Protein AF-A0A8J4SGN7-F1 (afdb_monomer_lite)

pLDDT: mean 81.21, std 16.97, range [27.3, 98.25]

Organism: NCBI:txid1284355

Sequence (542 aa):
MSDPLYQYFFGNGSNGGTDSYQGQNQQQQQSSNQLVPLGIGSGFIFDKEGYILTNQHVVQGADVIQVTLENNSKPYEAKLLGSSFDLDLAVLKIEKNSGDDAFPVAPLGDSNSTQVGEWLVAIGNPEGFEHTVTAGVLSAKERTISIPDEETGKTREYSHLLQTDASINPGNSGGPLLNLNGEVIGMNVAVSADAQGIGFAIPSSVISDAVKYLKENKEVPKEPVPFIGASLMALTPEVAKQMGTDITEGSVVASTIYQSPAYQADLRAYDIITGANGTAYSTSQDLIDFIKKQEIGSEVTLNVVRDGKKMDTMRSTILIVDDDEKIVSMLRRGLAFEGYDVQTASNGAEGLSKLIDKEPDIVVLDVMMPQIDGFEVCRRLREAGSKVPVLMLTAKDEVQSRVIGLDTGADDYLVKPFALEELLARVRALLRRKADMVDTPDNRLMYEDIILDNDSREVLRDGQRLELTAKEFELLNLFMQNPKRVLSRDLIMDKIWGYDYSGESNVLEVYIAMLRQKTEEYGGKRLIQTIRGAGYILRGDS

Structure (mmCIF, N/CA/C/O backbone):
data_AF-A0A8J4SGN7-F1
#
_entry.id   AF-A0A8J4SGN7-F1
#
loop_
_atom_site.group_PDB
_atom_site.id
_atom_site.type_symbol
_atom_site.label_atom_id
_atom_site.label_alt_id
_atom_site.label_comp_id
_atom_site.label_asym_id
_atom_site.label_entity_id
_atom_site.label_seq_id
_atom_site.pdbx_PDB_ins_code
_atom_site.Cartn_x
_atom_site.Cartn_y
_atom_site.Cartn_z
_atom_site.occupancy
_atom_site.B_iso_or_equiv
_atom_site.auth_seq_id
_atom_site.auth_comp_id
_atom_site.auth_asym_id
_atom_site.auth_atom_id
_atom_site.pdbx_PDB_model_num
ATOM 1 N N . MET A 1 1 ? 24.611 31.175 -47.519 1.00 35.50 1 MET A N 1
ATOM 2 C CA . MET A 1 1 ? 24.936 29.742 -47.381 1.00 35.50 1 MET A CA 1
ATOM 3 C C . MET A 1 1 ? 24.573 29.368 -45.959 1.00 35.50 1 MET A C 1
ATOM 5 O O . MET A 1 1 ? 25.330 29.670 -45.052 1.00 35.50 1 MET A O 1
ATOM 9 N N . SER A 1 2 ? 23.350 28.891 -45.765 1.00 41.44 2 SER A N 1
ATOM 10 C CA . SER A 1 2 ? 22.789 28.490 -44.474 1.00 41.44 2 SER A CA 1
ATOM 11 C C . SER A 1 2 ? 22.677 26.974 -44.508 1.00 41.44 2 SER A C 1
ATOM 13 O O . SER A 1 2 ? 21.833 26.451 -45.233 1.00 41.44 2 SER A O 1
ATOM 15 N N . ASP A 1 3 ? 23.599 26.299 -43.829 1.00 43.72 3 ASP A N 1
ATOM 16 C CA . ASP A 1 3 ? 23.632 24.844 -43.737 1.00 43.72 3 ASP A CA 1
ATOM 17 C C . ASP A 1 3 ? 22.543 24.373 -42.751 1.00 43.72 3 ASP A C 1
ATOM 19 O O . ASP A 1 3 ? 22.619 24.725 -41.568 1.00 43.72 3 ASP A O 1
ATOM 23 N N . PRO A 1 4 ? 21.525 23.620 -43.209 1.00 38.81 4 PRO A N 1
ATOM 24 C CA . PRO A 1 4 ? 20.463 23.104 -42.350 1.00 38.81 4 PRO A CA 1
ATOM 25 C C . PRO A 1 4 ? 20.982 22.182 -41.239 1.00 38.81 4 PRO A C 1
ATOM 27 O O . PRO A 1 4 ? 20.372 22.137 -40.173 1.00 38.81 4 PRO A O 1
ATOM 30 N N . LEU A 1 5 ? 22.123 21.502 -41.443 1.00 36.88 5 LEU A N 1
ATOM 31 C CA . LEU A 1 5 ? 22.745 20.669 -40.409 1.00 36.88 5 LEU A CA 1
ATOM 32 C C . LEU A 1 5 ? 23.231 21.524 -39.232 1.00 36.88 5 LEU A C 1
ATOM 34 O O . LEU A 1 5 ? 23.055 21.155 -38.078 1.00 36.88 5 LEU A O 1
ATOM 38 N N . TYR A 1 6 ? 23.795 22.703 -39.496 1.00 39.31 6 TYR A N 1
ATOM 39 C CA . TYR A 1 6 ? 24.350 23.551 -38.437 1.00 39.31 6 TYR A CA 1
ATOM 40 C C . TYR A 1 6 ? 23.261 24.116 -37.509 1.00 39.31 6 TYR A C 1
ATOM 42 O O . TYR A 1 6 ? 23.459 24.211 -36.299 1.00 39.31 6 TYR A O 1
ATOM 50 N N . GLN A 1 7 ? 22.090 24.455 -38.062 1.00 40.81 7 GLN A N 1
ATOM 51 C CA . GLN A 1 7 ? 20.937 24.913 -37.272 1.00 40.81 7 GLN A CA 1
ATOM 52 C C . GLN A 1 7 ? 20.280 23.790 -36.466 1.00 40.81 7 GLN A C 1
ATOM 54 O O . GLN A 1 7 ? 19.735 24.063 -35.400 1.00 40.81 7 GLN A O 1
ATOM 59 N N . TYR A 1 8 ? 20.359 22.554 -36.959 1.00 42.34 8 TYR A N 1
ATOM 60 C CA . TYR A 1 8 ? 19.843 21.369 -36.282 1.00 42.34 8 TYR A CA 1
ATOM 61 C C . TYR A 1 8 ? 20.680 20.989 -35.046 1.00 42.34 8 TYR A C 1
ATOM 63 O O . TYR A 1 8 ? 20.112 20.579 -34.042 1.00 42.34 8 TYR A O 1
ATOM 71 N N . PHE A 1 9 ? 22.005 21.191 -35.086 1.00 32.16 9 PHE A N 1
ATOM 72 C CA . PHE A 1 9 ? 22.913 20.748 -34.017 1.00 32.16 9 PHE A CA 1
ATOM 73 C C . PHE A 1 9 ? 23.268 21.803 -32.953 1.00 32.16 9 PHE A C 1
ATOM 75 O O . PHE A 1 9 ? 23.582 21.428 -31.829 1.00 32.16 9 PHE A O 1
ATOM 82 N N . PHE A 1 10 ? 23.228 23.110 -33.251 1.00 46.44 10 PHE A N 1
ATOM 83 C CA . PHE A 1 10 ? 23.765 24.125 -32.318 1.00 46.44 10 PHE A CA 1
ATOM 84 C C . PHE A 1 10 ? 22.765 25.165 -31.803 1.00 46.44 10 PHE A C 1
ATOM 86 O O . PHE A 1 10 ? 23.102 25.909 -30.883 1.00 46.44 10 PHE A O 1
ATOM 93 N N . GLY A 1 11 ? 21.548 25.229 -32.356 1.00 35.22 11 GLY A N 1
ATOM 94 C CA . GLY A 1 11 ? 20.584 26.285 -32.035 1.00 35.22 11 GLY A CA 1
ATOM 95 C C . GLY A 1 11 ? 21.101 27.695 -32.380 1.00 35.22 11 GLY A C 1
ATOM 96 O O . GLY A 1 11 ? 22.296 27.952 -32.518 1.00 35.22 11 GLY A O 1
ATOM 97 N N . ASN A 1 12 ? 20.204 28.665 -32.562 1.00 37.44 12 ASN A N 1
ATOM 98 C CA . ASN A 1 12 ? 20.647 30.052 -32.726 1.00 37.44 12 ASN A CA 1
ATOM 99 C C . ASN A 1 12 ? 21.232 30.545 -31.395 1.00 37.44 12 ASN A C 1
ATOM 101 O O . ASN A 1 12 ? 20.486 30.827 -30.460 1.00 37.44 12 ASN A O 1
ATOM 105 N N . GLY A 1 13 ? 22.557 30.676 -31.316 1.00 33.62 13 GLY A N 1
ATOM 106 C CA . GLY A 1 13 ? 23.228 31.299 -30.180 1.00 33.62 13 GLY A CA 1
ATOM 107 C C . GLY A 1 13 ? 22.737 32.734 -29.979 1.00 33.62 13 GLY A C 1
ATOM 108 O O . GLY A 1 13 ? 23.112 33.639 -30.725 1.00 33.62 13 GLY A O 1
ATOM 109 N N . SER A 1 14 ? 21.895 32.959 -28.971 1.00 33.59 14 SER A N 1
ATOM 110 C CA . SER A 1 14 ? 21.480 34.297 -28.562 1.00 33.59 14 SER A CA 1
ATOM 111 C C . SER A 1 14 ? 22.511 34.874 -27.595 1.00 33.59 14 SER A C 1
ATOM 113 O O . SER A 1 14 ? 22.462 34.624 -26.391 1.00 33.59 14 SER A O 1
ATOM 115 N N . ASN A 1 15 ? 23.433 35.677 -28.126 1.00 32.97 15 ASN A N 1
ATOM 116 C CA . ASN A 1 15 ? 24.075 36.722 -27.339 1.00 32.97 15 ASN A CA 1
ATOM 117 C C . ASN A 1 15 ? 23.128 37.935 -27.314 1.00 32.97 15 ASN A C 1
ATOM 119 O O . ASN A 1 15 ? 22.505 38.254 -28.326 1.00 32.97 15 ASN A O 1
ATOM 123 N N . GLY A 1 16 ? 22.972 38.550 -26.142 1.00 33.59 16 GLY A N 1
ATOM 124 C CA . GLY A 1 16 ? 21.903 39.499 -25.833 1.00 33.59 16 GLY A CA 1
ATOM 125 C C . GLY A 1 16 ? 21.783 40.705 -26.772 1.00 33.59 16 GLY A C 1
ATOM 126 O O . GLY A 1 16 ? 22.770 41.277 -27.226 1.00 33.59 16 GLY A O 1
ATOM 127 N N . GLY A 1 17 ? 20.537 41.124 -26.992 1.00 27.30 17 GLY A N 1
ATOM 128 C CA . GLY A 1 17 ? 20.201 42.356 -27.693 1.00 27.30 17 GLY A CA 1
ATOM 129 C C . GLY A 1 17 ? 18.702 42.456 -27.940 1.00 27.30 17 GLY A C 1
ATOM 130 O O . GLY A 1 17 ? 18.164 41.793 -28.818 1.00 27.30 17 GLY A O 1
ATOM 131 N N . THR A 1 18 ? 18.030 43.275 -27.137 1.00 36.69 18 THR A N 1
ATOM 132 C CA . THR A 1 18 ? 16.702 43.826 -27.418 1.00 36.69 18 THR A CA 1
ATOM 133 C C . THR A 1 18 ? 16.662 44.434 -28.816 1.00 36.69 18 THR A C 1
ATOM 135 O O . THR A 1 18 ? 17.422 45.364 -29.060 1.00 36.69 18 THR A O 1
ATOM 138 N N . ASP A 1 19 ? 15.763 43.966 -29.684 1.00 30.14 19 ASP A N 1
ATOM 139 C CA . ASP A 1 19 ? 14.988 44.862 -30.543 1.00 30.14 19 ASP A CA 1
ATOM 140 C C . ASP A 1 19 ? 13.792 44.170 -31.209 1.00 30.14 19 ASP A C 1
ATOM 142 O O . ASP A 1 19 ? 13.834 43.050 -31.713 1.00 30.14 19 ASP A O 1
ATOM 146 N N . SER A 1 20 ? 12.691 44.904 -31.164 1.00 34.88 20 SER A N 1
ATOM 147 C CA . SER A 1 20 ? 11.369 44.632 -31.699 1.00 34.88 20 SER A CA 1
ATOM 148 C C . SER A 1 20 ? 11.325 44.681 -33.226 1.00 34.88 20 SER A C 1
ATOM 150 O O . SER A 1 20 ? 11.605 45.735 -33.787 1.00 34.88 20 SER A O 1
ATOM 152 N N . TYR A 1 21 ? 10.822 43.631 -33.885 1.00 28.77 21 TYR A N 1
ATOM 153 C CA . TYR A 1 21 ? 10.217 43.749 -35.219 1.00 28.77 21 TYR A CA 1
ATOM 154 C C . TYR A 1 21 ? 9.002 42.820 -35.361 1.00 28.77 21 TYR A C 1
ATOM 156 O O . TYR A 1 21 ? 9.115 41.607 -35.515 1.00 28.77 21 TYR A O 1
ATOM 164 N N . GLN A 1 22 ? 7.816 43.430 -35.311 1.00 31.52 22 GLN A N 1
ATOM 165 C CA . GLN A 1 22 ? 6.583 42.892 -35.880 1.00 31.52 22 GLN A CA 1
ATOM 166 C C . GLN A 1 22 ? 6.677 42.914 -37.411 1.00 31.52 22 GLN A C 1
ATOM 168 O O . GLN A 1 22 ? 7.039 43.941 -37.982 1.00 31.52 22 GLN A O 1
ATOM 173 N N . GLY A 1 23 ? 6.223 41.843 -38.068 1.00 29.70 23 GLY A N 1
ATOM 174 C CA . GLY A 1 23 ? 5.728 41.930 -39.442 1.00 29.70 23 GLY A CA 1
ATOM 175 C C . GLY A 1 23 ? 6.065 40.750 -40.350 1.00 29.70 23 GLY A C 1
ATOM 176 O O . GLY A 1 23 ? 7.200 40.595 -40.770 1.00 29.70 23 GLY A O 1
ATOM 177 N N . GLN A 1 24 ? 5.006 40.035 -40.743 1.00 31.42 24 GLN A N 1
ATOM 178 C CA . GLN A 1 24 ? 4.860 39.273 -41.991 1.00 31.42 24 GLN A CA 1
ATOM 179 C C . GLN A 1 24 ? 5.669 37.976 -42.154 1.00 31.42 24 GLN A C 1
ATOM 181 O O . GLN A 1 24 ? 6.800 37.978 -42.614 1.00 31.42 24 GLN A O 1
ATOM 186 N N . ASN A 1 25 ? 4.987 36.847 -41.924 1.00 30.94 25 ASN A N 1
ATOM 187 C CA . ASN A 1 25 ? 4.885 35.763 -42.912 1.00 30.94 25 ASN A CA 1
ATOM 188 C C . ASN A 1 25 ? 3.737 34.807 -42.537 1.00 30.94 25 ASN A C 1
ATOM 190 O O . ASN A 1 25 ? 3.934 33.702 -42.044 1.00 30.94 25 ASN A O 1
ATOM 194 N N . GLN A 1 26 ? 2.500 35.248 -42.785 1.00 37.34 26 GLN A N 1
ATOM 195 C CA . GLN A 1 26 ? 1.391 34.334 -43.058 1.00 37.34 26 GLN A CA 1
ATOM 196 C C . GLN A 1 26 ? 1.369 34.097 -44.568 1.00 37.34 26 GLN A C 1
ATOM 198 O O . GLN A 1 26 ? 0.788 34.905 -45.284 1.00 37.34 26 GLN A O 1
ATOM 203 N N . GLN A 1 27 ? 2.035 33.039 -45.039 1.00 35.12 27 GLN A N 1
ATOM 204 C CA . GLN A 1 27 ? 1.702 32.280 -46.257 1.00 35.12 27 GLN A CA 1
ATOM 205 C C . GLN A 1 27 ? 2.820 31.280 -46.570 1.00 35.12 27 GLN A C 1
ATOM 207 O O . GLN A 1 27 ? 3.812 31.639 -47.191 1.00 35.12 27 GLN A O 1
ATOM 212 N N . GLN A 1 28 ? 2.631 30.030 -46.137 1.00 32.44 28 GLN A N 1
ATOM 213 C CA . GLN A 1 28 ? 2.872 28.785 -46.892 1.00 32.44 28 GLN A CA 1
ATOM 214 C C . GLN A 1 28 ? 2.808 27.597 -45.920 1.00 32.44 28 GLN A C 1
ATOM 216 O O . GLN A 1 28 ? 3.806 26.979 -45.580 1.00 32.44 28 GLN A O 1
ATOM 221 N N . GLN A 1 29 ? 1.595 27.252 -45.480 1.00 34.59 29 GLN A N 1
ATOM 222 C CA . GLN A 1 29 ? 1.296 25.864 -45.125 1.00 34.59 29 GLN A CA 1
ATOM 223 C C . GLN A 1 29 ? 1.005 25.133 -46.438 1.00 34.59 29 GLN A C 1
ATOM 225 O O . GLN A 1 29 ? -0.141 25.004 -46.861 1.00 34.59 29 GLN A O 1
ATOM 230 N N . GLN A 1 30 ? 2.067 24.731 -47.134 1.00 37.06 30 GLN A N 1
ATOM 231 C CA . GLN A 1 30 ? 1.977 23.603 -48.049 1.00 37.06 30 GLN A CA 1
ATOM 232 C C . GLN A 1 30 ? 2.209 22.348 -47.218 1.00 37.06 30 GLN A C 1
ATOM 234 O O . GLN A 1 30 ? 3.260 22.179 -46.610 1.00 37.06 30 GLN A O 1
ATOM 239 N N . SER A 1 31 ? 1.191 21.495 -47.172 1.00 45.69 31 SER A N 1
ATOM 240 C CA . SER A 1 31 ? 1.246 20.158 -46.601 1.00 45.69 31 SER A CA 1
ATOM 241 C C . SER A 1 31 ? 2.236 19.314 -47.405 1.00 45.69 31 SER A C 1
ATOM 243 O O . SER A 1 31 ? 1.870 18.681 -48.394 1.00 45.69 31 SER A O 1
ATOM 245 N N . SER A 1 32 ? 3.508 19.318 -47.019 1.00 41.81 32 SER A N 1
ATOM 246 C CA . SER A 1 32 ? 4.411 18.241 -47.394 1.00 41.81 32 SER A CA 1
ATOM 247 C C . SER A 1 32 ? 4.087 17.052 -46.491 1.00 41.81 32 SER A C 1
ATOM 249 O O . SER A 1 32 ? 4.353 17.100 -45.295 1.00 41.81 32 SER A O 1
ATOM 251 N N . ASN A 1 33 ? 3.544 15.970 -47.062 1.00 51.50 33 ASN A N 1
ATOM 252 C CA . ASN A 1 33 ? 3.482 14.624 -46.455 1.00 51.50 33 ASN A CA 1
ATOM 253 C C . ASN A 1 33 ? 4.897 14.025 -46.264 1.00 51.50 33 ASN A C 1
ATOM 255 O O . ASN A 1 33 ? 5.136 12.840 -46.485 1.00 51.50 33 ASN A O 1
ATOM 259 N N . GLN A 1 34 ? 5.876 14.866 -45.954 1.00 59.22 34 GLN A N 1
ATOM 260 C CA . GLN A 1 34 ? 7.271 14.506 -45.855 1.00 59.22 34 GLN A CA 1
ATOM 261 C C . GLN A 1 34 ? 7.555 14.258 -44.381 1.00 59.22 34 GLN A C 1
ATOM 263 O O . GLN A 1 34 ? 7.440 15.172 -43.568 1.00 59.22 34 GLN A O 1
ATOM 268 N N . LEU A 1 35 ? 7.859 13.002 -44.054 1.00 68.75 35 LEU A N 1
ATOM 269 C CA . LEU A 1 35 ? 8.272 12.607 -42.713 1.00 68.75 35 LEU A CA 1
ATOM 270 C C . LEU A 1 35 ? 9.481 13.453 -42.299 1.00 68.75 35 LEU A C 1
ATOM 272 O O . LEU A 1 35 ? 10.437 13.591 -43.068 1.00 68.75 35 LEU A O 1
ATOM 276 N N . VAL A 1 36 ? 9.419 14.022 -41.099 1.00 70.19 36 VAL A N 1
ATOM 277 C CA . VAL A 1 36 ? 10.510 14.795 -40.502 1.00 70.19 36 VAL A CA 1
ATOM 278 C C . VAL A 1 36 ? 11.143 13.933 -39.409 1.00 70.19 36 VAL A C 1
ATOM 280 O O . VAL A 1 36 ? 10.401 13.362 -38.609 1.00 70.19 36 VAL A O 1
ATOM 283 N N . PRO A 1 37 ? 12.480 13.805 -39.353 1.00 69.38 37 PRO A N 1
ATOM 284 C CA . PRO A 1 37 ? 13.144 13.144 -38.233 1.00 69.38 37 PRO A CA 1
ATOM 285 C C . PRO A 1 37 ? 12.816 13.863 -36.915 1.00 69.38 37 PRO A C 1
ATOM 287 O O . PRO A 1 37 ? 13.129 15.043 -36.772 1.00 69.38 37 PRO A O 1
ATOM 290 N N . LEU A 1 38 ? 12.165 13.160 -35.983 1.00 68.75 38 LEU A N 1
ATOM 291 C CA . LEU A 1 38 ? 11.774 13.690 -34.666 1.00 68.75 38 LEU A CA 1
ATOM 292 C C . LEU A 1 38 ? 12.735 13.277 -33.540 1.00 68.75 38 LEU A C 1
ATOM 294 O O . LEU A 1 38 ? 12.843 13.989 -32.551 1.00 68.75 38 LEU A O 1
ATOM 298 N N . GLY A 1 39 ? 13.461 12.166 -33.697 1.00 72.25 39 GLY A N 1
ATOM 299 C CA . GLY A 1 39 ? 14.397 11.661 -32.693 1.00 72.25 39 GLY A CA 1
ATOM 300 C C . GLY A 1 39 ? 15.489 10.787 -33.306 1.00 72.25 39 GLY A C 1
ATOM 301 O O . GLY A 1 39 ? 15.272 10.122 -34.321 1.00 72.25 39 GLY A O 1
ATOM 302 N N . ILE A 1 40 ? 16.678 10.809 -32.697 1.00 81.06 40 ILE A N 1
ATOM 303 C CA . ILE A 1 40 ? 17.822 9.951 -33.034 1.00 81.06 40 ILE A CA 1
ATOM 304 C C . ILE A 1 40 ? 18.334 9.335 -31.733 1.00 81.06 40 ILE A C 1
ATOM 306 O O . ILE A 1 40 ? 18.523 10.029 -30.736 1.00 81.06 40 ILE A O 1
ATOM 310 N N . GLY A 1 41 ? 18.578 8.030 -31.752 1.00 87.62 41 GLY A N 1
ATOM 311 C CA . GLY A 1 41 ? 19.130 7.300 -30.622 1.00 87.62 41 GLY A CA 1
ATOM 312 C C . GLY A 1 41 ? 19.776 5.999 -31.066 1.00 87.62 41 GLY A C 1
ATOM 313 O O . GLY A 1 41 ? 19.990 5.761 -32.257 1.00 87.62 41 GLY A O 1
ATOM 314 N N . SER A 1 42 ? 20.082 5.159 -30.090 1.00 92.06 42 SER A N 1
ATOM 315 C CA . SER A 1 42 ? 20.696 3.853 -30.283 1.00 92.06 42 SER A CA 1
ATOM 316 C C . SER A 1 42 ? 19.772 2.744 -29.799 1.00 92.06 42 SER A C 1
ATOM 318 O O . SER A 1 42 ? 18.845 2.967 -29.033 1.00 92.06 42 SER A O 1
ATOM 320 N N . GLY A 1 43 ? 20.045 1.525 -30.245 1.00 94.56 43 GLY A N 1
ATOM 321 C CA . GLY A 1 43 ? 19.371 0.321 -29.785 1.00 94.56 43 GLY A CA 1
ATOM 322 C C . GLY A 1 43 ? 20.257 -0.889 -30.025 1.00 94.56 43 GLY A C 1
ATOM 323 O O . GLY A 1 43 ? 21.261 -0.803 -30.736 1.00 94.56 43 GLY A O 1
ATOM 324 N N . PHE A 1 44 ? 19.891 -2.030 -29.457 1.00 95.81 44 PHE A N 1
ATOM 325 C CA . PHE A 1 44 ? 20.602 -3.283 -29.702 1.00 95.81 44 PHE A CA 1
ATOM 326 C C . PHE A 1 44 ? 19.636 -4.442 -29.917 1.00 95.81 44 PHE A C 1
ATOM 328 O O . PHE A 1 44 ? 18.574 -4.530 -29.299 1.00 95.81 44 PHE A O 1
ATOM 335 N N . ILE A 1 45 ? 20.020 -5.343 -30.821 1.00 96.19 45 ILE A N 1
ATOM 336 C CA . ILE A 1 45 ? 19.274 -6.566 -31.101 1.00 96.19 45 ILE A CA 1
ATOM 337 C C . ILE A 1 45 ? 19.593 -7.568 -29.991 1.00 96.19 45 ILE A C 1
ATOM 339 O O . ILE A 1 45 ? 20.749 -7.952 -29.825 1.00 96.19 45 ILE A O 1
ATOM 343 N N . PHE A 1 46 ? 18.581 -8.006 -29.246 1.00 95.44 46 PHE A N 1
ATOM 344 C CA . PHE A 1 46 ? 18.743 -8.969 -28.146 1.00 95.44 46 PHE A CA 1
ATOM 345 C C . PHE A 1 46 ? 18.196 -10.366 -28.490 1.00 95.44 46 PHE A C 1
ATOM 347 O O . PHE A 1 46 ? 18.314 -11.301 -27.701 1.00 95.44 46 PHE A O 1
ATOM 354 N N . ASP A 1 47 ? 17.617 -10.525 -29.684 1.00 94.56 47 ASP A N 1
ATOM 355 C CA . ASP A 1 47 ? 17.031 -11.777 -30.160 1.00 94.56 47 ASP A CA 1
ATOM 356 C C . ASP A 1 47 ? 17.241 -11.940 -31.677 1.00 94.56 47 ASP A C 1
ATOM 358 O O . ASP A 1 47 ? 17.078 -10.996 -32.455 1.00 94.56 47 ASP A O 1
ATOM 362 N N . LYS A 1 48 ? 17.572 -13.163 -32.113 1.00 93.00 48 LYS A N 1
ATOM 363 C CA . LYS A 1 48 ? 17.901 -13.511 -33.511 1.00 93.00 48 LYS A CA 1
ATOM 364 C C . LYS A 1 48 ? 16.738 -13.311 -34.487 1.00 93.00 48 LYS A C 1
ATOM 366 O O . LYS A 1 48 ? 16.952 -13.321 -35.708 1.00 93.00 48 LYS A O 1
ATOM 371 N N . GLU A 1 49 ? 15.519 -13.175 -33.976 1.00 92.31 49 GLU A N 1
ATOM 372 C CA . GLU A 1 49 ? 14.311 -12.871 -34.741 1.00 92.31 49 GLU A CA 1
ATOM 373 C C . GLU A 1 49 ? 14.162 -11.373 -35.053 1.00 92.31 49 GLU A C 1
ATOM 375 O O . GLU A 1 49 ? 13.278 -11.009 -35.825 1.00 92.31 49 GLU A O 1
ATOM 380 N N . GLY A 1 50 ? 15.042 -10.509 -34.530 1.00 93.88 50 GLY A N 1
ATOM 381 C CA . GLY A 1 50 ? 15.055 -9.072 -34.825 1.00 93.88 50 GLY A CA 1
ATOM 382 C C . GLY A 1 50 ? 14.326 -8.222 -33.789 1.00 93.88 50 GLY A C 1
ATOM 383 O O . GLY A 1 50 ? 13.797 -7.164 -34.131 1.00 93.88 50 GLY A O 1
ATOM 384 N N . TYR A 1 51 ? 14.259 -8.686 -32.537 1.00 96.50 51 TYR A N 1
ATOM 385 C CA . TYR A 1 51 ? 13.776 -7.854 -31.437 1.00 96.50 51 TYR A CA 1
ATOM 386 C C . TYR A 1 51 ? 14.883 -6.913 -30.967 1.00 96.50 51 TYR A C 1
ATOM 388 O O . TYR A 1 51 ? 16.016 -7.341 -30.731 1.00 96.50 51 TYR A O 1
ATOM 396 N N . ILE A 1 52 ? 14.533 -5.638 -30.826 1.00 97.69 52 ILE A N 1
ATOM 397 C CA . ILE A 1 52 ? 15.452 -4.558 -30.472 1.00 97.69 52 ILE A CA 1
ATOM 398 C C . ILE A 1 52 ? 14.977 -3.893 -29.188 1.00 97.69 52 ILE A C 1
ATOM 400 O O . ILE A 1 52 ? 13.781 -3.647 -29.021 1.00 97.69 52 ILE A O 1
ATOM 404 N N . LEU A 1 53 ? 15.925 -3.588 -28.308 1.00 97.94 53 LEU A N 1
ATOM 405 C CA . LEU A 1 53 ? 15.729 -2.728 -27.147 1.00 97.94 53 LEU A CA 1
ATOM 406 C C . LEU A 1 53 ? 16.240 -1.320 -27.442 1.00 97.94 53 LEU A C 1
ATOM 408 O O . LEU A 1 53 ? 17.272 -1.158 -28.091 1.00 97.94 53 LEU A O 1
ATOM 412 N N . THR A 1 54 ? 15.494 -0.328 -26.969 1.00 96.50 54 THR A N 1
ATOM 413 C CA . THR A 1 54 ? 15.844 1.097 -26.989 1.00 96.50 54 THR A CA 1
ATOM 414 C C . THR A 1 54 ? 15.107 1.806 -25.851 1.00 96.50 54 THR A C 1
ATOM 416 O O . THR A 1 54 ? 14.217 1.225 -25.219 1.00 96.50 54 THR A O 1
ATOM 419 N N . ASN A 1 55 ? 15.430 3.072 -25.596 1.00 93.62 55 ASN A N 1
ATOM 420 C CA . ASN A 1 55 ? 14.634 3.889 -24.690 1.00 93.62 55 ASN A CA 1
ATOM 421 C C . ASN A 1 55 ? 13.277 4.273 -25.282 1.00 93.62 55 ASN A C 1
ATOM 423 O O . ASN A 1 55 ? 13.127 4.433 -26.496 1.00 93.62 55 ASN A O 1
ATOM 427 N N . GLN A 1 56 ? 12.293 4.471 -24.406 1.00 93.31 56 GLN A N 1
ATOM 428 C CA . GLN A 1 56 ? 10.955 4.902 -24.799 1.00 93.31 56 GL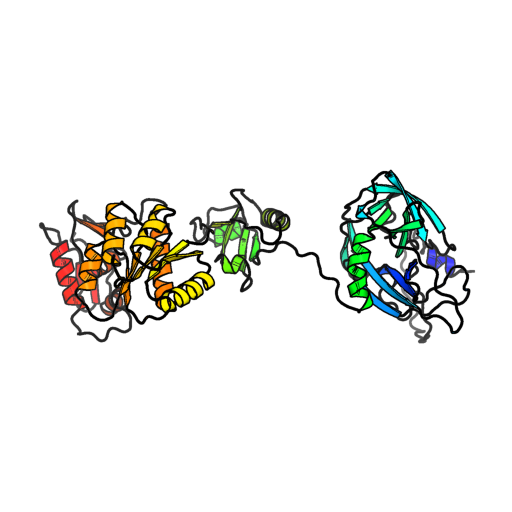N A CA 1
ATOM 429 C C . GLN A 1 56 ? 10.958 6.339 -25.327 1.00 93.31 56 GLN A C 1
ATOM 431 O O . GLN A 1 56 ? 10.288 6.592 -26.329 1.00 93.31 56 GLN A O 1
ATOM 436 N N . HIS A 1 57 ? 11.720 7.252 -24.717 1.00 88.69 57 HIS A N 1
ATOM 437 C CA . HIS A 1 57 ? 11.797 8.642 -25.183 1.00 88.69 57 HIS A CA 1
ATOM 438 C C . HIS A 1 57 ? 12.387 8.775 -26.599 1.00 88.69 57 HIS A C 1
ATOM 440 O O . HIS A 1 57 ? 12.022 9.689 -27.325 1.00 88.69 57 HIS A O 1
ATOM 446 N N . VAL A 1 58 ? 13.240 7.837 -27.037 1.00 89.44 58 VAL A N 1
ATOM 447 C CA . VAL A 1 58 ? 13.832 7.842 -28.393 1.00 89.44 58 VAL A CA 1
ATOM 448 C C . VAL A 1 58 ? 12.778 7.611 -29.481 1.00 89.44 58 VAL A C 1
ATOM 450 O O . VAL A 1 58 ? 12.915 8.108 -30.595 1.00 89.44 58 VAL A O 1
ATOM 453 N N . VAL A 1 59 ? 11.732 6.843 -29.171 1.00 91.44 59 VAL A N 1
ATOM 454 C CA . VAL A 1 59 ? 10.691 6.435 -30.133 1.00 91.44 59 VAL A CA 1
ATOM 455 C C . VAL A 1 59 ? 9.332 7.078 -29.850 1.00 91.44 59 VAL A C 1
ATOM 457 O O . VAL A 1 59 ? 8.333 6.739 -30.486 1.00 91.44 59 VAL A O 1
ATOM 460 N N . GLN A 1 60 ? 9.272 7.985 -28.876 1.00 88.56 60 GLN A N 1
ATOM 461 C CA . GLN A 1 60 ? 8.046 8.656 -28.468 1.00 88.56 60 GLN A CA 1
ATOM 462 C C . GLN A 1 60 ? 7.469 9.483 -29.619 1.00 88.56 60 GLN A C 1
ATOM 464 O O . GLN A 1 60 ? 8.174 10.248 -30.264 1.00 88.56 60 GLN A O 1
ATOM 469 N N . GLY A 1 61 ? 6.169 9.322 -29.884 1.00 85.00 61 GLY A N 1
ATOM 470 C CA . GLY A 1 61 ? 5.466 10.108 -30.903 1.00 85.00 61 GLY A CA 1
ATOM 471 C C . GLY A 1 61 ? 5.889 9.830 -32.351 1.00 85.00 61 GLY A C 1
ATOM 472 O O . GLY A 1 61 ? 5.436 10.537 -33.245 1.00 85.00 61 GLY A O 1
ATOM 473 N N . ALA A 1 62 ? 6.728 8.820 -32.603 1.00 89.00 62 ALA A N 1
ATOM 474 C CA . ALA A 1 62 ? 7.179 8.490 -33.947 1.00 89.00 62 ALA A CA 1
ATOM 475 C C . ALA A 1 62 ? 6.066 7.817 -34.769 1.00 89.00 62 ALA A C 1
ATOM 477 O O . ALA A 1 62 ? 5.560 6.758 -34.396 1.00 89.00 62 ALA A O 1
ATOM 478 N N . ASP A 1 63 ? 5.739 8.392 -35.931 1.00 89.62 63 ASP A N 1
ATOM 479 C CA . ASP A 1 63 ? 4.848 7.760 -36.915 1.00 89.62 63 ASP A CA 1
ATOM 480 C C . ASP A 1 63 ? 5.514 6.557 -37.602 1.00 89.62 63 ASP A C 1
ATOM 482 O O . ASP A 1 63 ? 4.861 5.566 -37.929 1.00 89.62 63 ASP A O 1
ATOM 486 N N . VAL A 1 64 ? 6.828 6.651 -37.835 1.00 92.12 64 VAL A N 1
ATOM 487 C CA . VAL A 1 64 ? 7.654 5.628 -38.486 1.00 92.12 64 VAL A CA 1
ATOM 488 C C . VAL A 1 64 ? 8.977 5.520 -37.741 1.00 92.12 64 VAL A C 1
ATOM 490 O O . VAL A 1 64 ? 9.632 6.530 -37.487 1.00 92.12 64 VAL A O 1
ATOM 493 N N . ILE A 1 65 ? 9.397 4.292 -37.435 1.00 94.06 65 ILE A N 1
ATOM 494 C CA . ILE A 1 65 ? 10.679 4.012 -36.785 1.00 94.06 65 ILE A CA 1
ATOM 495 C C . ILE A 1 65 ? 11.588 3.317 -37.795 1.00 94.06 65 ILE A C 1
ATOM 497 O O . ILE A 1 65 ? 11.225 2.287 -38.362 1.00 94.06 65 ILE A O 1
ATOM 501 N N . GLN A 1 66 ? 12.773 3.879 -38.022 1.00 92.06 66 GLN A N 1
ATOM 502 C CA . GLN A 1 66 ? 13.773 3.327 -38.933 1.00 92.06 66 GLN A CA 1
ATOM 503 C C . GLN A 1 66 ? 15.010 2.875 -38.163 1.00 92.06 66 GLN A C 1
ATOM 505 O O . GLN A 1 66 ? 15.540 3.614 -37.339 1.00 92.06 66 GLN A O 1
ATOM 510 N N . VAL A 1 67 ? 15.475 1.660 -38.448 1.00 91.56 67 VAL A N 1
ATOM 511 C CA . VAL A 1 67 ? 16.656 1.056 -37.825 1.00 91.56 67 VAL A CA 1
ATOM 512 C C . VAL A 1 67 ? 17.711 0.795 -38.889 1.00 91.56 67 VAL A C 1
ATOM 514 O O . VAL A 1 67 ? 17.486 0.023 -39.821 1.00 91.56 67 VAL A O 1
ATOM 517 N N . THR A 1 68 ? 18.887 1.384 -38.712 1.00 88.31 68 THR A N 1
ATOM 518 C CA . THR A 1 68 ? 20.060 1.153 -39.564 1.00 88.31 68 THR A CA 1
ATOM 519 C C . THR A 1 68 ? 21.055 0.266 -38.819 1.00 88.31 68 THR A C 1
ATOM 521 O O . THR A 1 68 ? 21.339 0.506 -37.648 1.00 88.31 68 THR A O 1
ATOM 524 N N . LEU A 1 69 ? 21.572 -0.771 -39.483 1.00 86.81 69 LEU A N 1
ATOM 525 C CA . LEU A 1 69 ? 22.602 -1.663 -38.932 1.00 86.81 69 LEU A CA 1
ATOM 526 C C . LEU A 1 69 ? 23.969 -1.315 -39.541 1.00 86.81 69 LEU A C 1
ATOM 528 O O . LEU A 1 69 ? 24.016 -0.907 -40.697 1.00 86.81 69 LEU A O 1
ATOM 532 N N . GLU A 1 70 ? 25.063 -1.555 -38.808 1.00 74.56 70 GLU A N 1
ATOM 533 C CA . GLU A 1 70 ? 26.454 -1.159 -39.143 1.00 74.56 70 GLU A CA 1
ATOM 534 C C . GLU A 1 70 ? 26.912 -1.524 -40.569 1.00 74.56 70 GLU A C 1
ATOM 536 O O . GLU A 1 70 ? 27.714 -0.822 -41.170 1.00 74.56 70 GLU A O 1
ATOM 541 N N . ASN A 1 71 ? 26.360 -2.588 -41.157 1.00 70.62 71 ASN A N 1
ATOM 542 C CA . ASN A 1 71 ? 26.722 -3.051 -42.501 1.00 70.62 71 ASN A CA 1
ATOM 543 C C . ASN A 1 71 ? 25.558 -3.005 -43.504 1.00 70.62 71 ASN A C 1
ATOM 545 O O . ASN A 1 71 ? 25.604 -3.671 -44.539 1.00 70.62 71 ASN A O 1
ATOM 549 N N . ASN A 1 72 ? 24.495 -2.252 -43.208 1.00 70.62 72 ASN A N 1
ATOM 550 C CA . ASN A 1 72 ? 23.347 -2.109 -44.096 1.00 70.62 72 ASN A CA 1
ATOM 551 C C . ASN A 1 72 ? 23.053 -0.634 -44.379 1.00 70.62 72 ASN A C 1
ATOM 553 O O . ASN A 1 72 ? 22.598 0.102 -43.510 1.00 70.62 72 ASN A O 1
ATOM 557 N N . SER A 1 73 ? 23.251 -0.223 -45.631 1.00 68.38 73 SER A N 1
ATOM 558 C CA . SER A 1 73 ? 22.952 1.137 -46.088 1.00 68.38 73 SER A CA 1
ATOM 559 C C . SER A 1 73 ? 21.454 1.427 -46.198 1.00 68.38 73 SER A C 1
ATOM 561 O O . SER A 1 73 ? 21.064 2.589 -46.314 1.00 68.38 73 SER A O 1
ATOM 563 N N . LYS A 1 74 ? 20.602 0.393 -46.176 1.00 82.00 74 LYS A N 1
ATOM 564 C CA . LYS A 1 74 ? 19.150 0.540 -46.220 1.00 82.00 74 LYS A CA 1
ATOM 565 C C . LYS A 1 74 ? 18.549 0.308 -44.827 1.00 82.00 74 LYS A C 1
ATOM 567 O O . LYS A 1 74 ? 18.718 -0.783 -44.280 1.00 82.00 74 LYS A O 1
ATOM 572 N N . PRO A 1 75 ? 17.797 1.277 -44.277 1.00 86.31 75 PRO A N 1
ATOM 573 C CA . PRO A 1 75 ? 17.140 1.098 -42.993 1.00 86.31 75 PRO A CA 1
ATOM 574 C C . PRO A 1 75 ? 16.026 0.050 -43.079 1.00 86.31 75 PRO A C 1
ATOM 576 O O . PRO A 1 75 ? 15.320 -0.064 -44.087 1.00 86.31 75 PRO A O 1
ATOM 579 N N . TYR A 1 76 ? 15.850 -0.683 -41.987 1.00 91.12 76 TYR A N 1
ATOM 580 C CA . TYR A 1 76 ? 14.666 -1.485 -41.718 1.00 91.12 76 TYR A CA 1
ATOM 581 C C . TYR A 1 76 ? 13.578 -0.587 -41.140 1.00 91.12 76 TYR A C 1
ATOM 583 O O . TYR A 1 76 ? 13.848 0.233 -40.265 1.00 91.12 76 TYR A O 1
ATOM 591 N N . GLU A 1 77 ? 12.341 -0.770 -41.583 1.00 92.94 77 GLU A N 1
ATOM 592 C CA . GLU A 1 77 ? 11.196 -0.225 -40.861 1.00 92.94 77 GLU A CA 1
ATOM 593 C C . GLU A 1 77 ? 10.912 -1.124 -39.656 1.00 92.94 77 GLU A C 1
ATOM 595 O O . GLU A 1 77 ? 10.772 -2.343 -39.795 1.00 92.94 77 GLU A O 1
ATOM 600 N N . ALA A 1 78 ? 10.883 -0.531 -38.468 1.00 95.81 78 ALA A N 1
ATOM 601 C CA . ALA A 1 78 ? 10.666 -1.236 -37.220 1.00 95.81 78 ALA A CA 1
ATOM 602 C C . ALA A 1 78 ? 9.251 -0.989 -36.700 1.00 95.81 78 ALA A C 1
ATOM 604 O O . ALA A 1 78 ? 8.755 0.136 -36.676 1.00 95.81 78 ALA A O 1
ATOM 605 N N . LYS A 1 79 ? 8.618 -2.051 -36.209 1.00 96.75 79 LYS A N 1
ATOM 606 C CA . LYS A 1 79 ? 7.350 -1.972 -35.494 1.00 96.75 79 LYS A CA 1
ATOM 607 C C . LYS A 1 79 ? 7.611 -1.803 -34.001 1.00 96.75 79 LYS A C 1
ATOM 609 O O . LYS A 1 79 ? 8.286 -2.641 -33.406 1.00 96.75 79 LYS A O 1
ATOM 614 N N . LEU A 1 80 ? 7.013 -0.790 -33.381 1.00 97.00 80 LEU A N 1
ATOM 615 C CA . LEU A 1 80 ? 6.914 -0.714 -31.923 1.00 97.00 80 LEU A CA 1
ATOM 616 C C . LEU A 1 80 ? 5.966 -1.813 -31.423 1.00 97.00 80 LEU A C 1
ATOM 618 O O . LEU A 1 80 ? 4.795 -1.846 -31.806 1.00 97.00 80 LEU A O 1
ATOM 622 N N . LEU A 1 81 ? 6.473 -2.736 -30.604 1.00 97.12 81 LEU A N 1
ATOM 623 C CA . LEU A 1 81 ? 5.653 -3.785 -29.993 1.00 97.12 81 LEU A CA 1
ATOM 624 C C . LEU A 1 81 ? 5.013 -3.309 -28.696 1.00 97.12 81 LEU A C 1
ATOM 626 O O . LEU A 1 81 ? 3.834 -3.557 -28.481 1.00 97.12 81 LEU A O 1
ATOM 630 N N . GLY A 1 82 ? 5.783 -2.613 -27.867 1.00 96.75 82 GLY A N 1
ATOM 631 C CA . GLY A 1 82 ? 5.328 -2.061 -26.603 1.00 96.75 82 GLY A CA 1
ATOM 632 C C . GLY A 1 82 ? 6.389 -1.156 -25.993 1.00 96.75 82 GLY A C 1
ATOM 633 O O . GLY A 1 82 ? 7.579 -1.270 -26.300 1.00 96.75 82 GLY A O 1
ATOM 634 N N . SER A 1 83 ? 5.954 -0.256 -25.120 1.00 95.81 83 SER A N 1
ATOM 635 C CA . SER A 1 83 ? 6.833 0.666 -24.406 1.00 95.81 83 SER A CA 1
ATOM 636 C C . SER A 1 83 ? 6.318 0.961 -23.005 1.00 95.81 83 SER A C 1
ATOM 638 O O . SER A 1 83 ? 5.116 0.910 -22.756 1.00 95.81 83 SER A O 1
ATOM 640 N N . SER A 1 84 ? 7.225 1.339 -22.115 1.00 93.12 84 SER A N 1
ATOM 641 C CA . SER A 1 84 ? 6.939 1.783 -20.759 1.00 93.12 84 SER A CA 1
ATOM 642 C C . SER A 1 84 ? 7.536 3.168 -20.543 1.00 93.12 84 SER A C 1
ATOM 644 O O . SER A 1 84 ? 8.752 3.326 -20.623 1.00 93.12 84 SER A O 1
ATOM 646 N N . PHE A 1 85 ? 6.692 4.144 -20.200 1.00 89.81 85 PHE A N 1
ATOM 647 C CA . PHE A 1 85 ? 7.144 5.470 -19.773 1.00 89.81 85 PHE A CA 1
ATOM 648 C C . PHE A 1 85 ? 7.902 5.377 -18.440 1.00 89.81 85 PHE A C 1
ATOM 650 O O . PHE A 1 85 ? 9.040 5.809 -18.344 1.00 89.81 85 PHE A O 1
ATOM 657 N N . ASP A 1 86 ? 7.344 4.717 -17.427 1.00 86.88 86 ASP A N 1
ATOM 658 C CA . ASP A 1 86 ? 7.946 4.720 -16.083 1.00 86.88 86 ASP A CA 1
ATOM 659 C C . ASP A 1 86 ? 9.380 4.142 -16.078 1.00 86.88 86 ASP A C 1
ATOM 661 O O . ASP A 1 86 ? 10.291 4.731 -15.511 1.00 86.88 86 ASP A O 1
ATOM 665 N N . LEU A 1 87 ? 9.599 3.040 -16.802 1.00 90.44 87 LEU A N 1
ATOM 666 C CA . LEU A 1 87 ? 10.918 2.411 -16.985 1.00 90.44 87 LEU A CA 1
ATOM 667 C C . LEU A 1 87 ? 11.783 2.992 -18.120 1.00 90.44 87 LEU A C 1
ATOM 669 O O . LEU A 1 87 ? 12.912 2.549 -18.294 1.00 90.44 87 LEU A O 1
ATOM 673 N N . ASP A 1 88 ? 11.244 3.902 -18.933 1.00 92.12 88 ASP A N 1
ATOM 674 C CA . ASP A 1 88 ? 11.860 4.403 -20.171 1.00 92.12 88 ASP A CA 1
ATOM 675 C C . ASP A 1 88 ? 12.377 3.301 -21.124 1.00 92.12 88 ASP A C 1
ATOM 677 O O . ASP A 1 88 ? 13.455 3.399 -21.708 1.00 92.12 88 ASP A O 1
ATOM 681 N N . LEU A 1 89 ? 11.594 2.234 -21.302 1.00 95.06 89 LEU A N 1
ATOM 682 C CA . LEU A 1 89 ? 11.935 1.077 -22.141 1.00 95.06 89 LEU A CA 1
ATOM 683 C C . LEU A 1 89 ? 10.984 0.946 -23.328 1.00 95.06 89 LEU A C 1
ATOM 685 O O . LEU A 1 89 ? 9.771 1.064 -23.166 1.00 95.06 89 LEU A O 1
ATOM 689 N N . ALA A 1 90 ? 11.506 0.605 -24.502 1.00 96.88 90 ALA A N 1
ATOM 690 C CA . ALA A 1 90 ? 10.713 0.216 -25.662 1.00 96.88 90 ALA A CA 1
ATOM 691 C C . ALA A 1 90 ? 11.289 -1.029 -26.343 1.00 96.88 90 ALA A C 1
ATOM 693 O O . ALA A 1 90 ? 12.504 -1.199 -26.458 1.00 96.88 90 ALA A O 1
ATOM 694 N N . VAL A 1 91 ? 10.389 -1.895 -26.813 1.00 98.25 91 VAL A N 1
ATOM 695 C CA . VAL A 1 91 ? 10.732 -3.076 -27.606 1.00 98.25 91 VAL A CA 1
ATOM 696 C C . VAL A 1 91 ? 10.230 -2.881 -29.026 1.00 98.25 91 VAL A C 1
ATOM 698 O O . VAL A 1 91 ? 9.032 -2.707 -29.264 1.00 98.25 91 VAL A O 1
ATOM 701 N N . LEU A 1 92 ? 11.156 -2.951 -29.976 1.00 97.88 92 LEU A N 1
ATOM 702 C CA . LEU A 1 92 ? 10.877 -2.875 -31.403 1.00 97.88 92 LEU A CA 1
ATOM 703 C C . LEU A 1 92 ? 11.056 -4.244 -32.064 1.00 97.88 92 LEU A C 1
ATOM 705 O O . LEU A 1 92 ? 11.738 -5.127 -31.539 1.00 97.88 92 LEU A O 1
ATOM 709 N N . LYS A 1 93 ? 10.476 -4.400 -33.253 1.00 97.12 93 LYS A N 1
ATOM 710 C CA . LYS A 1 93 ? 10.650 -5.568 -34.117 1.00 97.12 93 LYS A CA 1
ATOM 711 C C . LYS A 1 93 ? 10.969 -5.135 -35.538 1.00 97.12 93 LYS A C 1
ATOM 713 O O . LYS A 1 93 ? 10.195 -4.393 -36.136 1.00 97.12 93 LYS A O 1
ATOM 718 N N . ILE A 1 94 ? 12.067 -5.649 -36.079 1.00 94.75 94 ILE A N 1
ATOM 719 C CA . ILE A 1 94 ? 12.370 -5.593 -37.512 1.00 94.75 94 ILE A CA 1
ATOM 720 C C . ILE A 1 94 ? 12.174 -6.970 -38.141 1.00 94.75 94 ILE A C 1
ATOM 722 O O . ILE A 1 94 ? 12.366 -8.002 -37.491 1.00 94.75 94 ILE A O 1
ATOM 726 N N . GLU A 1 95 ? 11.778 -6.990 -39.409 1.00 90.25 95 GLU A N 1
ATOM 727 C CA . GLU A 1 95 ? 11.671 -8.217 -40.193 1.00 90.25 95 GLU A CA 1
ATOM 728 C C . GLU A 1 95 ? 12.901 -8.400 -41.078 1.00 90.25 95 GLU A C 1
ATOM 730 O O . GLU A 1 95 ? 13.445 -7.441 -41.626 1.00 90.25 95 GLU A O 1
ATOM 735 N N . LYS A 1 96 ? 13.339 -9.652 -41.219 1.00 82.12 96 LYS A N 1
ATOM 736 C CA . LYS A 1 96 ? 14.410 -10.005 -42.157 1.00 82.12 96 LYS A CA 1
ATOM 737 C C . LYS A 1 96 ? 13.922 -9.838 -43.586 1.00 82.12 96 LYS A C 1
ATOM 739 O O . LYS A 1 96 ? 12.767 -10.154 -43.886 1.00 82.12 96 LYS A O 1
ATOM 744 N N . ASN A 1 97 ? 14.817 -9.449 -44.489 1.00 76.25 97 ASN A N 1
ATOM 745 C CA . ASN A 1 97 ? 14.534 -9.636 -45.902 1.00 76.25 97 ASN A CA 1
ATOM 746 C C . ASN A 1 97 ? 14.703 -11.122 -46.246 1.00 76.25 97 ASN A C 1
ATOM 748 O O . ASN A 1 97 ? 15.407 -11.881 -45.577 1.00 76.25 97 ASN A O 1
ATOM 752 N N . SER A 1 98 ? 14.004 -11.570 -47.287 1.00 66.44 98 SER A N 1
ATOM 753 C CA . SER A 1 98 ? 14.077 -12.968 -47.715 1.00 66.44 98 SER A CA 1
ATOM 754 C C . SER A 1 98 ? 15.507 -13.334 -48.128 1.00 66.44 98 SER A C 1
ATOM 756 O O . SER A 1 98 ? 16.015 -12.789 -49.103 1.00 66.44 98 SER A O 1
ATOM 758 N N . GLY A 1 99 ? 16.119 -14.285 -47.414 1.00 66.31 99 GLY A N 1
ATOM 759 C CA . GLY A 1 99 ? 17.480 -14.768 -47.678 1.00 66.31 99 GLY A CA 1
ATOM 760 C C . GLY A 1 99 ? 18.567 -14.203 -46.758 1.00 66.31 99 GLY A C 1
ATOM 761 O O . GLY A 1 99 ? 19.707 -14.642 -46.881 1.00 66.31 99 GLY A O 1
ATOM 762 N N . ASP A 1 100 ? 18.229 -13.292 -45.839 1.00 71.12 100 ASP A N 1
ATOM 763 C CA . ASP A 1 100 ? 19.178 -12.768 -44.850 1.00 71.12 100 ASP A CA 1
ATOM 764 C C . ASP A 1 100 ? 19.524 -13.823 -43.781 1.00 71.12 100 ASP A C 1
ATOM 766 O O . ASP A 1 100 ? 18.671 -14.612 -43.351 1.00 71.12 100 ASP A O 1
ATOM 770 N N . ASP A 1 101 ? 20.775 -13.801 -43.311 1.00 76.50 101 ASP A N 1
ATOM 771 C CA . ASP A 1 101 ? 21.222 -14.572 -42.150 1.00 76.50 101 ASP A CA 1
ATOM 772 C C . ASP A 1 101 ? 20.468 -14.162 -40.866 1.00 76.50 101 ASP A C 1
ATOM 774 O O . ASP A 1 101 ? 19.714 -13.185 -40.803 1.00 76.50 101 ASP A O 1
ATOM 778 N N . ALA A 1 102 ? 20.652 -14.931 -39.788 1.00 83.44 102 ALA A N 1
ATOM 779 C CA . ALA A 1 102 ? 20.155 -14.509 -38.483 1.00 83.44 102 ALA A CA 1
ATOM 780 C C . ALA A 1 102 ? 20.772 -13.169 -38.058 1.00 83.44 102 ALA A C 1
ATOM 782 O O . ALA A 1 102 ? 21.965 -12.952 -38.255 1.00 83.44 102 ALA A O 1
ATOM 783 N N . PHE A 1 103 ? 19.969 -12.291 -37.444 1.00 89.94 103 PHE A N 1
ATOM 784 C CA . PHE A 1 103 ? 20.492 -11.023 -36.949 1.00 89.94 103 PHE A CA 1
ATOM 785 C C . PHE A 1 103 ? 21.561 -11.273 -35.869 1.00 89.94 103 PHE A C 1
ATOM 787 O O . PHE A 1 103 ? 21.385 -12.189 -35.053 1.00 89.94 103 PHE A O 1
ATOM 794 N N . PRO A 1 104 ? 22.650 -10.480 -35.842 1.00 90.12 104 PRO A N 1
ATOM 795 C CA . PRO A 1 104 ? 23.606 -10.517 -34.744 1.00 90.12 104 PRO A CA 1
ATOM 796 C C . PRO A 1 104 ? 22.909 -10.081 -33.453 1.00 90.12 104 PRO A C 1
ATOM 798 O O . PRO A 1 104 ? 22.069 -9.185 -33.471 1.00 90.12 104 PRO A O 1
ATOM 801 N N . VAL A 1 105 ? 23.246 -10.732 -32.342 1.00 93.81 105 VAL A N 1
ATOM 802 C CA . VAL A 1 105 ? 22.605 -10.508 -31.042 1.00 93.81 105 VAL A CA 1
ATOM 803 C C . VAL A 1 105 ? 23.645 -10.060 -30.031 1.00 93.81 105 VAL A C 1
ATOM 805 O O . VAL A 1 105 ? 24.682 -10.707 -29.898 1.00 93.81 105 VAL A O 1
ATOM 808 N N . ALA A 1 106 ? 23.332 -8.999 -29.292 1.00 95.50 106 ALA A N 1
ATOM 809 C CA . ALA A 1 106 ? 24.025 -8.634 -28.069 1.00 95.50 106 ALA A CA 1
ATOM 810 C C . ALA A 1 106 ? 23.430 -9.460 -26.909 1.00 95.50 106 ALA A C 1
ATOM 812 O O . ALA A 1 106 ? 22.256 -9.268 -26.571 1.00 95.50 106 ALA A O 1
ATOM 813 N N . PRO A 1 107 ? 24.171 -10.428 -26.336 1.00 96.25 107 PRO A N 1
ATOM 814 C CA . PRO A 1 107 ? 23.646 -11.271 -25.267 1.00 96.25 107 PRO A CA 1
ATOM 815 C C . PRO A 1 107 ? 23.408 -10.442 -24.001 1.00 96.25 107 PRO A C 1
ATOM 817 O O . PRO A 1 107 ? 24.257 -9.643 -23.615 1.00 96.25 107 PRO A O 1
ATOM 820 N N . LEU A 1 108 ? 22.266 -10.640 -23.338 1.00 96.75 108 LEU A N 1
ATOM 821 C CA . LEU A 1 108 ? 22.000 -10.033 -22.032 1.00 96.75 108 LEU A CA 1
ATOM 822 C C . LEU A 1 108 ? 22.805 -10.765 -20.947 1.00 96.75 108 LEU A C 1
ATOM 824 O O . LEU A 1 108 ? 22.719 -11.988 -20.838 1.00 96.75 108 LEU A O 1
ATOM 828 N N . GLY A 1 109 ? 23.564 -10.011 -20.155 1.00 96.38 109 GLY A N 1
ATOM 829 C CA . GLY A 1 109 ? 24.240 -10.488 -18.948 1.00 96.38 109 GLY A CA 1
ATOM 830 C C . GLY A 1 109 ? 23.403 -10.244 -17.689 1.00 96.38 109 GLY A C 1
ATOM 831 O O . GLY A 1 109 ? 22.298 -9.705 -17.759 1.00 96.38 109 GLY A O 1
ATOM 832 N N . ASP A 1 110 ? 23.939 -10.600 -16.520 1.00 96.50 110 ASP A N 1
ATOM 833 C CA . ASP A 1 110 ? 23.284 -10.372 -15.224 1.00 96.50 110 ASP A CA 1
ATOM 834 C C . ASP A 1 110 ? 23.866 -9.153 -14.495 1.00 96.50 110 ASP A C 1
ATOM 836 O O . ASP A 1 110 ? 24.946 -9.212 -13.899 1.00 96.50 110 ASP A O 1
ATOM 840 N N . SER A 1 111 ? 23.117 -8.051 -14.486 1.00 96.38 111 SER A N 1
ATOM 841 C CA . SER A 1 111 ? 23.480 -6.824 -13.779 1.00 96.38 111 SER A CA 1
ATOM 842 C C . SER A 1 111 ? 23.500 -6.965 -12.255 1.00 96.38 111 SER A C 1
ATOM 844 O O . SER A 1 111 ? 24.121 -6.144 -11.578 1.00 96.38 111 SER A O 1
ATOM 846 N N . ASN A 1 112 ? 22.860 -7.981 -11.671 1.00 94.31 112 ASN A N 1
ATOM 847 C CA . ASN A 1 112 ? 22.925 -8.204 -10.225 1.00 94.31 112 ASN A CA 1
ATOM 848 C C . ASN A 1 112 ? 24.318 -8.688 -9.802 1.00 94.31 112 ASN A C 1
ATOM 850 O O . ASN A 1 112 ? 24.785 -8.328 -8.721 1.00 94.31 112 ASN A O 1
ATOM 854 N N . SER A 1 113 ? 25.008 -9.416 -10.685 1.00 94.19 113 SER A N 1
ATOM 855 C CA . SER A 1 113 ? 26.349 -9.961 -10.451 1.00 94.19 113 SER A CA 1
ATOM 856 C C . SER A 1 113 ? 27.489 -8.936 -10.558 1.00 94.19 113 SER A C 1
ATOM 858 O O . SER A 1 113 ? 28.593 -9.218 -10.095 1.00 94.19 113 SER A O 1
ATOM 860 N N . THR A 1 114 ? 27.228 -7.746 -11.115 1.00 94.00 114 THR A N 1
ATOM 861 C CA . THR A 1 114 ? 28.258 -6.718 -11.343 1.00 94.00 114 THR A CA 1
ATOM 862 C C . THR A 1 114 ? 28.706 -6.037 -10.055 1.00 94.00 114 THR A C 1
ATOM 864 O O . THR A 1 114 ? 27.905 -5.796 -9.139 1.00 94.00 114 THR A O 1
ATOM 867 N N . GLN A 1 115 ? 29.980 -5.660 -10.008 1.00 95.75 115 GLN A N 1
ATOM 868 C CA . GLN A 1 115 ? 30.610 -4.977 -8.881 1.00 95.75 115 GLN A CA 1
ATOM 869 C C . GLN A 1 115 ? 31.052 -3.560 -9.246 1.00 95.75 115 GLN A C 1
ATOM 871 O O . GLN A 1 115 ? 31.528 -3.284 -10.346 1.00 95.75 115 GLN A O 1
ATOM 876 N N . VAL A 1 116 ? 30.912 -2.637 -8.293 1.00 96.19 116 VAL A N 1
ATOM 877 C CA . VAL A 1 116 ? 31.443 -1.275 -8.438 1.00 96.19 116 VAL A CA 1
ATOM 878 C C . VAL A 1 116 ? 32.956 -1.349 -8.668 1.00 96.19 116 VAL A C 1
ATOM 880 O O . VAL A 1 116 ? 33.665 -2.043 -7.942 1.00 96.19 116 VAL A O 1
ATOM 883 N N . GLY A 1 117 ? 33.439 -0.627 -9.679 1.00 95.69 117 GLY A N 1
ATOM 884 C CA . GLY A 1 117 ? 34.823 -0.657 -10.154 1.00 95.69 117 GLY A CA 1
ATOM 885 C C . GLY A 1 117 ? 35.072 -1.592 -11.341 1.00 95.69 117 GLY A C 1
ATOM 886 O O . GLY A 1 117 ? 36.163 -1.552 -11.908 1.00 95.69 117 GLY A O 1
ATOM 887 N N . GLU A 1 118 ? 34.095 -2.407 -11.751 1.00 96.25 118 GLU A N 1
ATOM 888 C CA . GLU A 1 118 ? 34.198 -3.195 -12.983 1.00 96.25 118 GLU A CA 1
ATOM 889 C C . GLU A 1 118 ? 34.238 -2.304 -14.221 1.00 96.25 118 GLU A C 1
ATOM 891 O O . GLU A 1 118 ? 33.542 -1.295 -14.289 1.00 96.25 118 GLU A O 1
ATOM 896 N N . TRP A 1 119 ? 35.028 -2.707 -15.216 1.00 97.50 119 TRP A N 1
ATOM 897 C CA . TRP A 1 119 ? 35.102 -2.026 -16.503 1.00 97.50 119 TRP A CA 1
ATOM 898 C C . TRP A 1 119 ? 33.856 -2.275 -17.341 1.00 97.50 119 TRP A C 1
ATOM 900 O O . TRP A 1 119 ? 33.427 -3.418 -17.513 1.00 97.50 119 TRP A O 1
ATOM 910 N N . LEU A 1 120 ? 33.349 -1.195 -17.919 1.00 96.56 120 LEU A N 1
ATOM 911 C CA . LEU A 1 120 ? 32.177 -1.166 -18.772 1.00 96.56 120 LEU A CA 1
ATOM 912 C C . LEU A 1 120 ? 32.496 -0.490 -20.103 1.00 96.56 120 LEU A C 1
ATOM 914 O O . LEU A 1 120 ? 33.363 0.384 -20.192 1.00 96.56 120 LEU A O 1
ATOM 918 N N . VAL A 1 121 ? 31.752 -0.880 -21.133 1.00 96.12 121 VAL A N 1
ATOM 919 C CA . VAL A 1 121 ? 31.829 -0.304 -22.475 1.00 96.12 121 VAL A CA 1
ATOM 920 C C . VAL A 1 121 ? 30.437 0.149 -22.895 1.00 96.12 121 VAL A C 1
ATOM 922 O O . VAL A 1 121 ? 29.524 -0.665 -22.977 1.00 96.12 121 VAL A O 1
ATOM 925 N N . ALA A 1 122 ? 30.264 1.436 -23.168 1.00 93.69 122 ALA A N 1
ATOM 926 C CA . ALA A 1 122 ? 29.036 1.979 -23.729 1.00 93.69 122 ALA A CA 1
ATOM 927 C C . ALA A 1 122 ? 29.179 2.122 -25.246 1.00 93.69 122 ALA A C 1
ATOM 929 O O . ALA A 1 122 ? 30.198 2.603 -25.745 1.00 93.69 122 ALA A O 1
ATOM 930 N N . ILE A 1 123 ? 28.151 1.701 -25.979 1.00 91.94 123 ILE A N 1
ATOM 931 C CA . ILE A 1 123 ? 28.095 1.822 -27.437 1.00 91.94 123 ILE A CA 1
ATOM 932 C C . ILE A 1 123 ? 26.865 2.636 -27.818 1.00 91.94 123 ILE A C 1
ATOM 934 O O . ILE A 1 123 ? 25.776 2.417 -27.284 1.00 91.94 123 ILE A O 1
ATOM 938 N N . GLY A 1 124 ? 27.028 3.541 -28.778 1.00 88.19 124 GLY A N 1
ATOM 939 C CA . GLY A 1 124 ? 25.908 4.244 -29.380 1.00 88.19 124 GLY A CA 1
ATOM 940 C C . GLY A 1 124 ? 26.293 5.088 -30.588 1.00 88.19 124 GLY A C 1
ATOM 941 O O . GLY A 1 124 ? 27.333 4.873 -31.210 1.00 88.19 124 GLY A O 1
ATOM 942 N N . ASN A 1 125 ? 25.427 6.031 -30.938 1.00 82.25 125 ASN A N 1
ATOM 943 C CA . ASN A 1 125 ? 25.564 6.906 -32.098 1.00 82.25 125 ASN A CA 1
ATOM 944 C C . ASN A 1 125 ? 25.406 8.378 -31.671 1.00 82.25 125 ASN A C 1
ATOM 946 O O . ASN A 1 125 ? 24.381 9.003 -31.962 1.00 82.25 125 ASN A O 1
ATOM 950 N N . PRO A 1 126 ? 26.367 8.928 -30.909 1.00 66.06 126 PRO A N 1
ATOM 951 C CA . PRO A 1 126 ? 26.301 10.298 -30.447 1.00 66.06 126 PRO A CA 1
ATOM 952 C C . PRO A 1 126 ? 26.476 11.258 -31.623 1.00 66.06 126 PRO A C 1
ATOM 954 O O . PRO A 1 126 ? 27.387 11.092 -32.432 1.00 66.06 126 PRO A O 1
ATOM 957 N N . GLU A 1 127 ? 25.599 12.261 -31.721 1.00 60.78 127 GLU A N 1
ATOM 958 C CA . GLU A 1 127 ? 25.664 13.327 -32.741 1.00 60.78 127 GLU A CA 1
ATOM 959 C C . GLU A 1 127 ? 25.692 12.833 -34.210 1.00 60.78 127 GLU A C 1
ATOM 961 O O . GLU A 1 127 ? 26.113 13.556 -35.112 1.00 60.78 127 GLU A O 1
ATOM 966 N N . GLY A 1 128 ? 25.250 11.596 -34.481 1.00 58.38 128 GLY A N 1
ATOM 967 C CA . GLY A 1 128 ? 25.262 11.007 -35.826 1.00 58.38 128 GLY A CA 1
ATOM 968 C C . GLY A 1 128 ? 26.629 10.492 -36.302 1.00 58.38 128 GLY A C 1
ATOM 969 O O . GLY A 1 128 ? 26.770 10.177 -37.486 1.00 58.38 128 GLY A O 1
ATOM 970 N N . PHE A 1 129 ? 27.631 10.400 -35.418 1.00 59.34 129 PHE A N 1
ATOM 971 C CA . PHE A 1 129 ? 28.888 9.706 -35.706 1.00 59.34 129 PHE A CA 1
ATOM 972 C C . PHE A 1 129 ? 28.702 8.187 -35.603 1.00 59.34 129 PHE A C 1
ATOM 974 O O . PHE A 1 129 ? 28.364 7.670 -34.537 1.00 59.34 129 PHE A O 1
ATOM 981 N N . GLU A 1 130 ? 28.978 7.466 -36.695 1.00 60.44 130 GLU A N 1
ATOM 982 C CA . GLU A 1 130 ? 28.860 6.003 -36.754 1.00 60.44 130 GLU A CA 1
ATOM 983 C C . GLU A 1 130 ? 29.549 5.318 -35.555 1.00 60.44 130 GLU A C 1
ATOM 985 O O . GLU A 1 130 ? 30.753 5.463 -35.346 1.00 60.44 130 GLU A O 1
ATOM 990 N N . HIS A 1 131 ? 28.761 4.563 -34.779 1.00 67.31 131 HIS A N 1
ATOM 991 C CA . HIS A 1 131 ? 29.194 3.555 -33.800 1.00 67.31 131 HIS A CA 1
ATOM 992 C C . HIS A 1 131 ? 30.317 4.000 -32.845 1.00 67.31 131 HIS A C 1
ATOM 994 O O . HIS A 1 131 ? 31.402 3.417 -32.799 1.00 67.31 131 HIS A O 1
ATOM 1000 N N . THR A 1 132 ? 30.042 5.017 -32.027 1.00 84.25 132 THR A N 1
ATOM 1001 C CA . THR A 1 132 ? 30.983 5.470 -30.998 1.00 84.25 132 THR A CA 1
ATOM 1002 C C . THR A 1 132 ? 31.007 4.508 -29.817 1.00 84.25 132 THR A C 1
ATOM 1004 O O . THR A 1 132 ? 29.973 4.157 -29.245 1.00 84.25 132 THR A O 1
ATOM 1007 N N . VAL A 1 133 ? 32.222 4.134 -29.423 1.00 90.69 133 VAL A N 1
ATOM 1008 C CA . VAL A 1 133 ? 32.498 3.292 -28.261 1.00 90.69 133 VAL A CA 1
ATOM 1009 C C . VAL A 1 133 ? 33.193 4.133 -27.199 1.00 90.69 133 VAL A C 1
ATOM 1011 O O . VAL A 1 133 ? 34.231 4.743 -27.461 1.00 90.69 133 VAL A O 1
ATOM 1014 N N . THR A 1 134 ? 32.640 4.149 -25.991 1.00 90.88 134 THR A N 1
ATOM 1015 C CA . T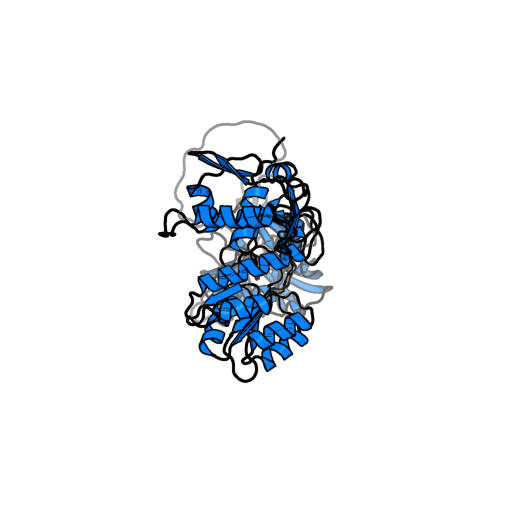HR A 1 134 ? 33.250 4.777 -24.815 1.00 90.88 134 THR A CA 1
ATOM 1016 C C . THR A 1 134 ? 33.434 3.724 -23.730 1.00 90.88 134 THR A C 1
ATOM 1018 O O . THR A 1 134 ? 32.699 2.743 -23.661 1.00 90.88 134 THR A O 1
ATOM 1021 N N . ALA A 1 135 ? 34.458 3.884 -22.899 1.00 94.00 135 ALA A N 1
ATOM 1022 C CA . ALA A 1 135 ? 34.745 2.958 -21.813 1.00 94.00 135 ALA A CA 1
ATOM 1023 C C . ALA A 1 135 ? 34.876 3.723 -20.501 1.00 94.00 135 ALA A C 1
ATOM 1025 O O . ALA A 1 135 ? 35.310 4.875 -20.485 1.00 94.00 135 ALA A O 1
ATOM 1026 N N . GLY A 1 136 ? 34.507 3.056 -19.418 1.00 94.94 136 GLY A N 1
ATOM 1027 C CA . GLY A 1 136 ? 34.574 3.568 -18.059 1.00 94.94 136 GLY A CA 1
ATOM 1028 C C . GLY A 1 136 ? 34.428 2.422 -17.071 1.00 94.94 136 GLY A C 1
ATOM 1029 O O . GLY A 1 136 ? 34.623 1.258 -17.420 1.00 94.94 136 GLY A O 1
ATOM 1030 N N . VAL A 1 137 ? 34.068 2.739 -15.841 1.00 96.88 137 VAL A N 1
ATOM 1031 C CA . VAL A 1 137 ? 33.796 1.780 -14.779 1.00 96.88 137 VAL A CA 1
ATOM 1032 C C . VAL A 1 137 ? 32.371 1.920 -14.261 1.00 96.88 137 VAL A C 1
ATOM 1034 O O . VAL A 1 137 ? 31.733 2.967 -14.395 1.00 96.88 137 VAL A O 1
ATOM 1037 N N . LEU A 1 138 ? 31.861 0.866 -13.630 1.00 96.81 138 LEU A N 1
ATOM 1038 C CA . LEU A 1 138 ? 30.659 0.948 -12.811 1.00 96.81 138 LEU A CA 1
ATOM 1039 C C . LEU A 1 138 ? 30.977 1.783 -11.565 1.00 96.81 138 LEU A C 1
ATOM 1041 O O . LEU A 1 138 ? 31.682 1.325 -10.671 1.00 96.81 138 LEU A O 1
ATOM 1045 N N . SER A 1 139 ? 30.472 3.009 -11.495 1.00 95.56 139 SER A N 1
ATOM 1046 C CA . SER A 1 139 ? 30.744 3.941 -10.397 1.00 95.56 139 SER A CA 1
ATOM 1047 C C . SER A 1 139 ? 29.834 3.713 -9.189 1.00 95.56 139 SER A C 1
ATOM 1049 O O . SER A 1 139 ? 30.259 3.922 -8.054 1.00 95.56 139 SER A O 1
ATOM 1051 N N . ALA A 1 140 ? 28.581 3.306 -9.413 1.00 93.75 140 ALA A N 1
ATOM 1052 C CA . ALA A 1 140 ? 27.615 2.983 -8.361 1.00 93.75 140 ALA A CA 1
ATOM 1053 C C . ALA A 1 140 ? 26.458 2.126 -8.904 1.00 93.75 140 ALA A C 1
ATOM 1055 O O . ALA A 1 140 ? 26.234 2.056 -10.112 1.00 93.75 140 ALA A O 1
ATOM 1056 N N . LYS A 1 141 ? 25.699 1.512 -7.995 1.00 92.88 141 LYS A N 1
ATOM 1057 C CA . LYS A 1 141 ? 24.436 0.805 -8.265 1.00 92.88 141 LYS A CA 1
ATOM 1058 C C . LYS A 1 141 ? 23.315 1.464 -7.457 1.00 92.88 141 LYS A C 1
ATOM 1060 O O . LYS A 1 141 ? 23.609 2.257 -6.561 1.00 92.88 141 LYS A O 1
ATOM 1065 N N . GLU A 1 142 ? 22.064 1.111 -7.744 1.00 89.94 142 GLU A N 1
ATOM 1066 C CA . GLU A 1 142 ? 20.888 1.552 -6.977 1.00 89.94 142 GLU A CA 1
ATOM 1067 C C . GLU A 1 142 ? 20.708 3.078 -6.935 1.00 89.94 142 GLU A C 1
ATOM 1069 O O . GLU A 1 142 ? 20.385 3.663 -5.899 1.00 89.94 142 GLU A O 1
ATOM 1074 N N . ARG A 1 143 ? 20.951 3.760 -8.062 1.00 88.00 143 ARG A N 1
ATOM 1075 C CA . ARG A 1 143 ? 20.707 5.201 -8.157 1.00 88.00 143 ARG A CA 1
ATOM 1076 C C . ARG A 1 143 ? 19.258 5.495 -8.516 1.00 88.00 143 ARG A C 1
ATOM 1078 O O . ARG A 1 143 ? 18.696 4.891 -9.425 1.00 88.00 143 ARG A O 1
ATOM 1085 N N . THR A 1 144 ? 18.712 6.498 -7.841 1.00 86.62 144 THR A N 1
ATOM 1086 C CA . THR A 1 144 ? 17.424 7.102 -8.173 1.00 86.62 144 THR A CA 1
ATOM 1087 C C . THR A 1 144 ? 17.659 8.528 -8.640 1.00 86.62 144 THR A C 1
ATOM 1089 O O . THR A 1 144 ? 18.387 9.273 -7.978 1.00 86.62 144 THR A O 1
ATOM 1092 N N . ILE A 1 145 ? 17.064 8.898 -9.771 1.00 84.69 145 ILE A N 1
ATOM 1093 C CA . ILE A 1 145 ? 17.117 10.257 -10.318 1.00 84.69 145 ILE A CA 1
ATOM 1094 C C . ILE A 1 145 ? 15.739 10.667 -10.833 1.00 84.69 145 ILE A C 1
ATOM 1096 O O . ILE A 1 145 ? 14.985 9.845 -11.352 1.00 84.69 145 ILE A O 1
ATOM 1100 N N . SER A 1 146 ? 15.451 11.958 -10.735 1.00 83.00 146 SER A N 1
ATOM 1101 C CA . SER A 1 146 ? 14.203 12.561 -11.196 1.00 83.00 146 SER A CA 1
ATOM 1102 C C . SER A 1 146 ? 14.517 13.493 -12.358 1.00 83.00 146 SER A C 1
ATOM 1104 O O . SER A 1 146 ? 15.334 14.405 -12.214 1.00 83.00 146 SER A O 1
ATOM 1106 N N . ILE A 1 147 ? 13.887 13.272 -13.509 1.00 78.56 147 ILE A N 1
ATOM 1107 C CA . ILE A 1 147 ? 14.120 14.067 -14.718 1.00 78.56 147 ILE A CA 1
ATOM 1108 C C . ILE A 1 147 ? 12.805 14.705 -15.154 1.00 78.56 147 ILE A C 1
ATOM 1110 O O . ILE A 1 147 ? 11.861 13.981 -15.476 1.00 78.56 147 ILE A O 1
ATOM 1114 N N . PRO A 1 148 ? 12.716 16.043 -15.179 1.00 75.25 148 PRO A N 1
ATOM 1115 C CA . PRO A 1 148 ? 11.599 16.731 -15.808 1.00 75.25 148 PRO A CA 1
ATOM 1116 C C . PRO A 1 148 ? 11.557 16.403 -17.305 1.00 75.25 148 PRO A C 1
ATOM 1118 O O . PRO A 1 148 ? 12.530 16.612 -18.022 1.00 75.25 148 PRO A O 1
ATOM 1121 N N . ASP A 1 149 ? 10.431 15.882 -17.771 1.00 70.94 149 ASP A N 1
ATOM 1122 C CA . ASP A 1 149 ? 10.149 15.626 -19.177 1.00 70.94 149 ASP A CA 1
ATOM 1123 C C . ASP A 1 149 ? 9.449 16.873 -19.743 1.00 70.94 149 ASP A C 1
ATOM 1125 O O . ASP A 1 149 ? 8.285 17.153 -19.436 1.00 70.94 149 ASP A O 1
ATOM 1129 N N . GLU A 1 150 ? 10.193 17.675 -20.509 1.00 67.81 150 GLU A N 1
ATOM 1130 C CA . GLU A 1 150 ? 9.717 18.959 -21.042 1.00 67.81 150 GLU A CA 1
ATOM 1131 C C . GLU A 1 150 ? 8.582 18.796 -22.065 1.00 67.81 150 GLU A C 1
ATOM 1133 O O . GLU A 1 150 ? 7.741 19.687 -22.190 1.00 67.81 150 GLU A O 1
ATOM 1138 N N . GLU A 1 151 ? 8.509 17.655 -22.758 1.00 64.25 151 GLU A N 1
ATOM 1139 C CA . GLU A 1 151 ? 7.462 17.385 -23.749 1.00 64.25 151 GLU A CA 1
ATOM 1140 C C . GLU A 1 151 ? 6.116 17.069 -23.096 1.00 64.25 151 GLU A C 1
ATOM 1142 O O . GLU A 1 151 ? 5.065 17.524 -23.551 1.00 64.25 151 GLU A O 1
ATOM 1147 N N . THR A 1 152 ? 6.130 16.275 -22.025 1.00 67.88 152 THR A N 1
ATOM 1148 C CA . THR A 1 152 ? 4.907 15.839 -21.337 1.00 67.88 152 THR A CA 1
ATOM 1149 C C . THR A 1 152 ? 4.539 16.717 -20.142 1.00 67.88 152 THR A C 1
ATOM 1151 O O . THR A 1 152 ? 3.418 16.622 -19.634 1.00 67.88 152 THR A O 1
ATOM 1154 N N . GLY A 1 153 ? 5.470 17.551 -19.668 1.00 72.06 153 GLY A N 1
ATOM 1155 C CA . GLY A 1 153 ? 5.337 18.343 -18.445 1.00 72.06 153 GLY A CA 1
ATOM 1156 C C . GLY A 1 153 ? 5.319 17.503 -17.161 1.00 72.06 153 GLY A C 1
ATOM 1157 O O . GLY A 1 153 ? 4.935 18.011 -16.106 1.00 72.06 153 GLY A O 1
ATOM 1158 N N . LYS A 1 154 ? 5.679 16.215 -17.236 1.00 74.38 154 LYS A N 1
ATOM 1159 C CA . LYS A 1 154 ? 5.740 15.292 -16.094 1.00 74.38 154 LYS A CA 1
ATOM 1160 C C . LYS A 1 154 ? 7.181 15.106 -15.639 1.00 74.38 154 LYS A C 1
ATOM 1162 O O . LYS A 1 154 ? 8.097 15.181 -16.440 1.00 74.38 154 LYS A O 1
ATOM 1167 N N . THR A 1 155 ? 7.395 14.788 -14.369 1.00 78.12 155 THR A N 1
ATOM 1168 C CA . THR A 1 155 ? 8.703 14.296 -13.915 1.00 78.12 155 THR A CA 1
ATOM 1169 C C . THR A 1 155 ? 8.742 12.784 -14.071 1.00 78.12 155 THR A C 1
ATOM 1171 O O . THR A 1 155 ? 7.840 12.090 -13.598 1.00 78.12 155 THR A O 1
ATOM 1174 N N . ARG A 1 156 ? 9.773 12.276 -14.744 1.00 81.00 156 ARG A N 1
ATOM 1175 C CA . ARG A 1 156 ? 10.068 10.851 -14.820 1.00 81.00 156 ARG A CA 1
ATOM 1176 C C . ARG A 1 156 ? 11.023 10.474 -13.697 1.00 81.00 156 ARG A C 1
ATOM 1178 O O . ARG A 1 156 ? 12.102 11.049 -13.571 1.00 81.00 156 ARG A O 1
ATOM 1185 N N . GLU A 1 157 ? 10.606 9.506 -12.894 1.00 84.00 157 GLU A N 1
ATOM 1186 C CA . GLU A 1 157 ? 11.384 8.970 -11.781 1.00 84.00 157 GLU A CA 1
ATOM 1187 C C . GLU A 1 157 ? 12.052 7.674 -12.225 1.00 84.00 157 GLU A C 1
ATOM 1189 O O . GLU A 1 157 ? 11.376 6.679 -12.476 1.00 84.00 157 GLU A O 1
ATOM 1194 N N . TYR A 1 158 ? 13.376 7.681 -12.316 1.00 83.75 158 TYR A N 1
ATOM 1195 C CA . TYR A 1 158 ? 14.147 6.475 -12.571 1.00 83.75 158 TYR A CA 1
ATOM 1196 C C . TYR A 1 158 ? 14.638 5.907 -11.247 1.00 83.75 158 TYR A C 1
ATOM 1198 O O . TYR A 1 158 ? 15.238 6.632 -10.453 1.00 83.75 158 TYR A O 1
ATOM 1206 N N . SER A 1 159 ? 14.446 4.609 -11.037 1.00 84.38 159 SER A N 1
ATOM 1207 C CA . SER A 1 159 ? 14.968 3.868 -9.890 1.00 84.38 159 SER A CA 1
ATOM 1208 C C . SER A 1 159 ? 15.928 2.765 -10.336 1.00 84.38 159 SER A C 1
ATOM 1210 O O . SER A 1 159 ? 15.943 2.354 -11.497 1.00 84.38 159 SER A O 1
ATOM 1212 N N . HIS A 1 160 ? 16.752 2.294 -9.397 1.00 88.62 160 HIS A N 1
ATOM 1213 C CA . HIS A 1 160 ? 17.671 1.164 -9.580 1.00 88.62 160 HIS A CA 1
ATOM 1214 C C . HIS A 1 160 ? 18.719 1.347 -10.689 1.00 88.62 160 HIS A C 1
ATOM 1216 O O . HIS A 1 160 ? 19.268 0.369 -11.186 1.00 88.62 160 HIS A O 1
ATOM 1222 N N . LEU A 1 161 ? 19.044 2.581 -11.086 1.00 92.88 161 LEU A N 1
ATOM 1223 C CA . LEU A 1 161 ? 19.995 2.822 -12.169 1.00 92.88 161 LEU A CA 1
ATOM 1224 C C . LEU A 1 161 ? 21.417 2.393 -11.793 1.00 92.88 161 LEU A C 1
ATOM 1226 O O . LEU A 1 161 ? 21.881 2.576 -10.660 1.00 92.88 161 LEU A O 1
ATOM 1230 N N . LEU A 1 162 ? 22.137 1.897 -12.796 1.00 95.44 162 LEU A N 1
ATOM 1231 C CA . LEU A 1 162 ? 23.590 1.795 -12.771 1.00 95.44 162 LEU A CA 1
ATOM 1232 C C . LEU A 1 162 ? 24.183 3.170 -13.074 1.00 95.44 162 LEU A C 1
ATOM 1234 O O . LEU A 1 162 ? 23.723 3.844 -13.992 1.00 95.44 162 LEU A O 1
ATOM 1238 N N . GLN A 1 163 ? 25.214 3.570 -12.334 1.00 94.62 163 GLN A N 1
ATOM 1239 C CA . GLN A 1 163 ? 25.989 4.780 -12.606 1.00 94.62 163 GLN A CA 1
ATOM 1240 C C . GLN A 1 163 ? 27.354 4.393 -13.169 1.00 94.62 163 GLN A C 1
ATOM 1242 O O . GLN A 1 163 ? 28.016 3.516 -12.617 1.00 94.62 163 GLN A O 1
ATOM 1247 N N . THR A 1 164 ? 27.810 5.083 -14.207 1.00 94.56 164 THR A N 1
ATOM 1248 C CA . THR A 1 164 ? 29.127 4.887 -14.823 1.00 94.56 164 THR A CA 1
ATOM 1249 C C . THR A 1 164 ? 29.794 6.223 -15.133 1.00 94.56 164 THR A C 1
ATOM 1251 O O . THR A 1 164 ? 29.113 7.233 -15.275 1.00 94.56 164 THR A O 1
ATOM 1254 N N . ASP A 1 165 ? 31.119 6.240 -15.244 1.00 93.31 165 ASP A N 1
ATOM 1255 C CA . ASP A 1 165 ? 31.886 7.374 -15.771 1.00 93.31 165 ASP A CA 1
ATOM 1256 C C . ASP A 1 165 ? 32.208 7.228 -17.270 1.00 93.31 165 ASP A C 1
ATOM 1258 O O . ASP A 1 165 ? 32.804 8.131 -17.866 1.00 93.31 165 ASP A O 1
ATOM 1262 N N . ALA A 1 166 ? 31.769 6.131 -17.906 1.00 91.62 166 ALA A N 1
ATOM 1263 C CA . ALA A 1 166 ? 31.764 6.018 -19.357 1.00 91.62 166 ALA A CA 1
ATOM 1264 C C . ALA A 1 166 ? 30.952 7.181 -19.941 1.00 91.62 166 ALA A C 1
ATOM 1266 O O . ALA A 1 166 ? 29.876 7.520 -19.448 1.00 91.62 166 ALA A O 1
ATOM 1267 N N . SER A 1 167 ? 31.468 7.820 -20.990 1.00 88.31 167 SER A N 1
ATOM 1268 C CA . SER A 1 167 ? 30.805 8.994 -21.557 1.00 88.31 167 SER A CA 1
ATOM 1269 C C . SER A 1 167 ? 29.477 8.603 -22.213 1.00 88.31 167 SER A C 1
ATOM 1271 O O . SER A 1 167 ? 29.463 7.945 -23.259 1.00 88.31 167 SER A O 1
ATOM 1273 N N . ILE A 1 168 ? 28.373 9.034 -21.598 1.00 85.06 168 ILE A N 1
ATOM 1274 C CA . ILE A 1 168 ? 27.006 8.896 -22.105 1.00 85.06 168 ILE A CA 1
ATOM 1275 C C . ILE A 1 168 ? 26.519 10.278 -22.541 1.00 85.06 168 ILE A C 1
ATOM 1277 O O . ILE A 1 168 ? 26.287 11.149 -21.712 1.00 85.06 168 ILE A O 1
ATOM 1281 N N . ASN A 1 169 ? 26.378 10.465 -23.851 1.00 78.69 169 ASN A N 1
ATOM 1282 C CA . ASN A 1 169 ? 25.939 11.712 -24.475 1.00 78.69 169 ASN A CA 1
ATOM 1283 C C . ASN A 1 169 ? 24.627 11.483 -25.249 1.00 78.69 169 ASN A C 1
ATOM 1285 O O . ASN A 1 169 ? 24.271 10.321 -25.503 1.00 78.69 169 ASN A O 1
ATOM 1289 N N . PRO A 1 170 ? 23.921 12.552 -25.670 1.00 78.50 170 PRO A N 1
ATOM 1290 C CA . PRO A 1 170 ? 22.826 12.440 -26.631 1.00 78.50 170 PRO A CA 1
ATOM 1291 C C . PRO A 1 170 ? 23.220 11.561 -27.826 1.00 78.50 170 PRO A C 1
ATOM 1293 O O . PRO A 1 170 ? 24.317 11.693 -28.359 1.00 78.50 170 PRO A O 1
ATOM 1296 N N . GLY A 1 171 ? 22.355 10.612 -28.193 1.00 78.50 171 GLY A N 1
ATOM 1297 C CA . GLY A 1 171 ? 22.604 9.603 -29.232 1.00 78.50 171 GLY A CA 1
ATOM 1298 C C . GLY A 1 171 ? 23.143 8.252 -28.732 1.00 78.50 171 GLY A C 1
ATOM 1299 O O . GLY A 1 171 ? 22.906 7.238 -29.388 1.00 78.50 171 GLY A O 1
ATOM 1300 N N . ASN A 1 172 ? 23.750 8.177 -27.536 1.00 85.94 172 ASN A N 1
ATOM 1301 C CA . ASN A 1 172 ? 24.027 6.889 -26.869 1.00 85.94 172 ASN A CA 1
ATOM 1302 C C . ASN A 1 172 ? 22.800 6.309 -26.155 1.00 85.94 172 ASN A C 1
ATOM 1304 O O . ASN A 1 172 ? 22.788 5.118 -25.847 1.00 85.94 172 ASN A O 1
ATOM 1308 N N . SER A 1 173 ? 21.783 7.140 -25.907 1.00 89.31 173 SER A N 1
ATOM 1309 C CA . SER A 1 173 ? 20.507 6.738 -25.308 1.00 89.31 173 SER A CA 1
ATOM 1310 C C . SER A 1 173 ? 19.903 5.554 -26.066 1.00 89.31 173 SER A C 1
ATOM 1312 O O . SER A 1 173 ? 19.801 5.592 -27.293 1.00 89.31 173 SER A O 1
ATOM 1314 N N . GLY A 1 174 ? 19.556 4.495 -25.343 1.00 93.38 174 GLY A N 1
ATOM 1315 C CA . GLY A 1 174 ? 19.010 3.238 -25.856 1.00 93.38 174 GLY A CA 1
ATOM 1316 C C . GLY A 1 174 ? 20.074 2.225 -26.291 1.00 93.38 174 GLY A C 1
ATOM 1317 O O . GLY A 1 174 ? 19.771 1.050 -26.488 1.00 93.38 174 GLY A O 1
ATOM 1318 N N . GLY A 1 175 ? 21.337 2.645 -26.393 1.00 94.69 175 GLY A N 1
ATOM 1319 C CA . GLY A 1 175 ? 22.466 1.775 -26.704 1.00 94.69 175 GLY A CA 1
ATOM 1320 C C . GLY A 1 175 ? 22.869 0.871 -25.531 1.00 94.69 175 GLY A C 1
ATOM 1321 O O . GLY A 1 175 ? 22.512 1.140 -24.379 1.00 94.69 175 GLY A O 1
ATOM 1322 N N . PRO A 1 176 ? 23.620 -0.212 -25.793 1.00 96.75 176 PRO A N 1
ATOM 1323 C CA . PRO A 1 176 ? 24.023 -1.145 -24.752 1.00 96.75 176 PRO A CA 1
ATOM 1324 C C . PRO A 1 176 ? 25.171 -0.595 -23.891 1.00 96.75 176 PRO A C 1
ATOM 1326 O O . PRO A 1 176 ? 26.096 0.060 -24.383 1.00 96.75 176 PRO A O 1
ATOM 1329 N N . LEU A 1 177 ? 25.127 -0.936 -22.604 1.00 97.38 177 LEU A N 1
ATOM 1330 C CA . LEU A 1 177 ? 26.245 -0.891 -21.668 1.00 97.38 177 LEU A CA 1
ATOM 1331 C C . LEU A 1 177 ? 26.714 -2.330 -21.439 1.00 97.38 177 LEU A C 1
ATOM 1333 O O . LEU A 1 177 ? 25.948 -3.171 -20.964 1.00 97.38 177 LEU A O 1
ATOM 1337 N N . LEU A 1 178 ? 27.952 -2.623 -21.815 1.00 97.94 178 LEU A N 1
ATOM 1338 C CA . LEU A 1 178 ? 28.517 -3.966 -21.872 1.00 97.94 178 LEU A CA 1
ATOM 1339 C C . LEU A 1 178 ? 29.544 -4.185 -20.763 1.00 97.94 178 LEU A C 1
ATOM 1341 O O . LEU A 1 178 ? 30.304 -3.274 -20.431 1.00 97.94 178 LEU A O 1
ATOM 1345 N N . ASN A 1 179 ? 29.627 -5.411 -20.253 1.00 96.81 179 ASN A N 1
ATOM 1346 C CA . ASN A 1 179 ? 30.805 -5.873 -19.521 1.00 96.81 179 ASN A CA 1
ATOM 1347 C C . ASN A 1 179 ? 31.941 -6.264 -20.495 1.00 96.81 179 ASN A C 1
ATOM 1349 O O . ASN A 1 179 ? 31.765 -6.296 -21.715 1.00 96.81 179 ASN A O 1
ATOM 1353 N N . LEU A 1 180 ? 33.117 -6.616 -19.964 1.00 95.44 180 LEU A N 1
ATOM 1354 C CA . LEU A 1 180 ? 34.271 -7.014 -20.786 1.00 95.44 180 LEU A CA 1
ATOM 1355 C C . LEU A 1 180 ? 34.096 -8.343 -21.549 1.00 95.44 180 LEU A C 1
ATOM 1357 O O . LEU A 1 180 ? 34.891 -8.626 -22.443 1.00 95.44 180 LEU A O 1
ATOM 1361 N N . ASN A 1 181 ? 33.068 -9.139 -21.237 1.00 95.88 181 ASN A N 1
ATOM 1362 C CA . ASN A 1 181 ? 32.711 -10.336 -22.006 1.00 95.88 181 ASN A CA 1
ATOM 1363 C C . ASN A 1 181 ? 31.815 -10.009 -23.216 1.00 95.88 181 ASN A C 1
ATOM 1365 O O . ASN A 1 181 ? 31.487 -10.908 -23.990 1.00 95.88 181 ASN A O 1
ATOM 1369 N N . GLY A 1 182 ? 31.417 -8.743 -23.391 1.00 95.75 182 GLY A N 1
ATOM 1370 C CA . GLY A 1 182 ? 30.490 -8.315 -24.439 1.00 95.75 182 GLY A CA 1
ATOM 1371 C C . GLY A 1 182 ? 29.022 -8.603 -24.116 1.00 95.75 182 GLY A C 1
ATOM 1372 O O . GLY A 1 182 ? 28.189 -8.601 -25.020 1.00 95.75 182 GLY A O 1
ATOM 1373 N N . GLU A 1 183 ? 28.694 -8.859 -22.849 1.00 97.94 183 GLU A N 1
ATOM 1374 C CA . GLU A 1 183 ? 27.319 -9.062 -22.393 1.00 97.94 183 GLU A CA 1
ATOM 1375 C C . GLU A 1 183 ? 26.717 -7.731 -21.937 1.00 97.94 183 GLU A C 1
ATOM 1377 O O . GLU A 1 183 ? 27.361 -6.949 -21.234 1.00 97.94 183 GLU A O 1
ATOM 1382 N N . VAL A 1 184 ? 25.465 -7.480 -22.311 1.00 98.25 184 VAL A N 1
ATOM 1383 C CA . VAL A 1 184 ? 24.723 -6.275 -21.936 1.00 98.25 184 VAL A CA 1
ATOM 1384 C C . VAL A 1 184 ? 24.328 -6.357 -20.466 1.00 98.25 184 VAL A C 1
ATOM 1386 O O . VAL A 1 184 ? 23.477 -7.163 -20.090 1.00 98.25 184 VAL A O 1
ATOM 1389 N N . ILE A 1 185 ? 24.922 -5.498 -19.642 1.00 97.94 185 ILE A N 1
ATOM 1390 C CA . ILE A 1 185 ? 24.601 -5.345 -18.214 1.00 97.94 185 ILE A CA 1
ATOM 1391 C C . ILE A 1 185 ? 23.692 -4.138 -17.950 1.00 97.94 185 ILE A C 1
ATOM 1393 O O . ILE A 1 185 ? 23.141 -4.005 -16.859 1.00 97.94 185 ILE A O 1
ATOM 1397 N N . GLY A 1 186 ? 23.474 -3.281 -18.948 1.00 97.25 186 GLY A N 1
ATOM 1398 C CA . GLY A 1 186 ? 22.459 -2.237 -18.893 1.00 97.25 186 GLY A CA 1
ATOM 1399 C C . GLY A 1 186 ? 22.210 -1.561 -20.238 1.00 97.25 186 GLY A C 1
ATOM 1400 O O . GLY A 1 186 ? 22.863 -1.870 -21.230 1.00 97.25 186 GLY A O 1
ATOM 1401 N N . MET A 1 187 ? 21.261 -0.632 -20.268 1.00 97.06 187 MET A N 1
ATOM 1402 C CA . MET A 1 187 ? 20.948 0.197 -21.430 1.00 97.06 187 MET A CA 1
ATOM 1403 C C . MET A 1 187 ? 21.113 1.668 -21.070 1.00 97.06 187 MET A C 1
ATOM 1405 O O . MET A 1 187 ? 20.526 2.135 -20.095 1.00 97.06 187 MET A O 1
ATOM 1409 N N . ASN A 1 188 ? 21.935 2.375 -21.838 1.00 94.56 188 ASN A N 1
ATOM 1410 C CA . ASN A 1 188 ? 22.343 3.746 -21.550 1.00 94.56 188 ASN A CA 1
ATOM 1411 C C . ASN A 1 188 ? 21.141 4.690 -21.560 1.00 94.56 188 ASN A C 1
ATOM 1413 O O . ASN A 1 188 ? 20.340 4.649 -22.489 1.00 94.56 188 ASN A O 1
ATOM 1417 N N . VAL A 1 189 ? 21.073 5.574 -20.567 1.00 89.19 189 VAL A N 1
ATOM 1418 C CA . VAL A 1 189 ? 20.101 6.665 -20.490 1.00 89.19 189 VAL A CA 1
ATOM 1419 C C . VAL A 1 189 ? 20.882 7.969 -20.475 1.00 89.19 189 VAL A C 1
ATOM 1421 O O . VAL A 1 189 ? 21.674 8.220 -19.564 1.00 89.19 189 VAL A O 1
ATOM 1424 N N . ALA A 1 190 ? 20.684 8.800 -21.495 1.00 72.69 190 ALA A N 1
ATOM 1425 C CA . ALA A 1 190 ? 21.259 10.137 -21.500 1.00 72.69 190 ALA A CA 1
ATOM 1426 C C . ALA A 1 190 ? 20.465 11.032 -20.539 1.00 72.69 190 ALA A C 1
ATOM 1428 O O . ALA A 1 190 ? 19.264 11.229 -20.712 1.00 72.69 190 ALA A O 1
ATOM 1429 N N . VAL A 1 191 ? 21.133 11.571 -19.521 1.00 66.31 191 VAL A N 1
ATOM 1430 C CA . VAL A 1 191 ? 20.525 12.464 -18.526 1.00 66.31 191 VAL A CA 1
ATOM 1431 C C . VAL A 1 191 ? 21.412 13.699 -18.373 1.00 66.31 191 VAL A C 1
ATOM 1433 O O . VAL A 1 191 ? 22.627 13.557 -18.382 1.00 66.31 191 VAL A O 1
ATOM 1436 N N . SER A 1 192 ? 20.785 14.881 -18.321 1.00 58.38 192 SER A N 1
ATOM 1437 C CA . SER A 1 192 ? 21.329 16.259 -18.296 1.00 58.38 192 SER A CA 1
ATOM 1438 C C . SER A 1 192 ? 22.846 16.488 -18.496 1.00 58.38 192 SER A C 1
ATOM 1440 O O . SER A 1 192 ? 23.688 16.002 -17.744 1.00 58.38 192 SER A O 1
ATOM 1442 N N . ALA A 1 193 ? 23.180 17.389 -19.428 1.00 52.28 193 ALA A N 1
ATOM 1443 C CA . ALA A 1 193 ? 24.535 17.763 -19.858 1.00 52.28 193 ALA A CA 1
ATOM 1444 C C . ALA A 1 193 ? 25.447 18.399 -18.780 1.00 52.28 193 ALA A C 1
ATOM 1446 O O . ALA A 1 193 ? 26.636 18.610 -19.031 1.00 52.28 193 ALA A O 1
ATOM 1447 N N . ASP A 1 194 ? 24.924 18.707 -17.591 1.00 57.12 194 ASP A N 1
ATOM 1448 C CA . ASP A 1 194 ? 25.651 19.453 -16.555 1.00 57.12 194 ASP A CA 1
ATOM 1449 C C . ASP A 1 194 ? 26.650 18.596 -15.754 1.00 57.12 194 ASP A C 1
ATOM 1451 O O . ASP A 1 194 ? 27.537 19.133 -15.085 1.00 57.12 194 ASP A O 1
ATOM 1455 N N . ALA A 1 195 ? 26.539 17.264 -15.813 1.00 61.09 195 ALA A N 1
ATOM 1456 C CA . ALA A 1 195 ? 27.348 16.345 -15.014 1.00 61.09 195 ALA A CA 1
ATOM 1457 C C . ALA A 1 195 ? 28.396 15.600 -15.862 1.00 61.09 195 ALA A C 1
ATOM 1459 O O . ALA A 1 195 ? 28.186 14.477 -16.320 1.00 61.09 195 ALA A O 1
ATOM 1460 N N . GLN A 1 196 ? 29.570 16.212 -16.051 1.00 69.06 196 GLN A N 1
ATOM 1461 C CA . GLN A 1 196 ? 30.691 15.546 -16.724 1.00 69.06 196 GLN A CA 1
ATOM 1462 C C . GLN A 1 196 ? 31.132 14.289 -15.956 1.00 69.06 196 GLN A C 1
ATOM 1464 O O . GLN A 1 196 ? 31.430 14.354 -14.764 1.00 69.06 196 GLN A O 1
ATOM 1469 N N . GLY A 1 197 ? 31.210 13.152 -16.654 1.00 76.88 197 GLY A N 1
ATOM 1470 C CA . GLY A 1 197 ? 31.651 11.878 -16.073 1.00 76.88 197 GLY A CA 1
ATOM 1471 C C . GLY A 1 197 ? 30.603 11.178 -15.201 1.00 76.88 197 GLY A C 1
ATOM 1472 O O . GLY A 1 197 ? 30.967 10.326 -14.395 1.00 76.88 197 GLY A O 1
ATOM 1473 N N . ILE A 1 198 ? 29.320 11.532 -15.331 1.00 86.50 198 ILE A N 1
ATOM 1474 C CA . ILE A 1 198 ? 28.214 10.826 -14.675 1.00 86.50 198 ILE A CA 1
ATOM 1475 C C . ILE A 1 198 ? 27.208 10.387 -15.741 1.00 86.50 198 ILE A C 1
ATOM 1477 O O . ILE A 1 198 ? 26.360 11.158 -16.173 1.00 86.50 198 ILE A O 1
ATOM 1481 N N . GLY A 1 199 ? 27.311 9.130 -16.158 1.00 90.19 199 GLY A N 1
ATOM 1482 C CA . GLY A 1 199 ? 26.351 8.443 -17.011 1.00 90.19 199 GLY A CA 1
ATOM 1483 C C . GLY A 1 199 ? 25.478 7.482 -16.210 1.00 90.19 199 GLY A C 1
ATOM 1484 O O . GLY A 1 199 ? 25.881 6.985 -15.154 1.00 90.19 199 GLY A O 1
ATOM 1485 N N . PHE A 1 200 ? 24.289 7.191 -16.733 1.00 93.50 200 PHE A N 1
ATOM 1486 C CA . PHE A 1 200 ? 23.379 6.225 -16.133 1.00 93.50 200 PHE A CA 1
ATOM 1487 C C . PHE A 1 200 ? 22.906 5.185 -17.143 1.00 93.50 200 PHE A C 1
ATOM 1489 O O . PHE A 1 200 ? 22.863 5.437 -18.347 1.00 93.50 200 PHE A O 1
ATOM 1496 N N . ALA A 1 201 ? 22.533 4.011 -16.640 1.00 95.50 201 ALA A N 1
ATOM 1497 C CA . ALA A 1 201 ? 21.940 2.953 -17.440 1.00 95.50 201 ALA A CA 1
ATOM 1498 C C . ALA A 1 201 ? 20.883 2.165 -16.662 1.00 95.50 201 ALA A C 1
ATOM 1500 O O . ALA A 1 201 ? 21.033 1.907 -15.465 1.00 95.50 201 ALA A O 1
ATOM 1501 N N . ILE A 1 202 ? 19.835 1.744 -17.369 1.00 96.19 202 ILE A N 1
ATOM 1502 C CA . ILE A 1 202 ? 18.816 0.823 -16.856 1.00 96.19 202 ILE A CA 1
ATOM 1503 C C . ILE A 1 202 ? 19.450 -0.576 -16.777 1.00 96.19 202 ILE A C 1
ATOM 1505 O O . ILE A 1 202 ? 19.939 -1.051 -17.803 1.00 96.19 202 ILE A O 1
ATOM 1509 N N . PRO A 1 203 ? 19.472 -1.250 -15.613 1.00 97.00 203 PRO A N 1
ATOM 1510 C CA . PRO A 1 203 ? 20.111 -2.560 -15.469 1.00 97.00 203 PRO A CA 1
ATOM 1511 C C . PRO A 1 203 ? 19.460 -3.655 -16.325 1.00 97.00 203 PRO A C 1
ATOM 1513 O O . PRO A 1 203 ? 18.244 -3.659 -16.536 1.00 97.00 203 PRO A O 1
ATOM 1516 N N . SER A 1 204 ? 20.245 -4.650 -16.748 1.00 97.00 204 SER A N 1
ATOM 1517 C CA . SER A 1 204 ? 19.727 -5.802 -17.501 1.00 97.00 204 SER A CA 1
ATOM 1518 C C . SER A 1 204 ? 18.701 -6.640 -16.726 1.00 97.00 204 SER A C 1
ATOM 1520 O O . SER A 1 204 ? 17.838 -7.255 -17.355 1.00 97.00 204 SER A O 1
ATOM 1522 N N . SER A 1 205 ? 18.728 -6.632 -15.389 1.00 94.31 205 SER A N 1
ATOM 1523 C CA . SER A 1 205 ? 17.700 -7.257 -14.546 1.00 94.31 205 SER A CA 1
ATOM 1524 C C . SER A 1 205 ? 16.324 -6.609 -14.747 1.00 94.31 205 SER A C 1
ATOM 1526 O O . SER A 1 205 ? 15.363 -7.308 -15.065 1.00 94.31 205 SER A O 1
ATOM 1528 N N . VAL A 1 206 ? 16.250 -5.273 -14.689 1.00 93.25 206 VAL A N 1
ATOM 1529 C CA . VAL A 1 206 ? 15.024 -4.494 -14.953 1.00 93.25 206 VAL A CA 1
ATOM 1530 C C . VAL A 1 206 ? 14.524 -4.734 -16.380 1.00 93.25 206 VAL A C 1
ATOM 1532 O O . VAL A 1 206 ? 13.338 -4.980 -16.606 1.00 93.25 206 VAL A O 1
ATOM 1535 N N . ILE A 1 207 ? 15.440 -4.719 -17.354 1.00 95.50 207 ILE A N 1
ATOM 1536 C CA . ILE A 1 207 ? 15.128 -4.987 -18.764 1.00 95.50 207 ILE A CA 1
ATOM 1537 C C . ILE A 1 207 ? 14.513 -6.382 -18.925 1.00 95.50 207 ILE A C 1
ATOM 1539 O O . ILE A 1 207 ? 13.457 -6.527 -19.543 1.00 95.50 207 ILE A O 1
ATOM 1543 N N . SER A 1 208 ? 15.151 -7.406 -18.357 1.00 94.19 208 SER A N 1
ATOM 1544 C CA . SER A 1 208 ? 14.721 -8.803 -18.487 1.00 94.19 208 SER A CA 1
ATOM 1545 C C . SER A 1 208 ? 13.313 -9.021 -17.930 1.00 94.19 208 SER A C 1
ATOM 1547 O O . SER A 1 208 ? 12.520 -9.760 -18.522 1.00 94.19 208 SER A O 1
ATOM 1549 N N . ASP A 1 209 ? 12.966 -8.332 -16.842 1.00 91.19 209 ASP A N 1
ATOM 1550 C CA . ASP A 1 209 ? 11.628 -8.397 -16.263 1.00 91.19 209 ASP A CA 1
ATOM 1551 C C . ASP A 1 209 ? 10.565 -7.654 -17.071 1.00 91.19 209 ASP A C 1
ATOM 1553 O O . ASP A 1 209 ? 9.432 -8.134 -17.167 1.00 91.19 209 ASP A O 1
ATOM 1557 N N . ALA A 1 210 ? 10.910 -6.531 -17.696 1.00 94.00 210 ALA A N 1
ATOM 1558 C CA . ALA A 1 210 ? 9.972 -5.743 -18.489 1.00 94.00 210 ALA A CA 1
ATOM 1559 C C . ALA A 1 210 ? 9.693 -6.355 -19.875 1.00 94.00 210 ALA A C 1
ATOM 1561 O O . ALA A 1 210 ? 8.550 -6.357 -20.341 1.00 94.00 210 ALA A O 1
ATOM 1562 N N . VAL A 1 211 ? 10.716 -6.909 -20.539 1.00 94.38 211 VAL A N 1
ATOM 1563 C CA . VAL A 1 211 ? 10.648 -7.352 -21.947 1.00 94.38 211 VAL A CA 1
ATOM 1564 C C . VAL A 1 211 ? 9.537 -8.371 -22.202 1.00 94.38 211 VAL A C 1
ATOM 1566 O O . VAL A 1 211 ? 8.878 -8.300 -23.241 1.00 94.38 211 VAL A O 1
ATOM 1569 N N . LYS A 1 212 ? 9.276 -9.289 -21.261 1.00 92.88 212 LYS A N 1
ATOM 1570 C CA . LYS A 1 212 ? 8.209 -10.301 -21.393 1.00 92.88 212 LYS A CA 1
ATOM 1571 C C . LYS A 1 212 ? 6.816 -9.684 -21.564 1.00 92.88 212 LYS A C 1
ATOM 1573 O O . LYS A 1 212 ? 5.997 -10.232 -22.293 1.00 92.88 212 LYS A O 1
ATOM 1578 N N . TYR A 1 213 ? 6.567 -8.528 -20.950 1.00 95.94 213 TYR A N 1
ATOM 1579 C CA . TYR A 1 213 ? 5.311 -7.792 -21.092 1.00 95.94 213 TYR A CA 1
ATOM 1580 C C . TYR A 1 213 ? 5.318 -6.919 -22.348 1.00 95.94 213 TYR A C 1
ATOM 1582 O O . TYR A 1 213 ? 4.371 -6.954 -23.134 1.00 95.94 213 TYR A O 1
ATOM 1590 N N . LEU A 1 214 ? 6.417 -6.196 -22.587 1.00 96.50 214 LEU A N 1
ATOM 1591 C CA . LEU A 1 214 ? 6.528 -5.262 -23.710 1.00 96.50 214 LEU A CA 1
ATOM 1592 C C . LEU A 1 214 ? 6.473 -5.959 -25.079 1.00 96.50 214 LEU A C 1
ATOM 1594 O O . LEU A 1 214 ? 5.870 -5.420 -26.005 1.00 96.50 214 LEU A O 1
ATOM 1598 N N . LYS A 1 215 ? 7.014 -7.181 -25.214 1.00 95.31 215 LYS A N 1
ATOM 1599 C CA . LYS A 1 215 ? 6.888 -7.989 -26.447 1.00 95.31 215 LYS A CA 1
ATOM 1600 C C . LYS A 1 215 ? 5.431 -8.288 -26.818 1.00 95.31 215 LYS A C 1
ATOM 1602 O O . LYS A 1 215 ? 5.130 -8.449 -27.998 1.00 95.31 215 LYS A O 1
ATOM 1607 N N . GLU A 1 216 ? 4.544 -8.364 -25.829 1.00 94.88 216 GLU A N 1
ATOM 1608 C CA . GLU A 1 216 ? 3.117 -8.660 -25.999 1.00 94.88 216 GLU A CA 1
ATOM 1609 C C . GLU A 1 216 ? 2.231 -7.406 -25.916 1.00 94.88 216 GLU A C 1
ATOM 1611 O O . GLU A 1 216 ? 1.008 -7.527 -25.856 1.00 94.88 216 GLU A O 1
ATOM 1616 N N . ASN A 1 217 ? 2.833 -6.210 -25.906 1.00 94.00 217 ASN A N 1
ATOM 1617 C CA . ASN A 1 217 ? 2.146 -4.936 -25.680 1.00 94.00 217 ASN A CA 1
ATOM 1618 C C . ASN A 1 217 ? 1.317 -4.908 -24.379 1.00 94.00 217 ASN A C 1
ATOM 1620 O O . ASN A 1 217 ? 0.209 -4.370 -24.337 1.00 94.00 217 ASN A O 1
ATOM 1624 N N . LYS A 1 218 ? 1.825 -5.548 -23.322 1.00 92.94 218 LYS A N 1
ATOM 1625 C CA . LYS A 1 218 ? 1.211 -5.546 -21.991 1.00 92.94 218 LYS A CA 1
ATOM 1626 C C . LYS A 1 218 ? 1.868 -4.493 -21.112 1.00 92.94 218 LYS A C 1
ATOM 1628 O O . LYS A 1 218 ? 3.067 -4.242 -21.218 1.00 92.94 218 LYS A O 1
ATOM 1633 N N . GLU A 1 219 ? 1.074 -3.916 -20.216 1.00 89.81 219 GLU A N 1
ATOM 1634 C CA . GLU A 1 219 ? 1.582 -3.026 -19.176 1.00 89.81 219 GLU A CA 1
ATOM 1635 C C . GLU A 1 219 ? 2.556 -3.794 -18.273 1.00 89.81 219 GLU A C 1
ATOM 1637 O O . GLU A 1 219 ? 2.271 -4.918 -17.849 1.00 89.81 219 GLU A O 1
ATOM 1642 N N . VAL A 1 220 ? 3.722 -3.200 -18.013 1.00 89.69 220 VAL A N 1
ATOM 1643 C CA . VAL A 1 220 ? 4.694 -3.773 -17.081 1.00 89.69 220 VAL A CA 1
ATOM 1644 C C . VAL A 1 220 ? 4.139 -3.585 -15.667 1.00 89.69 220 VAL A C 1
ATOM 1646 O O . VAL A 1 220 ? 3.822 -2.451 -15.302 1.00 89.69 220 VAL A O 1
ATOM 1649 N N . PRO A 1 221 ? 3.997 -4.654 -14.863 1.00 84.25 221 PRO A N 1
ATOM 1650 C CA . PRO A 1 221 ? 3.530 -4.524 -13.493 1.00 84.25 221 PRO A CA 1
ATOM 1651 C C . PRO A 1 221 ? 4.428 -3.569 -12.712 1.00 84.25 221 PRO A C 1
ATOM 1653 O O . PRO A 1 221 ? 5.648 -3.727 -12.698 1.00 84.25 221 PRO A O 1
ATOM 1656 N N . LYS A 1 222 ? 3.813 -2.585 -12.059 1.00 77.25 222 LYS A N 1
ATOM 1657 C CA . LYS A 1 222 ? 4.522 -1.690 -11.144 1.00 77.25 222 LYS A CA 1
ATOM 1658 C C . LYS A 1 222 ? 4.972 -2.469 -9.918 1.00 77.25 222 LYS A C 1
ATOM 1660 O O . LYS A 1 222 ? 4.290 -3.410 -9.501 1.00 77.25 222 LYS A O 1
ATOM 1665 N N . GLU A 1 223 ? 6.085 -2.051 -9.326 1.00 70.44 223 GLU A N 1
ATOM 1666 C CA . GLU A 1 223 ? 6.491 -2.605 -8.042 1.00 70.44 223 GLU A CA 1
ATOM 1667 C C . GLU A 1 223 ? 5.368 -2.400 -7.019 1.00 70.44 223 GLU A C 1
ATOM 1669 O O . GLU A 1 223 ? 4.811 -1.299 -6.915 1.00 70.44 223 GLU A O 1
ATOM 1674 N N . PRO A 1 224 ? 4.978 -3.457 -6.293 1.00 68.50 224 PRO A N 1
ATOM 1675 C CA . PRO A 1 224 ? 3.961 -3.325 -5.273 1.00 68.50 224 PRO A CA 1
ATOM 1676 C C . PRO A 1 224 ? 4.483 -2.401 -4.167 1.00 68.50 224 PRO A C 1
ATOM 1678 O O . PRO A 1 224 ? 5.495 -2.673 -3.530 1.00 68.50 224 PRO A O 1
ATOM 1681 N N . VAL A 1 225 ? 3.787 -1.286 -3.949 1.00 78.25 225 VAL A N 1
ATOM 1682 C CA . VAL A 1 225 ? 4.135 -0.323 -2.901 1.00 78.25 225 VAL A CA 1
ATOM 1683 C C . VAL A 1 225 ? 3.316 -0.650 -1.653 1.00 78.25 225 VAL A C 1
ATOM 1685 O O . VAL A 1 225 ? 2.091 -0.786 -1.764 1.00 78.25 225 VAL A O 1
ATOM 1688 N N . PRO A 1 226 ? 3.942 -0.757 -0.467 1.00 87.81 226 PRO A N 1
ATOM 1689 C CA . PRO A 1 226 ? 3.223 -0.902 0.791 1.00 87.81 226 PRO A CA 1
ATOM 1690 C C . PRO A 1 226 ? 2.142 0.168 0.939 1.00 87.81 226 PRO A C 1
ATOM 1692 O O . PRO A 1 226 ? 2.376 1.364 0.743 1.00 87.81 226 PRO A O 1
ATOM 1695 N N . PHE A 1 227 ? 0.931 -0.274 1.261 1.00 89.06 227 PHE A N 1
ATOM 1696 C CA . PHE A 1 227 ? -0.259 0.555 1.168 1.00 89.06 227 PHE A CA 1
ATOM 1697 C C . PHE A 1 227 ? -1.292 0.141 2.210 1.00 89.06 227 PHE A C 1
ATOM 1699 O O . PHE A 1 227 ? -1.725 -1.008 2.241 1.00 89.06 227 PHE A O 1
ATOM 1706 N N . ILE A 1 228 ? -1.738 1.101 3.024 1.00 92.62 228 ILE A N 1
ATOM 1707 C CA . ILE A 1 228 ? -2.812 0.870 4.002 1.00 92.62 228 ILE A CA 1
ATOM 1708 C C . ILE A 1 228 ? -4.192 1.287 3.478 1.00 92.62 228 ILE A C 1
ATOM 1710 O O . ILE A 1 228 ? -5.205 0.847 4.003 1.00 92.62 228 ILE A O 1
ATOM 1714 N N . GLY A 1 229 ? -4.269 2.129 2.444 1.00 91.69 229 GLY A N 1
ATOM 1715 C CA . GLY A 1 229 ? -5.537 2.625 1.899 1.00 91.69 229 GLY A CA 1
ATOM 1716 C C . GLY A 1 229 ? -6.314 3.576 2.790 1.00 91.69 229 GLY A C 1
ATOM 1717 O O . GLY A 1 229 ? -7.539 3.471 2.879 1.00 91.69 229 GLY A O 1
ATOM 1718 N N . ALA A 1 230 ? -5.591 4.531 3.375 1.00 93.06 230 ALA A N 1
ATOM 1719 C CA . ALA A 1 230 ? -6.127 5.730 4.001 1.00 93.06 230 ALA A CA 1
ATOM 1720 C C . ALA A 1 230 ? -5.618 6.978 3.262 1.00 93.06 230 ALA A C 1
ATOM 1722 O O . ALA A 1 230 ? -4.438 7.071 2.925 1.00 93.06 230 ALA A O 1
ATOM 1723 N N . SER A 1 231 ? -6.509 7.936 3.018 1.00 89.81 231 SER A N 1
ATOM 1724 C CA . SER A 1 231 ? -6.150 9.285 2.586 1.00 89.81 231 SER A CA 1
ATOM 1725 C C . SER A 1 231 ? -5.884 10.133 3.824 1.00 89.81 231 SER A C 1
ATOM 1727 O O . SER A 1 231 ? -6.715 10.166 4.734 1.00 89.81 231 SER A O 1
ATOM 1729 N N . LEU A 1 232 ? -4.726 10.791 3.866 1.00 93.69 232 LEU A N 1
ATOM 1730 C CA . LEU A 1 232 ? -4.278 11.579 5.010 1.00 93.69 232 LEU A CA 1
ATOM 1731 C C . LEU A 1 232 ? -4.288 13.072 4.682 1.00 93.69 232 LEU A C 1
ATOM 1733 O O . LEU A 1 232 ? -3.917 13.485 3.584 1.00 93.69 232 LEU A O 1
ATOM 1737 N N . MET A 1 233 ? -4.673 13.872 5.665 1.00 91.19 233 MET A N 1
ATOM 1738 C CA . MET A 1 233 ? -4.534 15.321 5.683 1.00 91.19 233 MET A CA 1
ATOM 1739 C C . MET A 1 233 ? -3.589 15.721 6.812 1.00 91.19 233 MET A C 1
ATOM 1741 O O . MET A 1 233 ? -3.572 15.100 7.876 1.00 91.19 233 MET A O 1
ATOM 1745 N N . ALA A 1 234 ? -2.830 16.792 6.595 1.00 91.25 234 ALA A N 1
ATOM 1746 C CA . ALA A 1 234 ? -1.986 17.358 7.636 1.00 91.25 234 ALA A CA 1
ATOM 1747 C C . ALA A 1 234 ? -2.844 17.889 8.796 1.00 91.25 234 ALA A C 1
ATOM 1749 O O . ALA A 1 234 ? -3.823 18.608 8.574 1.00 91.25 234 ALA A O 1
ATOM 1750 N N . LEU A 1 235 ? -2.453 17.572 10.032 1.00 91.88 235 LEU A N 1
ATOM 1751 C CA . LEU A 1 235 ? -3.050 18.159 11.228 1.00 91.88 235 LEU A CA 1
ATOM 1752 C C . LEU A 1 235 ? -2.445 19.548 11.472 1.00 91.88 235 LEU A C 1
ATOM 1754 O O . LEU A 1 235 ? -1.448 19.691 12.172 1.00 91.88 235 LEU A O 1
ATOM 1758 N N . THR A 1 236 ? -3.019 20.582 10.855 1.00 89.81 236 THR A N 1
ATOM 1759 C CA . THR A 1 236 ? -2.611 21.971 11.124 1.00 89.81 236 THR A CA 1
ATOM 1760 C C . THR A 1 236 ? -3.268 22.493 12.409 1.00 89.81 236 THR A C 1
ATOM 1762 O O . THR A 1 236 ? -4.302 21.959 12.822 1.00 89.81 236 THR A O 1
ATOM 1765 N N . PRO A 1 237 ? -2.746 23.566 13.035 1.00 89.81 237 PRO A N 1
ATOM 1766 C CA . PRO A 1 237 ? -3.379 24.180 14.206 1.00 89.81 237 PRO A CA 1
ATOM 1767 C C . PRO A 1 237 ? -4.845 24.585 13.977 1.00 89.81 237 PRO A C 1
ATOM 1769 O O . PRO A 1 237 ? -5.678 24.484 14.878 1.00 89.81 237 PRO A O 1
ATOM 1772 N N . GLU A 1 238 ? -5.189 25.022 12.765 1.00 87.44 238 GLU A N 1
ATOM 1773 C CA . GLU A 1 238 ? -6.558 25.373 12.385 1.00 87.44 238 GLU A CA 1
ATOM 1774 C C . GLU A 1 238 ? -7.460 24.138 12.328 1.00 87.44 238 GLU A C 1
ATOM 1776 O O . GLU A 1 238 ? -8.586 24.187 12.827 1.00 87.44 238 GLU A O 1
ATOM 1781 N N . VAL A 1 239 ? -6.960 23.034 11.761 1.00 88.06 239 VAL A N 1
ATOM 1782 C CA . VAL A 1 239 ? -7.672 21.749 11.702 1.00 88.06 239 VAL A CA 1
ATOM 1783 C C . VAL A 1 239 ? -7.863 21.186 13.110 1.00 88.06 239 VAL A C 1
ATOM 1785 O O . VAL A 1 239 ? -8.985 20.834 13.467 1.00 88.06 239 VAL A O 1
ATOM 1788 N N . ALA A 1 240 ? -6.820 21.192 13.945 1.00 89.12 240 ALA A N 1
ATOM 1789 C CA . ALA A 1 240 ? -6.891 20.757 15.341 1.00 89.12 240 ALA A CA 1
ATOM 1790 C C . ALA A 1 240 ? -7.966 21.532 16.122 1.00 89.12 240 ALA A C 1
ATOM 1792 O O . ALA A 1 240 ? -8.828 20.945 16.780 1.00 89.12 240 ALA A O 1
ATOM 1793 N N . LYS A 1 241 ? -7.996 22.861 15.954 1.00 89.50 241 LYS A N 1
ATOM 1794 C CA . LYS A 1 241 ? -9.011 23.727 16.562 1.00 89.50 241 LYS A CA 1
ATOM 1795 C C . LYS A 1 241 ? -10.425 23.427 16.058 1.00 89.50 241 LYS A C 1
ATOM 1797 O O . LYS A 1 241 ? -11.361 23.453 16.853 1.00 89.50 241 LYS A O 1
ATOM 1802 N N . GLN A 1 242 ? -10.602 23.167 14.761 1.00 84.00 242 GLN A N 1
ATOM 1803 C CA . GLN A 1 242 ? -11.904 22.795 14.192 1.00 84.00 242 GLN A CA 1
ATOM 1804 C C . GLN A 1 242 ? -12.388 21.432 14.689 1.00 84.00 242 GLN A C 1
ATOM 1806 O O . GLN A 1 242 ? -13.582 21.256 14.915 1.00 84.00 242 GLN A O 1
ATOM 1811 N N . MET A 1 243 ? -11.464 20.493 14.881 1.00 83.75 243 MET A N 1
ATOM 1812 C CA . MET A 1 243 ? -11.743 19.162 15.417 1.00 83.75 243 MET A CA 1
ATOM 1813 C C . MET A 1 243 ? -11.912 19.151 16.943 1.00 83.75 243 MET A C 1
ATOM 1815 O O . MET A 1 243 ? -12.322 18.135 17.494 1.00 83.75 243 MET A O 1
ATOM 1819 N N . GLY A 1 244 ? -11.618 20.259 17.633 1.00 87.12 244 GLY A N 1
ATOM 1820 C CA . GLY A 1 244 ? -11.736 20.356 19.089 1.00 87.12 244 GLY A CA 1
ATOM 1821 C C . GLY A 1 244 ? -10.728 19.483 19.839 1.00 87.12 244 GLY A C 1
ATOM 1822 O O . GLY A 1 244 ? -11.051 18.968 20.905 1.00 87.12 244 GLY A O 1
ATOM 1823 N N . THR A 1 245 ? -9.534 19.288 19.275 1.00 87.06 245 THR A N 1
ATOM 1824 C CA . THR A 1 245 ? -8.461 18.484 19.872 1.00 87.06 245 THR A CA 1
ATOM 1825 C C . THR A 1 245 ? -7.280 19.355 20.298 1.00 87.06 245 THR A C 1
ATOM 1827 O O . THR A 1 245 ? -6.969 20.353 19.647 1.00 87.06 245 THR A O 1
ATOM 1830 N N . ASP A 1 246 ? -6.594 18.938 21.363 1.00 89.94 246 ASP A N 1
ATOM 1831 C CA . ASP A 1 246 ? -5.327 19.532 21.807 1.00 89.94 246 ASP A CA 1
ATOM 1832 C C . ASP A 1 246 ? -4.106 18.923 21.088 1.00 89.94 246 ASP A C 1
ATOM 1834 O O . ASP A 1 246 ? -2.970 19.332 21.325 1.00 89.94 246 ASP A O 1
ATOM 1838 N N . ILE A 1 247 ? -4.314 17.931 20.212 1.00 89.88 247 ILE A N 1
ATOM 1839 C CA . ILE A 1 247 ? -3.239 17.308 19.436 1.00 89.88 247 ILE A CA 1
ATOM 1840 C C . ILE A 1 247 ? -2.812 18.260 18.317 1.00 89.88 247 ILE A C 1
ATOM 1842 O O . ILE A 1 247 ? -3.630 18.686 17.504 1.00 89.88 247 ILE A O 1
ATOM 1846 N N . THR A 1 248 ? -1.516 18.567 18.258 1.00 86.81 248 THR A N 1
ATOM 1847 C CA . THR A 1 248 ? -0.936 19.506 17.281 1.00 86.81 248 THR A CA 1
ATOM 1848 C C . THR A 1 248 ? -0.044 18.842 16.237 1.00 86.81 248 THR A C 1
ATOM 1850 O O . THR A 1 248 ? 0.449 19.520 15.343 1.00 86.81 248 THR A O 1
ATOM 1853 N N . GLU A 1 249 ? 0.193 17.537 16.361 1.00 90.25 249 GLU A N 1
ATOM 1854 C CA . GLU A 1 249 ? 1.106 16.771 15.513 1.00 90.25 249 GLU A CA 1
ATOM 1855 C C . GLU A 1 249 ? 0.467 15.439 15.108 1.00 90.25 249 GLU A C 1
ATOM 1857 O O . GLU A 1 249 ? -0.229 14.806 15.905 1.00 90.25 249 GLU A O 1
ATOM 1862 N N . GLY A 1 250 ? 0.699 15.016 13.866 1.00 92.88 250 GLY A N 1
ATOM 1863 C CA . GLY A 1 250 ? 0.160 13.779 13.311 1.00 92.88 250 GLY A CA 1
ATOM 1864 C C . GLY A 1 250 ? -0.571 13.969 11.985 1.00 92.88 250 GLY A C 1
ATOM 1865 O O . GLY A 1 250 ? -0.365 14.931 11.241 1.00 92.88 250 GLY A O 1
ATOM 1866 N N . SER A 1 251 ? -1.425 12.999 11.672 1.00 96.25 251 SER A N 1
ATOM 1867 C CA . SER A 1 251 ? -2.173 12.926 10.417 1.00 96.25 251 SER A CA 1
ATOM 1868 C C . SER A 1 251 ? -3.650 12.712 10.671 1.00 96.25 251 SER A C 1
ATOM 1870 O O . SER A 1 251 ? -4.020 11.787 11.387 1.00 96.25 251 SER A O 1
ATOM 1872 N N . VAL A 1 252 ? -4.497 13.512 10.035 1.00 95.00 252 VAL A N 1
ATOM 1873 C CA . VAL A 1 252 ? -5.947 13.312 10.055 1.00 95.00 252 VAL A CA 1
ATOM 1874 C C . VAL A 1 252 ? -6.334 12.374 8.925 1.00 95.00 252 VAL A C 1
ATOM 1876 O O . VAL A 1 252 ? -5.934 12.569 7.778 1.00 95.00 252 VAL A O 1
ATOM 1879 N N . VAL A 1 253 ? -7.145 11.368 9.218 1.00 93.56 253 VAL A N 1
ATOM 1880 C CA . VAL A 1 253 ? -7.705 10.482 8.200 1.00 93.56 253 VAL A CA 1
ATOM 1881 C C . VAL A 1 253 ? -8.847 11.209 7.497 1.00 93.56 253 VAL A C 1
ATOM 1883 O O . VAL A 1 253 ? -9.878 11.499 8.096 1.00 93.56 253 VAL A O 1
ATOM 1886 N N . ALA A 1 254 ? -8.689 11.499 6.209 1.00 82.38 254 ALA A N 1
ATOM 1887 C CA . ALA A 1 254 ? -9.746 12.096 5.396 1.00 82.38 254 ALA A CA 1
ATOM 1888 C C . ALA A 1 254 ? -10.776 11.055 4.952 1.00 82.38 254 ALA A C 1
ATOM 1890 O O . ALA A 1 254 ? -11.979 11.297 4.971 1.00 82.38 254 ALA A O 1
ATOM 1891 N N . SER A 1 255 ? -10.299 9.890 4.518 1.00 76.50 255 SER A N 1
ATOM 1892 C CA . SER A 1 255 ? -11.138 8.777 4.074 1.00 76.50 255 SER A CA 1
ATOM 1893 C C . SER A 1 255 ? -10.345 7.476 4.053 1.00 76.50 255 SER A C 1
ATOM 1895 O O . SER A 1 255 ? -9.114 7.487 3.990 1.00 76.50 255 SER A O 1
ATOM 1897 N N . THR A 1 256 ? -11.052 6.351 4.070 1.00 81.88 256 THR A N 1
ATOM 1898 C CA . THR A 1 256 ? -10.482 5.025 3.826 1.00 81.88 256 THR A CA 1
ATOM 1899 C C . THR A 1 256 ? -11.065 4.430 2.553 1.00 81.88 256 THR A C 1
ATOM 1901 O O . THR A 1 256 ? -12.226 4.656 2.207 1.00 81.88 256 THR A O 1
ATOM 1904 N N . ILE A 1 257 ? -10.237 3.690 1.819 1.00 76.00 257 ILE A N 1
ATOM 1905 C CA . ILE A 1 257 ? -10.689 2.957 0.637 1.00 76.00 257 ILE A CA 1
ATOM 1906 C C . ILE A 1 257 ? -11.430 1.706 1.104 1.00 76.00 257 ILE A C 1
ATOM 1908 O O . ILE A 1 257 ? -10.927 0.956 1.935 1.00 76.00 257 ILE A O 1
ATOM 1912 N N . TYR A 1 258 ? -12.622 1.463 0.562 1.00 65.62 258 TYR A N 1
ATOM 1913 C CA . TYR A 1 258 ? -13.404 0.270 0.880 1.00 65.62 258 TYR A CA 1
ATOM 1914 C C . TYR A 1 258 ? -12.577 -1.012 0.671 1.00 65.62 258 TYR A C 1
ATOM 1916 O O . TYR A 1 258 ? -11.886 -1.145 -0.337 1.00 65.62 258 TYR A O 1
ATOM 1924 N N . GLN A 1 259 ? -12.647 -1.939 1.634 1.00 67.69 259 GLN A N 1
ATOM 1925 C CA . GLN A 1 259 ? -11.875 -3.195 1.685 1.00 67.69 259 GLN A CA 1
ATOM 1926 C C . GLN A 1 259 ? -10.344 -3.058 1.807 1.00 67.69 259 GLN A C 1
ATOM 1928 O O . GLN A 1 259 ? -9.656 -4.080 1.787 1.00 67.69 259 GLN A O 1
ATOM 1933 N N . SER A 1 260 ? -9.795 -1.854 1.997 1.00 81.38 260 SER A N 1
ATOM 1934 C CA . SER A 1 260 ? -8.363 -1.674 2.273 1.00 81.38 260 SER A CA 1
ATOM 1935 C C . SER A 1 260 ? -7.954 -2.181 3.666 1.00 81.38 260 SER A C 1
ATOM 1937 O O . SER A 1 260 ? -8.820 -2.355 4.528 1.00 81.38 260 SER A O 1
ATOM 1939 N N . PRO A 1 261 ? -6.646 -2.359 3.940 1.00 88.81 261 PRO A N 1
ATOM 1940 C CA . PRO A 1 261 ? -6.167 -2.674 5.286 1.00 88.81 261 PRO A CA 1
ATOM 1941 C C . PRO A 1 261 ? -6.645 -1.681 6.356 1.00 88.81 261 PRO A C 1
ATOM 1943 O O . PRO A 1 261 ? -7.099 -2.097 7.415 1.00 88.81 261 PRO A O 1
ATOM 1946 N N . ALA A 1 262 ? -6.628 -0.376 6.066 1.00 88.50 262 ALA A N 1
ATOM 1947 C CA . ALA A 1 262 ? -7.119 0.660 6.971 1.00 88.50 262 ALA A CA 1
ATOM 1948 C C . ALA A 1 262 ? -8.628 0.535 7.227 1.00 88.50 262 ALA A C 1
ATOM 1950 O O . ALA A 1 262 ? -9.066 0.683 8.363 1.00 88.50 262 ALA A O 1
ATOM 1951 N N . TYR A 1 263 ? -9.422 0.224 6.196 1.00 75.69 263 TYR A N 1
ATOM 1952 C CA . TYR A 1 263 ? -10.856 -0.029 6.355 1.00 75.69 263 TYR A CA 1
ATOM 1953 C C . TYR A 1 263 ? -11.120 -1.266 7.226 1.00 75.69 263 TYR A C 1
ATOM 1955 O O . TYR A 1 263 ? -11.952 -1.222 8.126 1.00 75.69 263 TYR A O 1
ATOM 1963 N N . GLN A 1 264 ? -10.384 -2.355 6.993 1.00 77.62 264 GLN A N 1
ATOM 1964 C CA . GLN A 1 264 ? -10.496 -3.589 7.779 1.00 77.62 264 GLN A CA 1
ATOM 1965 C C . GLN A 1 264 ? -10.025 -3.418 9.230 1.00 77.62 264 GLN A C 1
ATOM 1967 O O . GLN A 1 264 ? -10.497 -4.132 10.108 1.00 77.62 264 GLN A O 1
ATOM 1972 N N . ALA A 1 265 ? -9.114 -2.477 9.484 1.00 78.25 265 ALA A N 1
ATOM 1973 C CA . ALA A 1 265 ? -8.655 -2.101 10.820 1.00 78.25 265 ALA A CA 1
ATOM 1974 C C . ALA A 1 265 ? -9.592 -1.099 11.530 1.00 78.25 265 ALA A C 1
ATOM 1976 O O . ALA A 1 265 ? -9.222 -0.547 12.562 1.00 78.25 265 ALA A O 1
ATOM 1977 N N . ASP A 1 266 ? -10.782 -0.833 10.974 1.00 77.81 266 ASP A N 1
ATOM 1978 C CA . ASP A 1 266 ? -11.746 0.160 11.467 1.00 77.81 266 ASP A CA 1
ATOM 1979 C C . ASP A 1 266 ? -11.158 1.575 11.610 1.00 77.81 266 ASP A C 1
ATOM 1981 O O . ASP A 1 266 ? -11.580 2.352 12.468 1.00 77.81 266 ASP A O 1
ATOM 1985 N N . LEU A 1 267 ? -10.200 1.951 10.758 1.00 84.75 267 LEU A N 1
ATOM 1986 C CA . LEU A 1 267 ? -9.756 3.337 10.656 1.00 84.75 267 LEU A CA 1
ATOM 1987 C C . LEU A 1 267 ? -10.847 4.164 9.961 1.00 84.75 267 LEU A C 1
ATOM 1989 O O . LEU A 1 267 ? -11.366 3.788 8.904 1.00 84.75 267 LEU A O 1
ATOM 1993 N N . ARG A 1 268 ? -11.209 5.305 10.548 1.00 82.75 268 ARG A N 1
ATOM 1994 C CA . ARG A 1 268 ? -12.345 6.126 10.113 1.00 82.75 268 ARG A CA 1
ATOM 1995 C C . ARG A 1 268 ? -11.914 7.536 9.765 1.00 82.75 268 ARG A C 1
ATOM 1997 O O . ARG A 1 268 ? -10.887 8.026 10.219 1.00 82.75 268 ARG A O 1
ATOM 2004 N N . ALA A 1 269 ? -12.739 8.200 8.959 1.00 78.62 269 ALA A N 1
ATOM 2005 C CA . ALA A 1 269 ? -12.586 9.628 8.730 1.00 78.62 269 ALA A CA 1
ATOM 2006 C C . ALA A 1 269 ? -12.610 10.384 10.069 1.00 78.62 269 ALA A C 1
ATOM 2008 O O . ALA A 1 269 ? -13.395 10.040 10.954 1.00 78.62 269 ALA A O 1
ATOM 2009 N N . TYR A 1 270 ? -11.772 11.415 10.170 1.00 84.56 270 TYR A N 1
ATOM 2010 C CA . TYR A 1 270 ? -11.532 12.246 11.355 1.00 84.56 270 TYR A CA 1
ATOM 2011 C C . TYR A 1 270 ? -10.751 11.587 12.497 1.00 84.56 270 TYR A C 1
ATOM 2013 O O . TYR A 1 270 ? -10.498 12.245 13.506 1.00 84.56 270 TYR A O 1
ATOM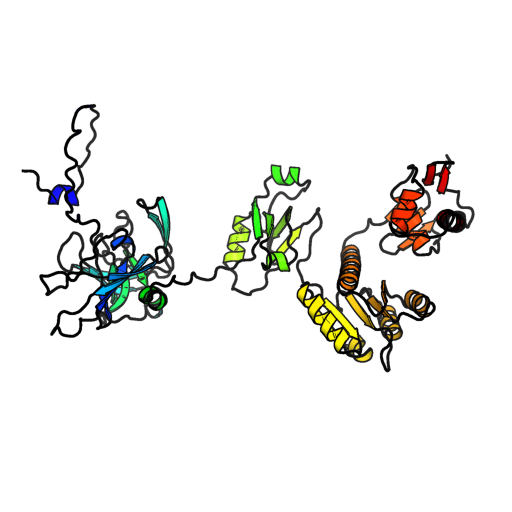 2021 N N . ASP A 1 271 ? -10.287 10.350 12.331 1.00 93.06 271 ASP A N 1
ATOM 2022 C CA . ASP A 1 271 ? -9.267 9.799 13.219 1.00 93.06 271 ASP A CA 1
ATOM 2023 C C . ASP A 1 271 ? -7.954 10.578 13.084 1.00 93.06 271 ASP A C 1
ATOM 2025 O O . ASP A 1 271 ? -7.590 11.032 11.996 1.00 93.06 271 ASP A O 1
ATOM 2029 N N . ILE A 1 272 ? -7.215 10.690 14.186 1.00 95.38 272 ILE A N 1
ATOM 2030 C CA . ILE A 1 272 ? -5.885 11.298 14.221 1.00 95.38 272 ILE A CA 1
ATOM 2031 C C . ILE A 1 272 ? -4.852 10.200 14.455 1.00 95.38 272 ILE A C 1
ATOM 2033 O O . ILE A 1 272 ? -4.806 9.593 15.521 1.00 95.38 272 ILE A O 1
ATOM 2037 N N . ILE A 1 273 ? -3.992 9.953 13.473 1.00 95.75 273 ILE A N 1
ATOM 2038 C CA . ILE A 1 273 ? -2.849 9.052 13.609 1.00 95.75 273 ILE A CA 1
ATOM 2039 C C . ILE A 1 273 ? -1.663 9.864 14.123 1.00 95.75 273 ILE A C 1
ATOM 2041 O O . ILE A 1 273 ? -1.180 10.771 13.448 1.00 95.75 273 ILE A O 1
ATOM 2045 N N . THR A 1 274 ? -1.183 9.518 15.311 1.00 94.81 274 THR A N 1
ATOM 2046 C CA . THR A 1 274 ? -0.058 10.197 15.984 1.00 94.81 274 THR A CA 1
ATOM 2047 C C . THR A 1 274 ? 1.264 9.445 15.832 1.00 94.81 274 THR A C 1
ATOM 2049 O O . THR A 1 274 ? 2.326 9.942 16.199 1.00 94.81 274 THR A O 1
ATOM 2052 N N . GLY A 1 275 ? 1.216 8.220 15.311 1.00 93.75 275 GLY A N 1
ATOM 2053 C CA . GLY A 1 275 ? 2.364 7.332 15.263 1.00 93.75 275 GLY A CA 1
ATOM 2054 C C . GLY A 1 275 ? 2.025 5.945 14.730 1.00 93.75 275 GLY A C 1
ATOM 2055 O O . GLY A 1 275 ? 0.863 5.644 14.452 1.00 93.75 275 GLY A O 1
ATOM 2056 N N . ALA A 1 276 ? 3.037 5.091 14.635 1.00 93.25 276 ALA A N 1
ATOM 2057 C CA . ALA A 1 276 ? 2.884 3.669 14.357 1.00 93.25 276 ALA A CA 1
ATOM 2058 C C . ALA A 1 276 ? 3.985 2.856 15.053 1.00 93.25 276 ALA A C 1
ATOM 2060 O O . ALA A 1 276 ? 5.089 3.355 15.269 1.00 93.25 276 ALA A O 1
ATOM 2061 N N . ASN A 1 277 ? 3.686 1.610 15.428 1.00 88.50 277 ASN A N 1
ATOM 2062 C CA . ASN A 1 277 ? 4.578 0.686 16.136 1.00 88.50 277 ASN A CA 1
ATOM 2063 C C . ASN A 1 277 ? 5.264 1.336 17.356 1.00 88.50 277 ASN A C 1
ATOM 2065 O O . ASN A 1 277 ? 6.464 1.177 17.575 1.00 88.50 277 ASN A O 1
ATOM 2069 N N . GLY A 1 278 ? 4.515 2.140 18.120 1.00 82.25 278 GLY A N 1
ATOM 2070 C CA . GLY A 1 278 ? 5.031 2.869 19.286 1.00 82.25 278 GLY A CA 1
ATOM 2071 C C . GLY A 1 278 ? 5.929 4.076 18.971 1.00 82.25 278 GLY A C 1
ATOM 2072 O O . GLY A 1 278 ? 6.319 4.788 19.892 1.00 82.25 278 GLY A O 1
ATOM 2073 N N . THR A 1 279 ? 6.220 4.352 17.697 1.00 91.75 279 THR A N 1
ATOM 2074 C CA . THR A 1 279 ? 6.991 5.521 17.247 1.00 91.75 279 THR A CA 1
ATOM 2075 C C . THR A 1 279 ? 6.046 6.656 16.859 1.00 91.75 279 THR A C 1
ATOM 2077 O O . THR A 1 279 ? 5.067 6.429 16.151 1.00 91.75 279 THR A O 1
ATOM 2080 N N . ALA A 1 280 ? 6.317 7.877 17.325 1.00 93.00 280 ALA A N 1
ATOM 2081 C CA . ALA A 1 280 ? 5.531 9.058 16.972 1.00 93.00 280 ALA A CA 1
ATOM 2082 C C . ALA A 1 280 ? 5.932 9.608 15.593 1.00 93.00 280 ALA A C 1
ATOM 2084 O O . ALA A 1 280 ? 7.114 9.619 15.251 1.00 93.00 280 ALA A O 1
ATOM 2085 N N . TYR A 1 281 ? 4.949 10.096 14.834 1.00 95.31 281 TYR A N 1
ATOM 2086 C CA . TYR A 1 281 ? 5.151 10.742 13.536 1.00 95.31 281 TYR A CA 1
ATOM 2087 C C . TYR A 1 281 ? 4.450 12.096 13.527 1.00 95.31 281 TYR A C 1
ATOM 2089 O O . TYR A 1 281 ? 3.224 12.160 13.606 1.00 95.31 281 TYR A O 1
ATOM 2097 N N . SER A 1 282 ? 5.230 13.174 13.432 1.00 91.62 282 SER A N 1
ATOM 2098 C CA . SER A 1 282 ? 4.706 14.536 13.563 1.00 91.62 282 SER A CA 1
ATOM 2099 C C . SER A 1 282 ? 3.957 15.014 12.319 1.00 91.62 282 SER A C 1
ATOM 2101 O O . SER A 1 282 ? 3.075 15.867 12.428 1.00 91.62 282 SER A O 1
ATOM 2103 N N . THR A 1 283 ? 4.273 14.467 11.140 1.00 92.81 283 THR A N 1
ATOM 2104 C CA . THR A 1 283 ? 3.641 14.849 9.872 1.00 92.81 283 THR A CA 1
ATOM 2105 C C . THR A 1 283 ? 3.098 13.649 9.099 1.00 92.81 283 THR A C 1
ATOM 2107 O O . THR A 1 283 ? 3.515 12.504 9.288 1.00 92.81 283 THR A O 1
ATOM 2110 N N . SER A 1 284 ? 2.187 13.917 8.159 1.00 92.19 284 SER A N 1
ATOM 2111 C CA . SER A 1 284 ? 1.701 12.896 7.224 1.00 92.19 284 SER A CA 1
ATOM 2112 C C . SER A 1 284 ? 2.786 12.340 6.322 1.00 92.19 284 SER A C 1
ATOM 2114 O O . SER A 1 284 ? 2.728 11.159 5.995 1.00 92.19 284 SER A O 1
ATOM 2116 N N . GLN A 1 285 ? 3.788 13.145 5.961 1.00 91.44 285 GLN A N 1
ATOM 2117 C CA . GLN A 1 285 ? 4.886 12.659 5.134 1.00 91.44 285 GLN A CA 1
ATOM 2118 C C . GLN A 1 285 ? 5.734 11.632 5.890 1.00 91.44 285 GLN A C 1
ATOM 2120 O O . GLN A 1 285 ? 6.027 10.581 5.331 1.00 91.44 285 GLN A O 1
ATOM 2125 N N . ASP A 1 286 ? 6.027 11.868 7.172 1.00 94.19 286 ASP A N 1
ATOM 2126 C CA . ASP A 1 286 ? 6.811 10.926 7.982 1.00 94.19 286 ASP A CA 1
ATOM 2127 C C . ASP A 1 286 ? 6.099 9.572 8.129 1.00 94.19 286 ASP A C 1
ATOM 2129 O O . ASP A 1 286 ? 6.720 8.515 7.997 1.00 94.19 286 ASP A O 1
ATOM 2133 N N . LEU A 1 287 ? 4.778 9.596 8.347 1.00 94.94 287 LEU A N 1
ATOM 2134 C CA . LEU A 1 287 ? 3.962 8.383 8.415 1.00 94.94 287 LEU A CA 1
ATOM 2135 C C . LEU A 1 287 ? 3.909 7.655 7.061 1.00 94.94 287 LEU A C 1
ATOM 2137 O O . LEU A 1 287 ? 4.026 6.430 7.017 1.00 94.94 287 LEU A O 1
ATOM 2141 N N . ILE A 1 288 ? 3.758 8.390 5.953 1.00 91.94 288 ILE A N 1
ATOM 2142 C CA . ILE A 1 288 ? 3.772 7.820 4.596 1.00 91.94 288 ILE A CA 1
ATOM 2143 C C . ILE A 1 288 ? 5.126 7.170 4.302 1.00 91.94 288 ILE A C 1
ATOM 2145 O O . ILE A 1 288 ? 5.164 6.044 3.807 1.00 91.94 288 ILE A O 1
ATOM 2149 N N . ASP A 1 289 ? 6.227 7.844 4.624 1.00 90.44 289 ASP A N 1
ATOM 2150 C CA . ASP A 1 289 ? 7.582 7.343 4.393 1.00 90.44 289 ASP A CA 1
ATOM 2151 C C . ASP A 1 289 ? 7.879 6.110 5.246 1.00 90.44 289 ASP A C 1
ATOM 2153 O O . ASP A 1 289 ? 8.554 5.188 4.787 1.00 90.44 289 ASP A O 1
ATOM 2157 N N . PHE A 1 290 ? 7.356 6.057 6.473 1.00 94.38 290 PHE A N 1
ATOM 2158 C CA . PHE A 1 290 ? 7.409 4.859 7.303 1.00 94.38 290 PHE A CA 1
ATOM 2159 C C . PHE A 1 290 ? 6.637 3.692 6.673 1.00 94.38 290 PHE A C 1
ATOM 2161 O O . PHE A 1 290 ? 7.193 2.597 6.560 1.00 94.38 290 PHE A O 1
ATOM 2168 N N . ILE A 1 291 ? 5.392 3.918 6.234 1.00 93.56 291 ILE A N 1
ATOM 2169 C CA . ILE A 1 291 ? 4.558 2.880 5.608 1.00 93.56 291 ILE A CA 1
ATOM 2170 C C . ILE A 1 291 ? 5.231 2.355 4.337 1.00 93.56 291 ILE A C 1
ATOM 2172 O O . ILE A 1 291 ? 5.339 1.146 4.169 1.00 93.56 291 ILE A O 1
ATOM 2176 N N . LYS A 1 292 ? 5.758 3.237 3.478 1.00 88.88 292 LYS A N 1
ATOM 2177 C CA . LYS A 1 292 ? 6.439 2.864 2.224 1.00 88.88 292 LYS A CA 1
ATOM 2178 C C . LYS A 1 292 ? 7.694 2.008 2.416 1.00 88.88 292 LYS A C 1
ATOM 2180 O O . LYS A 1 292 ? 8.118 1.363 1.465 1.00 88.88 292 LYS A O 1
ATOM 2185 N N . LYS A 1 293 ? 8.291 2.008 3.611 1.00 89.62 293 LYS A N 1
ATOM 2186 C CA . LYS A 1 293 ? 9.466 1.189 3.954 1.00 89.62 293 LYS A CA 1
ATOM 2187 C C . LYS A 1 293 ? 9.110 -0.199 4.491 1.00 89.62 293 LYS A C 1
ATOM 2189 O O . LYS A 1 293 ? 10.020 -0.975 4.766 1.00 89.62 293 LYS A O 1
ATOM 2194 N N . GLN A 1 294 ? 7.827 -0.493 4.701 1.00 91.44 294 GLN A N 1
ATOM 2195 C CA . GLN A 1 294 ? 7.398 -1.788 5.221 1.00 91.44 294 GLN A CA 1
ATOM 2196 C C . GLN A 1 294 ? 7.469 -2.881 4.153 1.00 91.44 294 GLN A C 1
ATOM 2198 O O . GLN A 1 294 ? 7.425 -2.608 2.959 1.00 91.44 294 GLN A O 1
ATOM 2203 N N . GLU A 1 295 ? 7.546 -4.137 4.579 1.00 87.06 295 GLU A N 1
ATOM 2204 C CA . GLU A 1 295 ? 7.373 -5.268 3.669 1.00 87.06 295 GLU A CA 1
ATOM 2205 C C . GLU A 1 295 ? 5.883 -5.485 3.373 1.00 87.06 295 GLU A C 1
ATOM 2207 O O . GLU A 1 295 ? 5.015 -5.276 4.221 1.00 87.06 295 GLU A O 1
ATOM 2212 N N . ILE A 1 296 ? 5.552 -5.918 2.158 1.00 85.75 296 ILE A N 1
ATOM 2213 C CA . ILE A 1 296 ? 4.158 -6.197 1.796 1.00 85.75 296 ILE A CA 1
ATOM 2214 C C . ILE A 1 296 ? 3.638 -7.360 2.636 1.00 85.75 296 ILE A C 1
ATOM 2216 O O . ILE A 1 296 ? 4.236 -8.432 2.675 1.00 85.75 296 ILE A O 1
ATOM 2220 N N . GLY A 1 297 ? 2.485 -7.148 3.266 1.00 83.75 297 GLY A N 1
ATOM 2221 C CA . GLY A 1 297 ? 1.871 -8.127 4.158 1.00 83.75 297 GLY A CA 1
ATOM 2222 C C . GLY A 1 297 ? 2.391 -8.076 5.594 1.00 83.75 297 GLY A C 1
ATOM 2223 O O . GLY A 1 297 ? 1.895 -8.846 6.412 1.00 83.75 297 GLY A O 1
ATOM 2224 N N . SER A 1 298 ? 3.334 -7.183 5.926 1.00 88.50 298 SER A N 1
ATOM 2225 C CA . SER A 1 298 ? 3.707 -6.959 7.322 1.00 88.50 298 SER A CA 1
ATOM 2226 C C . SER A 1 298 ? 2.576 -6.276 8.099 1.00 88.50 298 SER A C 1
ATOM 2228 O O . SER A 1 298 ? 1.785 -5.500 7.555 1.00 88.50 298 SER A O 1
ATOM 2230 N N . GLU A 1 299 ? 2.493 -6.579 9.394 1.00 87.44 299 GLU A N 1
ATOM 2231 C CA . GLU A 1 299 ? 1.546 -5.932 10.299 1.00 87.44 299 GLU A CA 1
ATOM 2232 C C . GLU A 1 299 ? 2.125 -4.617 10.839 1.00 87.44 299 GLU A C 1
ATOM 2234 O O . GLU A 1 299 ? 3.292 -4.533 11.228 1.00 87.44 299 GLU A O 1
ATOM 2239 N N . VAL A 1 300 ? 1.284 -3.582 10.877 1.00 89.88 300 VAL A N 1
ATOM 2240 C CA . VAL A 1 300 ? 1.605 -2.264 11.431 1.00 89.88 300 VAL A CA 1
ATOM 2241 C C . VAL A 1 300 ? 0.513 -1.876 12.417 1.00 89.88 300 VAL A C 1
ATOM 2243 O O . VAL A 1 300 ? -0.661 -1.822 12.056 1.00 89.88 300 VAL A O 1
ATOM 2246 N N . THR A 1 301 ? 0.900 -1.548 13.645 1.00 89.94 301 THR A N 1
ATOM 2247 C CA . THR A 1 301 ? -0.002 -1.029 14.676 1.00 89.94 301 THR A CA 1
ATOM 2248 C C . THR A 1 301 ? -0.004 0.493 14.612 1.00 89.94 301 THR A C 1
ATOM 2250 O O . THR A 1 301 ? 1.035 1.119 14.813 1.00 89.94 301 THR A O 1
ATOM 2253 N N . LEU A 1 302 ? -1.149 1.114 14.338 1.00 92.81 302 LEU A N 1
ATOM 2254 C CA . LEU A 1 302 ? -1.263 2.575 14.298 1.00 92.81 302 LEU A CA 1
ATOM 2255 C C . LEU A 1 302 ? -1.639 3.125 15.679 1.00 92.81 302 LEU A C 1
ATOM 2257 O O . LEU A 1 302 ? -2.538 2.604 16.338 1.00 92.81 302 LEU A O 1
ATOM 2261 N N . ASN A 1 303 ? -1.000 4.228 16.077 1.00 92.06 303 ASN A N 1
ATOM 2262 C CA . ASN A 1 303 ? -1.357 4.988 17.272 1.00 92.06 303 ASN A CA 1
ATOM 2263 C C . ASN A 1 303 ? -2.470 5.974 16.901 1.00 92.06 303 ASN A C 1
ATOM 2265 O O . ASN A 1 303 ? -2.199 7.097 16.458 1.00 92.06 303 ASN A O 1
ATOM 2269 N N . VAL A 1 304 ? -3.719 5.547 17.045 1.00 92.56 304 VAL A N 1
ATOM 2270 C CA . VAL A 1 304 ? -4.887 6.316 16.603 1.00 92.56 304 VAL A CA 1
ATOM 2271 C C . VAL A 1 304 ? -5.543 7.023 17.786 1.00 92.56 304 VAL A C 1
ATOM 2273 O O . VAL A 1 304 ? -5.615 6.481 18.885 1.00 92.56 304 VAL A O 1
ATOM 2276 N N . VAL A 1 305 ? -6.038 8.238 17.569 1.00 90.88 305 VAL A N 1
ATOM 2277 C CA . VAL A 1 305 ? -6.892 8.975 18.499 1.00 90.88 305 VAL A CA 1
ATOM 2278 C C . VAL A 1 305 ? -8.210 9.297 17.808 1.00 90.88 305 VAL A C 1
ATOM 2280 O O . VAL A 1 305 ? -8.222 9.894 16.733 1.00 90.88 305 VAL A O 1
ATOM 2283 N N . ARG A 1 306 ? -9.319 8.927 18.447 1.00 85.88 306 ARG A N 1
ATOM 2284 C CA . ARG A 1 306 ? -10.687 9.199 17.997 1.00 85.88 306 ARG A CA 1
ATOM 2285 C C . ARG A 1 306 ? -11.446 9.857 19.136 1.00 85.88 306 ARG A C 1
ATOM 2287 O O . ARG A 1 306 ? -11.443 9.336 20.249 1.00 85.88 306 ARG A O 1
ATOM 2294 N N . ASP A 1 307 ? -12.047 11.014 18.873 1.00 79.12 307 ASP A N 1
ATOM 2295 C CA . ASP A 1 307 ? -12.794 11.792 19.874 1.00 79.12 307 ASP A CA 1
ATOM 2296 C C . ASP A 1 307 ? -11.998 12.031 21.176 1.00 79.12 307 ASP A C 1
ATOM 2298 O O . ASP A 1 307 ? -12.520 11.941 22.286 1.00 79.12 307 ASP A O 1
ATOM 2302 N N . GLY A 1 308 ? -10.688 12.275 21.044 1.00 78.75 308 GLY A N 1
ATOM 2303 C CA . GLY A 1 308 ? -9.774 12.501 22.171 1.00 78.75 308 G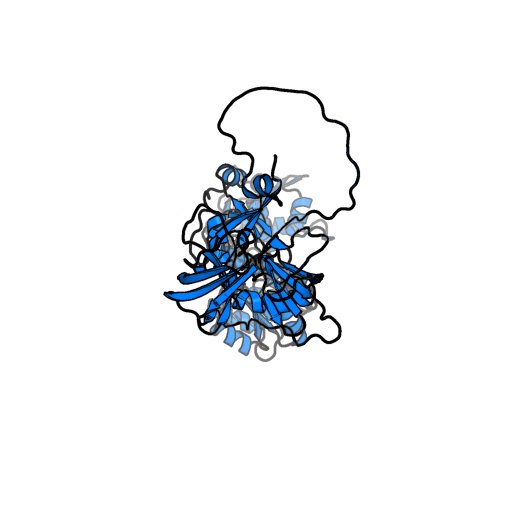LY A CA 1
ATOM 2304 C C . GLY A 1 308 ? -9.327 11.240 22.923 1.00 78.75 308 GLY A C 1
ATOM 2305 O O . GLY A 1 308 ? -8.476 11.338 23.804 1.00 78.75 308 GLY A O 1
ATOM 2306 N N . LYS A 1 309 ? -9.834 10.054 22.568 1.00 79.38 309 LYS A N 1
ATOM 2307 C CA . LYS A 1 309 ? -9.446 8.772 23.171 1.00 79.38 309 LYS A CA 1
ATOM 2308 C C . LYS A 1 309 ? -8.449 8.023 22.289 1.00 79.38 309 LYS A C 1
ATOM 2310 O O . LYS A 1 309 ? -8.624 7.958 21.073 1.00 79.38 309 LYS A O 1
ATOM 2315 N N . LYS A 1 310 ? -7.427 7.412 22.895 1.00 81.88 310 LYS A N 1
ATOM 2316 C CA . LYS A 1 310 ? -6.521 6.494 22.187 1.00 81.88 310 LYS A CA 1
ATOM 2317 C C . LYS A 1 310 ? -7.286 5.238 21.771 1.00 81.88 310 LYS A C 1
ATOM 2319 O O . LYS A 1 310 ? -7.966 4.638 22.596 1.00 81.88 310 LYS A O 1
ATOM 2324 N N . MET A 1 311 ? -7.175 4.866 20.505 1.00 77.81 311 MET A N 1
ATOM 2325 C CA . MET A 1 311 ? -7.740 3.644 19.948 1.00 77.81 311 MET A CA 1
ATOM 2326 C C . MET A 1 311 ? -6.628 2.606 19.834 1.00 77.81 311 MET A C 1
ATOM 2328 O O . MET A 1 311 ? -5.568 2.891 19.272 1.00 77.81 311 MET A O 1
ATOM 2332 N N . ASP A 1 312 ? -6.883 1.409 20.349 1.00 61.50 312 ASP A N 1
ATOM 2333 C CA . ASP A 1 312 ? -6.032 0.255 20.088 1.00 61.50 312 ASP A CA 1
ATOM 2334 C C . ASP A 1 312 ? -6.474 -0.380 18.762 1.00 61.50 312 ASP A C 1
ATOM 2336 O O . ASP A 1 312 ? -7.657 -0.663 18.571 1.00 61.50 312 ASP A O 1
ATOM 2340 N N . THR A 1 313 ? -5.550 -0.536 17.812 1.00 58.69 313 THR A N 1
ATOM 2341 C CA . THR A 1 313 ? -5.844 -1.065 16.463 1.00 58.69 313 THR A CA 1
ATOM 2342 C C . THR A 1 313 ? -5.658 -2.585 16.365 1.00 58.69 313 THR A C 1
ATOM 2344 O O . THR A 1 313 ? -5.771 -3.157 15.280 1.00 58.69 313 THR A O 1
ATOM 2347 N N . MET A 1 314 ? -5.400 -3.261 17.490 1.00 59.88 314 MET A N 1
ATOM 2348 C CA . MET A 1 314 ? -5.296 -4.721 17.558 1.00 59.88 314 MET A CA 1
ATOM 2349 C C . MET A 1 314 ? -6.673 -5.392 17.441 1.00 59.88 314 MET A C 1
ATOM 2351 O O . MET A 1 314 ? -7.648 -4.980 18.071 1.00 59.88 314 MET A O 1
ATOM 2355 N N . ARG A 1 315 ? -6.755 -6.467 16.644 1.00 70.00 315 ARG A N 1
ATOM 2356 C CA . ARG A 1 315 ? -7.989 -7.250 16.469 1.00 70.00 315 ARG A CA 1
ATOM 2357 C C . ARG A 1 315 ? -8.390 -7.909 17.787 1.00 70.00 315 ARG A C 1
ATOM 2359 O O . ARG A 1 315 ? -7.624 -8.697 18.338 1.00 70.00 315 ARG A O 1
ATOM 2366 N N . SER A 1 316 ? -9.604 -7.638 18.263 1.00 83.00 316 SER A N 1
ATOM 2367 C CA . SER A 1 316 ? -10.125 -8.302 19.460 1.00 83.00 316 SER A CA 1
ATOM 2368 C C . SER A 1 316 ? -10.281 -9.808 19.225 1.00 83.00 316 SER A C 1
ATOM 2370 O O . SER A 1 316 ? -10.779 -10.236 18.179 1.00 83.00 316 SER A O 1
ATOM 2372 N N . THR A 1 317 ? -9.869 -10.607 20.205 1.00 91.81 317 THR A N 1
ATOM 2373 C CA . THR A 1 317 ? -9.963 -12.070 20.185 1.00 91.81 317 THR A CA 1
ATOM 2374 C C . THR A 1 317 ? -11.289 -12.531 20.790 1.00 91.81 317 THR A C 1
ATOM 2376 O O . THR A 1 317 ? -11.617 -12.185 21.922 1.00 91.81 317 THR A O 1
ATOM 2379 N N . ILE A 1 318 ? -12.044 -13.361 20.076 1.00 95.06 318 ILE A N 1
ATOM 2380 C CA . ILE A 1 318 ? -13.327 -13.918 20.513 1.00 95.06 318 ILE A CA 1
ATOM 2381 C C . ILE A 1 318 ? -13.185 -15.424 20.689 1.00 95.06 318 ILE A C 1
ATOM 2383 O O . ILE A 1 318 ? -12.792 -16.118 19.753 1.00 95.06 318 ILE A O 1
ATOM 2387 N N . LEU A 1 319 ? -13.553 -15.945 21.859 1.00 97.19 319 LEU A N 1
ATOM 2388 C CA . LEU A 1 319 ? -13.680 -17.385 22.073 1.00 97.19 319 LEU A CA 1
ATOM 2389 C C . LEU A 1 319 ? -15.145 -17.801 21.935 1.00 97.19 319 LEU A C 1
ATOM 2391 O O . LEU A 1 319 ? -15.993 -17.346 22.695 1.00 97.19 319 LEU A O 1
ATOM 2395 N N . ILE A 1 320 ? -15.434 -18.692 20.993 1.00 97.38 320 ILE A N 1
ATOM 2396 C CA . ILE A 1 320 ? -16.748 -19.321 20.832 1.00 97.38 320 ILE A CA 1
ATOM 2397 C C . ILE A 1 320 ? -16.702 -20.704 21.476 1.00 97.38 320 ILE A C 1
ATOM 2399 O O . ILE A 1 320 ? -15.821 -21.495 21.147 1.00 97.38 320 ILE A O 1
ATOM 2403 N N . VAL A 1 321 ? -17.652 -21.020 22.349 1.00 96.81 321 VAL A N 1
ATOM 2404 C CA . VAL A 1 321 ? -17.780 -22.338 22.979 1.00 96.81 321 VAL A CA 1
ATOM 2405 C C . VAL A 1 321 ? -19.199 -22.847 22.739 1.00 96.81 321 VAL A C 1
ATOM 2407 O O . VAL A 1 321 ? -20.139 -22.321 23.325 1.00 96.81 321 VAL A O 1
ATOM 2410 N N . ASP A 1 322 ? -19.358 -23.810 21.836 1.00 95.25 322 ASP A N 1
ATOM 2411 C CA . ASP A 1 322 ? -20.654 -24.384 21.440 1.00 95.25 322 ASP A CA 1
ATOM 2412 C C . ASP A 1 322 ? -20.395 -25.787 20.855 1.00 95.25 322 ASP A C 1
ATOM 2414 O O . ASP A 1 322 ? -19.406 -25.981 20.139 1.00 95.25 322 ASP A O 1
ATOM 2418 N N . ASP A 1 323 ? -21.228 -26.777 21.185 1.00 94.12 323 ASP A N 1
ATOM 2419 C CA . ASP A 1 323 ? -21.094 -28.153 20.689 1.00 94.12 323 ASP A CA 1
ATOM 2420 C C . ASP A 1 323 ? -21.764 -28.368 19.316 1.00 94.12 323 ASP A C 1
ATOM 2422 O O . ASP A 1 323 ? -21.498 -29.370 18.644 1.00 94.12 323 ASP A O 1
ATOM 2426 N N . ASP A 1 324 ? -22.565 -27.409 18.835 1.00 94.12 324 ASP A N 1
ATOM 2427 C CA . ASP A 1 324 ? -23.125 -27.414 17.483 1.00 94.12 324 ASP A CA 1
ATOM 2428 C C . ASP A 1 324 ? -22.125 -26.841 16.460 1.00 94.12 324 ASP A C 1
ATOM 2430 O O . ASP A 1 324 ? -21.993 -25.628 16.252 1.00 94.12 324 ASP A O 1
ATOM 2434 N N . GLU A 1 325 ? -21.463 -27.739 15.722 1.00 91.12 325 GLU A N 1
ATOM 2435 C CA . GLU A 1 325 ? -20.510 -27.387 14.661 1.00 91.12 325 GLU A CA 1
ATOM 2436 C C . GLU A 1 325 ? -21.073 -26.411 13.611 1.00 91.12 325 GLU A C 1
ATOM 2438 O O . GLU A 1 325 ? -20.320 -25.622 13.025 1.00 91.12 325 GLU A O 1
ATOM 2443 N N . LYS A 1 326 ? -22.386 -26.434 13.339 1.00 87.19 326 LYS A N 1
ATOM 2444 C CA . LYS A 1 326 ? -22.996 -25.529 12.354 1.00 87.19 326 LYS A CA 1
ATOM 2445 C C . LYS A 1 326 ? -23.044 -24.106 12.886 1.00 87.19 326 LYS A C 1
ATOM 2447 O O . LYS A 1 326 ? -22.732 -23.181 12.130 1.00 87.19 326 LYS A O 1
ATOM 2452 N N . ILE A 1 327 ? -23.396 -23.936 14.161 1.00 89.38 327 ILE A N 1
ATOM 2453 C CA . ILE A 1 327 ? -23.388 -22.632 14.829 1.00 89.38 327 ILE A CA 1
ATOM 2454 C C . ILE A 1 327 ? -21.953 -22.117 14.899 1.00 89.38 327 ILE A C 1
ATOM 2456 O O . ILE A 1 327 ? -21.687 -21.018 14.412 1.00 89.38 327 ILE A O 1
ATOM 2460 N N . VAL A 1 328 ? -21.006 -22.934 15.373 1.00 91.81 328 VAL A N 1
ATOM 2461 C CA . VAL A 1 328 ? -19.580 -22.567 15.432 1.00 91.81 328 VAL A CA 1
ATOM 2462 C C . VAL A 1 328 ? -19.057 -22.131 14.060 1.00 91.81 328 VAL A C 1
ATOM 2464 O O . VAL A 1 328 ? -18.429 -21.081 13.932 1.00 91.81 328 VAL A O 1
ATOM 2467 N N . SER A 1 329 ? -19.349 -22.890 13.000 1.00 82.81 329 SER A N 1
ATOM 2468 C CA . SER A 1 329 ? -18.906 -22.578 11.635 1.00 82.81 329 SER A CA 1
ATOM 2469 C C . SER A 1 329 ? -19.532 -21.295 11.075 1.00 82.81 329 SER A C 1
ATOM 2471 O O . SER A 1 329 ? -18.875 -20.543 10.345 1.00 82.81 329 SER A O 1
ATOM 2473 N N . MET A 1 330 ? -20.802 -21.026 11.388 1.00 89.38 330 MET A N 1
ATOM 2474 C CA . MET A 1 330 ? -21.475 -19.779 11.019 1.00 89.38 330 MET A CA 1
ATOM 2475 C C . MET A 1 330 ? -20.851 -18.583 11.745 1.00 89.38 330 MET A C 1
ATOM 2477 O O . MET A 1 330 ? -20.460 -17.615 11.094 1.00 89.38 330 MET A O 1
ATOM 2481 N N . LEU A 1 331 ? -20.705 -18.673 13.068 1.00 91.00 331 LEU A N 1
ATOM 2482 C CA . LEU A 1 331 ? -20.168 -17.601 13.902 1.00 91.00 331 LEU A CA 1
ATOM 2483 C C . LEU A 1 331 ? -18.707 -17.307 13.584 1.00 91.00 331 LEU A C 1
ATOM 2485 O O . LEU A 1 331 ? -18.353 -16.147 13.406 1.00 91.00 331 LEU A O 1
ATOM 2489 N N . ARG A 1 332 ? -17.874 -18.340 13.420 1.00 89.50 332 ARG A N 1
ATOM 2490 C CA . ARG A 1 332 ? -16.468 -18.168 13.043 1.00 89.50 332 ARG A CA 1
ATOM 2491 C C . ARG A 1 332 ? -16.328 -17.409 11.730 1.00 89.50 332 ARG A C 1
ATOM 2493 O O . ARG A 1 332 ? -15.514 -16.501 11.648 1.00 89.50 332 ARG A O 1
ATOM 2500 N N . ARG A 1 333 ? -17.125 -17.753 10.711 1.00 74.44 333 ARG A N 1
ATOM 2501 C CA . ARG A 1 333 ? -17.101 -17.045 9.420 1.00 74.44 333 ARG A CA 1
ATOM 2502 C C . ARG A 1 333 ? -17.600 -15.609 9.548 1.00 74.44 333 ARG A C 1
ATOM 2504 O O . ARG A 1 333 ? -16.963 -14.719 9.003 1.00 74.44 333 ARG A O 1
ATOM 2511 N N . GLY A 1 334 ? -18.702 -15.395 10.264 1.00 74.06 334 GLY A N 1
ATOM 2512 C CA . GLY A 1 334 ? -19.278 -14.066 10.463 1.00 74.06 334 GLY A CA 1
ATOM 2513 C C . GLY A 1 334 ? -18.352 -13.123 11.230 1.00 74.06 334 GLY A C 1
ATOM 2514 O O . GLY A 1 334 ? -18.085 -12.018 10.780 1.00 74.06 334 GLY A O 1
ATOM 2515 N N . LEU A 1 335 ? -17.807 -13.579 12.357 1.00 83.81 335 LEU A N 1
ATOM 2516 C CA . LEU A 1 335 ? -16.929 -12.779 13.210 1.00 83.81 335 LEU A CA 1
ATOM 2517 C C . LEU A 1 335 ? -15.551 -12.554 12.572 1.00 83.81 335 LEU A C 1
ATOM 2519 O O . LEU A 1 335 ? -15.031 -11.445 12.638 1.00 83.81 335 LEU A O 1
ATOM 2523 N N . ALA A 1 336 ? -14.986 -13.553 11.885 1.00 74.62 336 ALA A N 1
ATOM 2524 C CA . ALA A 1 336 ? -13.738 -13.358 11.144 1.00 74.62 336 ALA A CA 1
ATOM 2525 C C . ALA A 1 336 ? -13.909 -12.378 9.970 1.00 74.62 336 ALA A C 1
ATOM 2527 O O . ALA A 1 336 ? -13.004 -11.596 9.690 1.00 74.62 336 ALA A O 1
ATOM 2528 N N . PHE A 1 337 ? -15.068 -12.386 9.298 1.00 65.19 337 PHE A N 1
ATOM 2529 C CA . PHE A 1 337 ? -15.386 -11.415 8.245 1.00 65.19 337 PHE A CA 1
ATOM 2530 C C . PHE A 1 337 ? -15.454 -9.976 8.781 1.00 65.19 337 PHE A C 1
ATOM 2532 O O . PHE A 1 337 ? -15.031 -9.050 8.096 1.00 65.19 337 PHE A O 1
ATOM 2539 N N . GLU A 1 338 ? -15.910 -9.798 10.021 1.00 69.00 338 GLU A N 1
ATOM 2540 C CA . GLU A 1 338 ? -15.928 -8.509 10.730 1.00 69.00 338 GLU A CA 1
ATOM 2541 C C . GLU A 1 338 ? -14.557 -8.118 11.320 1.00 69.00 338 GLU A C 1
ATOM 2543 O O . GLU A 1 338 ? -14.446 -7.099 11.996 1.00 69.00 338 GLU A O 1
ATOM 2548 N N . GLY A 1 339 ? -13.505 -8.905 11.063 1.00 66.56 339 GLY A N 1
ATOM 2549 C CA . GLY A 1 339 ? -12.131 -8.576 11.442 1.00 66.56 339 GLY A CA 1
ATOM 2550 C C . GLY A 1 339 ? -11.707 -9.032 12.840 1.00 66.56 339 GLY A C 1
ATOM 2551 O O . GLY A 1 339 ? -10.639 -8.630 13.295 1.00 66.56 339 GLY A O 1
ATOM 2552 N N . TYR A 1 340 ? -12.487 -9.877 13.520 1.00 83.44 340 TYR A N 1
ATOM 2553 C CA . TYR A 1 340 ? -12.101 -10.455 14.813 1.00 83.44 340 TYR A CA 1
ATOM 2554 C C . TYR A 1 340 ? -11.161 -11.658 14.654 1.00 83.44 340 TYR A C 1
ATOM 2556 O O . TYR A 1 340 ? -11.297 -12.437 13.707 1.00 83.44 340 TYR A O 1
ATOM 2564 N N . ASP A 1 341 ? -10.246 -11.855 15.610 1.00 86.19 341 ASP A N 1
ATOM 2565 C CA . ASP A 1 341 ? -9.559 -13.145 15.761 1.00 86.19 341 ASP A CA 1
ATOM 2566 C C . ASP A 1 341 ? -10.499 -14.113 16.487 1.00 86.19 341 ASP A C 1
ATOM 2568 O O . ASP A 1 341 ? -11.078 -13.760 17.513 1.00 86.19 341 ASP A O 1
ATOM 2572 N N . VAL A 1 342 ? -10.706 -15.317 15.953 1.00 93.00 342 VAL A N 1
ATOM 2573 C CA . VAL A 1 342 ? -11.739 -16.232 16.460 1.00 93.00 342 VAL A CA 1
ATOM 2574 C C . VAL A 1 342 ? -11.138 -17.564 16.868 1.00 93.00 342 VAL A C 1
ATOM 2576 O O . VAL A 1 342 ? -10.704 -18.364 16.038 1.00 93.00 342 VAL A O 1
ATOM 2579 N N . GLN A 1 343 ? -11.228 -17.846 18.161 1.00 95.94 343 GLN A N 1
ATOM 2580 C CA . GLN A 1 343 ? -10.967 -19.152 18.739 1.00 95.94 343 GLN A CA 1
ATOM 2581 C C . GLN A 1 343 ? -12.285 -19.895 18.950 1.00 95.94 343 GLN A C 1
ATOM 2583 O O . GLN A 1 343 ? -13.338 -19.298 19.159 1.00 95.94 343 GLN A O 1
ATOM 2588 N N . THR A 1 344 ? -12.240 -21.222 18.884 1.00 96.44 344 THR A N 1
ATOM 2589 C CA . THR A 1 344 ? -13.437 -22.068 19.015 1.00 96.44 344 THR A CA 1
ATOM 2590 C C . THR A 1 344 ? -13.156 -23.215 19.965 1.00 96.44 344 THR A C 1
ATOM 2592 O O . THR A 1 344 ? -12.030 -23.697 19.974 1.00 96.44 344 THR A O 1
ATOM 2595 N N . ALA A 1 345 ? -14.139 -23.657 20.734 1.00 95.88 345 ALA A N 1
ATOM 2596 C CA . ALA A 1 345 ? -14.097 -24.854 21.561 1.00 95.88 345 ALA A CA 1
ATOM 2597 C C . ALA A 1 345 ? -15.422 -25.610 21.417 1.00 95.88 345 ALA A C 1
ATOM 2599 O O . ALA A 1 345 ? -16.480 -24.998 21.297 1.00 95.88 345 ALA A O 1
ATOM 2600 N N . SER A 1 346 ? -15.345 -26.935 21.424 1.00 93.62 346 SER A N 1
ATOM 2601 C CA . SER A 1 346 ? -16.470 -27.836 21.137 1.00 93.62 346 SER A CA 1
ATOM 2602 C C . SER A 1 346 ? -17.249 -28.286 22.378 1.00 93.62 346 SER A C 1
ATOM 2604 O O . SER A 1 346 ? -18.207 -29.043 22.270 1.00 93.62 346 SER A O 1
ATOM 2606 N N . ASN A 1 347 ? -16.794 -27.906 23.575 1.00 94.44 347 ASN A N 1
ATOM 2607 C CA . ASN A 1 347 ? -17.418 -28.241 24.855 1.00 94.44 347 ASN A CA 1
ATOM 2608 C C . ASN A 1 347 ? -16.855 -27.353 25.979 1.00 94.44 347 ASN A C 1
ATOM 2610 O O . ASN A 1 347 ? -15.796 -26.732 25.830 1.00 94.44 347 ASN A O 1
ATOM 2614 N N . GLY A 1 348 ? -17.525 -27.341 27.137 1.00 92.69 348 GLY A N 1
ATOM 2615 C CA . GLY A 1 348 ? -17.131 -26.505 28.273 1.00 92.69 348 GLY A CA 1
ATOM 2616 C C . GLY A 1 348 ? -15.740 -26.807 28.851 1.00 92.69 348 GLY A C 1
ATOM 2617 O O . GLY A 1 348 ? -15.064 -25.888 29.310 1.00 92.69 348 GLY A O 1
ATOM 2618 N N . ALA A 1 349 ? -15.260 -28.056 28.793 1.00 92.81 349 ALA A N 1
ATOM 2619 C CA . ALA A 1 349 ? -13.925 -28.414 29.286 1.00 92.81 349 ALA A CA 1
ATOM 2620 C C . ALA A 1 349 ? -12.809 -27.851 28.388 1.00 92.81 349 ALA A C 1
ATOM 2622 O O . ALA A 1 349 ? -11.840 -27.279 28.890 1.00 92.81 349 ALA A O 1
ATOM 2623 N N . GLU A 1 350 ? -12.966 -27.960 27.066 1.00 94.44 350 GLU A N 1
ATOM 2624 C CA . GLU A 1 350 ? -12.059 -27.340 26.096 1.00 94.44 350 GLU A CA 1
ATOM 2625 C C . GLU A 1 350 ? -12.095 -25.807 26.209 1.00 94.44 350 GLU A C 1
ATOM 2627 O O . GLU A 1 350 ? -11.042 -25.168 26.190 1.00 94.44 350 GLU A O 1
ATOM 2632 N N . GLY A 1 351 ? -13.285 -25.222 26.396 1.00 93.38 351 GLY A N 1
ATOM 2633 C CA . GLY A 1 351 ? -13.453 -23.785 26.621 1.00 93.38 351 GLY A CA 1
ATOM 2634 C C . GLY A 1 351 ? -12.674 -23.292 27.843 1.00 93.38 351 GLY A C 1
ATOM 2635 O O . GLY A 1 351 ? -11.900 -22.343 27.736 1.00 93.38 351 GLY A O 1
ATOM 2636 N N . LEU A 1 352 ? -12.803 -23.982 28.982 1.00 91.81 352 LEU A N 1
ATOM 2637 C CA . LEU A 1 352 ? -12.043 -23.677 30.201 1.00 91.81 352 LEU A CA 1
ATOM 2638 C C . LEU A 1 352 ? -10.530 -23.833 30.008 1.00 91.81 352 LEU A C 1
ATOM 2640 O O . LEU A 1 352 ? -9.777 -22.996 30.495 1.00 91.81 352 LEU A O 1
ATOM 2644 N N . SER A 1 353 ? -10.076 -24.863 29.284 1.00 91.56 353 SER A N 1
ATOM 2645 C CA . SER A 1 353 ? -8.647 -25.036 28.982 1.00 91.56 353 SER A CA 1
ATOM 2646 C C . SER A 1 353 ? -8.090 -23.847 28.196 1.00 91.56 353 SER A C 1
ATOM 2648 O O . SER A 1 353 ? -7.034 -23.328 28.543 1.00 91.56 353 SER A O 1
ATOM 2650 N N . LYS A 1 354 ? -8.813 -23.370 27.175 1.00 91.50 354 LYS A N 1
ATOM 2651 C CA . LYS A 1 354 ? -8.368 -22.231 26.352 1.00 91.50 354 LYS A CA 1
ATOM 2652 C C . LYS A 1 354 ? -8.372 -20.914 27.117 1.00 91.50 354 LYS A C 1
ATOM 2654 O O . LYS A 1 354 ? -7.459 -20.116 26.938 1.00 91.50 354 LYS A O 1
ATOM 2659 N N . LEU A 1 355 ? -9.350 -20.723 28.003 1.00 88.25 355 LEU A N 1
ATOM 2660 C CA . LEU A 1 355 ? -9.411 -19.564 28.898 1.00 88.25 355 LEU A CA 1
ATOM 2661 C C . LEU A 1 355 ? -8.205 -19.489 29.848 1.00 88.25 355 LEU A C 1
ATOM 2663 O O . LEU A 1 355 ? -7.799 -18.388 30.209 1.00 88.25 355 LEU A O 1
ATOM 2667 N N . ILE A 1 356 ? -7.626 -20.634 30.229 1.00 83.12 356 ILE A N 1
ATOM 2668 C CA . ILE A 1 356 ? -6.403 -20.701 31.046 1.00 83.12 356 ILE A CA 1
ATOM 2669 C C . ILE A 1 356 ? -5.156 -20.376 30.211 1.00 83.12 356 ILE A C 1
ATOM 2671 O O . ILE A 1 356 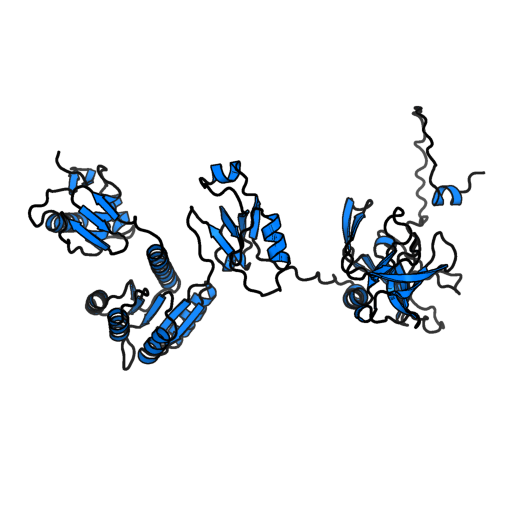? -4.265 -19.686 30.702 1.00 83.12 356 ILE A O 1
ATOM 2675 N N . ASP A 1 357 ? -5.085 -20.859 28.968 1.00 82.00 357 ASP A N 1
ATOM 2676 C CA . ASP A 1 357 ? -3.915 -20.666 28.102 1.00 82.00 357 ASP A CA 1
ATOM 2677 C C . ASP A 1 357 ? -3.770 -19.212 27.618 1.00 82.00 357 ASP A C 1
ATOM 2679 O O . ASP A 1 357 ? -2.668 -18.657 27.626 1.00 82.00 357 ASP A O 1
ATOM 2683 N N . LYS A 1 358 ? -4.871 -18.584 27.182 1.00 80.12 358 LYS A N 1
ATOM 2684 C CA . LYS A 1 358 ? -4.907 -17.181 26.741 1.00 80.12 358 LYS A CA 1
ATOM 2685 C C . LYS A 1 358 ? -6.297 -16.589 26.967 1.00 80.12 358 LYS A C 1
ATOM 2687 O O . LYS A 1 358 ? -7.273 -17.038 26.373 1.00 80.12 358 LYS A O 1
ATOM 2692 N N . GLU A 1 359 ? -6.372 -15.533 27.771 1.00 85.38 359 GLU A N 1
ATOM 2693 C CA . GLU A 1 359 ? -7.636 -14.857 28.069 1.00 85.38 359 GLU A CA 1
ATOM 2694 C C . GLU A 1 359 ? -8.134 -14.049 26.840 1.00 85.38 359 GLU A C 1
ATOM 2696 O O . GLU A 1 359 ? -7.403 -13.184 26.348 1.00 85.38 359 GLU A O 1
ATOM 2701 N N . PRO A 1 360 ? -9.338 -14.329 26.297 1.00 92.50 360 PRO A N 1
ATOM 2702 C CA . PRO A 1 360 ? -9.888 -13.634 25.133 1.00 92.50 360 PRO A CA 1
ATOM 2703 C C . PRO A 1 360 ? -10.507 -12.275 25.504 1.00 92.50 360 PRO A C 1
ATOM 2705 O O . PRO A 1 360 ? -10.685 -11.927 26.672 1.00 92.50 360 PRO A O 1
ATOM 2708 N N . ASP A 1 361 ? -10.892 -11.493 24.495 1.00 91.38 361 ASP A N 1
ATOM 2709 C CA . ASP A 1 361 ? -11.577 -10.216 24.697 1.00 91.38 361 ASP A CA 1
ATOM 2710 C C . ASP A 1 361 ? -13.058 -10.344 25.017 1.00 91.38 361 ASP A C 1
ATOM 2712 O O . ASP A 1 361 ? -13.611 -9.489 25.705 1.00 91.38 361 ASP A O 1
ATOM 2716 N N . ILE A 1 362 ? -13.680 -11.425 24.561 1.00 94.50 362 ILE A N 1
ATOM 2717 C CA . ILE A 1 362 ? -15.066 -11.781 24.845 1.00 94.50 362 ILE A CA 1
ATOM 2718 C C . ILE A 1 362 ? -15.249 -13.285 24.634 1.00 94.50 362 ILE A C 1
ATOM 2720 O O . ILE A 1 362 ? -14.616 -13.887 23.760 1.00 94.50 362 ILE A O 1
ATOM 2724 N N . VAL A 1 363 ? -16.136 -13.888 25.423 1.00 96.50 363 VAL A N 1
ATOM 2725 C CA . VAL A 1 363 ? -16.576 -15.274 25.243 1.00 96.50 363 VAL A CA 1
ATOM 2726 C C . VAL A 1 363 ? -18.015 -15.285 24.739 1.00 96.50 363 VAL A C 1
ATOM 2728 O O . VAL A 1 363 ? -18.890 -14.664 25.339 1.00 96.50 363 VAL A O 1
ATOM 2731 N N . VAL A 1 364 ? -18.269 -16.011 23.653 1.00 96.69 364 VAL A N 1
ATOM 2732 C CA . VAL A 1 364 ? -19.613 -16.391 23.206 1.00 96.69 364 VAL A CA 1
ATOM 2733 C C . VAL A 1 364 ? -19.828 -17.843 23.613 1.00 96.69 364 VAL A C 1
ATOM 2735 O O . VAL A 1 364 ? -19.125 -18.726 23.127 1.00 96.69 364 VAL A O 1
ATOM 2738 N N . LEU A 1 365 ? -20.758 -18.087 24.529 1.00 95.31 365 LEU A N 1
ATOM 2739 C CA . LEU A 1 365 ? -20.848 -19.341 25.272 1.00 95.31 365 LEU A CA 1
ATOM 2740 C C . LEU A 1 365 ? -22.240 -19.944 25.148 1.00 95.31 365 LEU A C 1
ATOM 2742 O O . LEU A 1 365 ? -23.219 -19.317 25.543 1.00 95.31 365 LEU A O 1
ATOM 2746 N N . ASP A 1 366 ? -22.347 -21.157 24.621 1.00 93.75 366 ASP A N 1
ATOM 2747 C CA . ASP A 1 366 ? -23.610 -21.874 24.639 1.00 93.75 366 ASP A CA 1
ATOM 2748 C C . ASP A 1 366 ? -23.981 -22.324 26.046 1.00 93.75 366 ASP A C 1
ATOM 2750 O O . ASP A 1 366 ? -23.147 -22.790 26.819 1.00 93.75 366 ASP A O 1
ATOM 2754 N N . VAL A 1 367 ? -25.262 -22.204 26.371 1.00 89.44 367 VAL A N 1
ATOM 2755 C CA . VAL A 1 367 ? -25.794 -22.668 27.646 1.00 89.44 367 VAL A CA 1
ATOM 2756 C C . VAL A 1 367 ? -25.832 -24.193 27.692 1.00 89.44 367 VAL A C 1
ATOM 2758 O O . VAL A 1 367 ? -25.435 -24.772 28.698 1.00 89.44 367 VAL A O 1
ATOM 2761 N N . MET A 1 368 ? -26.303 -24.852 26.632 1.00 87.75 368 MET A N 1
ATOM 2762 C CA . MET A 1 368 ? -26.683 -26.267 26.666 1.00 87.75 368 MET A CA 1
ATOM 2763 C C . MET A 1 368 ? -25.620 -27.163 26.032 1.00 87.75 368 MET A C 1
ATOM 2765 O O . MET A 1 368 ? -25.821 -27.687 24.946 1.00 87.75 368 MET A O 1
ATOM 2769 N N . MET A 1 369 ? -24.533 -27.414 26.762 1.00 91.75 369 MET A N 1
ATOM 2770 C CA . MET A 1 369 ? -23.452 -28.303 26.320 1.00 91.75 369 MET A CA 1
ATOM 2771 C C . MET A 1 369 ? -23.335 -29.564 27.194 1.00 91.75 369 MET A C 1
ATOM 2773 O O . MET A 1 369 ? -23.649 -29.532 28.388 1.00 91.75 369 MET A O 1
ATOM 2777 N N . PRO A 1 370 ? -22.852 -30.696 26.646 1.00 84.69 370 PRO A N 1
ATOM 2778 C CA . PRO A 1 370 ? -22.653 -31.922 27.408 1.00 84.69 370 PRO A CA 1
ATOM 2779 C C . PRO A 1 370 ? -21.524 -31.790 28.442 1.00 84.69 370 PRO A C 1
ATOM 2781 O O . PRO A 1 370 ? -20.519 -31.119 28.219 1.00 84.69 370 PRO A O 1
ATOM 2784 N N . GLN A 1 371 ? -21.650 -32.547 29.539 1.00 88.88 371 GLN A N 1
ATOM 2785 C CA . GLN A 1 371 ? -20.699 -32.652 30.663 1.00 88.88 371 GLN A CA 1
ATOM 2786 C C . GLN A 1 371 ? -20.558 -31.382 31.511 1.00 88.88 371 GLN A C 1
ATOM 2788 O O . GLN A 1 371 ? -20.816 -31.431 32.711 1.00 88.88 371 GLN A O 1
ATOM 2793 N N . ILE A 1 372 ? -20.127 -30.278 30.901 1.00 89.69 372 ILE A N 1
ATOM 2794 C CA . ILE A 1 372 ? -19.984 -28.968 31.534 1.00 89.69 372 ILE A CA 1
ATOM 2795 C C . ILE A 1 372 ? -20.785 -27.982 30.691 1.00 89.69 372 ILE A C 1
ATOM 2797 O O . ILE A 1 372 ? -20.401 -27.676 29.561 1.00 89.69 372 ILE A O 1
ATOM 2801 N N . ASP A 1 373 ? -21.893 -27.513 31.255 1.00 89.44 373 ASP A N 1
ATOM 2802 C CA . ASP A 1 373 ? -22.763 -26.527 30.626 1.00 89.44 373 ASP A CA 1
ATOM 2803 C C . ASP A 1 373 ? -22.163 -25.108 30.681 1.00 89.44 373 ASP A C 1
ATOM 2805 O O . ASP A 1 373 ? -21.174 -24.842 31.377 1.00 89.44 373 ASP A O 1
ATOM 2809 N N . GLY A 1 374 ? -22.746 -24.178 29.921 1.00 88.25 374 GLY A N 1
ATOM 2810 C CA . GLY A 1 374 ? -22.251 -22.802 29.849 1.00 88.25 374 GLY A CA 1
ATOM 2811 C C . GLY A 1 374 ? -22.342 -22.043 31.174 1.00 88.25 374 GLY A C 1
ATOM 2812 O O . GLY A 1 374 ? -21.509 -21.179 31.452 1.00 88.25 374 GLY A O 1
ATOM 2813 N N . PHE A 1 375 ? -23.310 -22.371 32.032 1.00 86.94 375 PHE A N 1
ATOM 2814 C CA . PHE A 1 375 ? -23.433 -21.725 33.340 1.00 86.94 375 PHE A CA 1
ATOM 2815 C C . PHE A 1 375 ? -22.280 -22.114 34.261 1.00 86.94 375 PHE A C 1
ATOM 2817 O O . PHE A 1 375 ? -21.694 -21.251 34.912 1.00 86.94 375 PHE A O 1
ATOM 2824 N N . GLU A 1 376 ? -21.903 -23.390 34.277 1.00 87.81 376 GLU A N 1
ATOM 2825 C CA . GLU A 1 376 ? -20.779 -23.889 35.060 1.00 87.81 376 GLU A CA 1
ATOM 2826 C C . GLU A 1 376 ? -19.439 -23.336 34.552 1.00 87.81 376 GLU A C 1
ATOM 2828 O O . GLU A 1 376 ? -18.575 -22.985 35.361 1.00 87.81 376 GLU A O 1
ATOM 2833 N N . VAL A 1 377 ? -19.265 -23.189 33.231 1.00 91.25 377 VAL A N 1
ATOM 2834 C CA . VAL A 1 377 ? -18.093 -22.501 32.656 1.00 91.25 377 VAL A CA 1
ATOM 2835 C C . VAL A 1 377 ? -18.031 -21.046 33.132 1.00 91.25 377 VAL A C 1
ATOM 2837 O O . VAL A 1 377 ? -16.992 -20.617 33.637 1.00 91.25 377 VAL A O 1
ATOM 2840 N N . CYS A 1 378 ? -19.137 -20.300 33.024 1.00 89.38 378 CYS A N 1
ATOM 2841 C CA . CYS A 1 378 ? -19.210 -18.902 33.457 1.00 89.38 378 CYS A CA 1
ATOM 2842 C C . CYS A 1 378 ? -18.936 -18.760 34.962 1.00 89.38 378 CYS A C 1
ATOM 2844 O O . CYS A 1 378 ? -18.123 -17.929 35.370 1.00 89.38 378 CYS A O 1
ATOM 2846 N N . ARG A 1 379 ? -19.535 -19.624 35.792 1.00 85.12 379 ARG A N 1
ATOM 2847 C CA . ARG A 1 379 ? -19.322 -19.641 37.245 1.00 85.12 379 ARG A CA 1
ATOM 2848 C C . ARG A 1 379 ? -17.848 -19.823 37.593 1.00 85.12 379 ARG A C 1
ATOM 2850 O O . ARG A 1 379 ? -17.305 -19.032 38.359 1.00 85.12 379 ARG A O 1
ATOM 2857 N N . ARG A 1 380 ? -17.177 -20.818 37.000 1.00 89.56 380 ARG A N 1
ATOM 2858 C CA . ARG A 1 380 ? -15.744 -21.067 37.242 1.00 89.56 380 ARG A CA 1
ATOM 2859 C C . ARG A 1 380 ? -14.866 -19.911 36.779 1.00 89.56 380 ARG A C 1
ATOM 2861 O O . ARG A 1 380 ? -13.910 -19.568 37.469 1.00 89.56 380 ARG A O 1
ATOM 2868 N N . LEU A 1 381 ? -15.198 -19.298 35.642 1.00 87.31 381 LEU A N 1
ATOM 2869 C CA . LEU A 1 381 ? -14.489 -18.127 35.126 1.00 87.31 381 LEU A CA 1
ATOM 2870 C C . LEU A 1 381 ? -14.570 -16.947 36.112 1.00 87.31 381 LEU A C 1
ATOM 2872 O O . LEU A 1 381 ? -13.560 -16.300 36.394 1.00 87.31 381 LEU A O 1
ATOM 2876 N N . ARG A 1 382 ? -15.753 -16.705 36.690 1.00 84.75 382 ARG A N 1
ATOM 2877 C CA . ARG A 1 382 ? -15.971 -15.651 37.693 1.00 84.75 382 ARG A CA 1
ATOM 2878 C C . ARG A 1 382 ? -15.339 -15.976 39.046 1.00 84.75 382 ARG A C 1
ATOM 2880 O O . ARG A 1 382 ? -14.734 -15.092 39.644 1.00 84.75 382 ARG A O 1
ATOM 2887 N N . GLU A 1 383 ? -15.397 -17.227 39.504 1.00 82.50 383 GLU A N 1
ATOM 2888 C CA . GLU A 1 383 ? -14.707 -17.685 40.725 1.00 82.50 383 GLU A CA 1
ATOM 2889 C C . GLU A 1 383 ? -13.181 -17.550 40.619 1.00 82.50 383 GLU A C 1
ATOM 2891 O O . GLU A 1 383 ? -12.517 -17.254 41.612 1.00 82.50 383 GLU A O 1
ATOM 2896 N N . ALA A 1 384 ? -12.627 -17.695 39.412 1.00 81.62 384 ALA A N 1
ATOM 2897 C CA . ALA A 1 384 ? -11.220 -17.424 39.120 1.00 81.62 384 ALA A CA 1
ATOM 2898 C C . ALA A 1 384 ? -10.880 -15.919 39.040 1.00 81.62 384 ALA A C 1
ATOM 2900 O O . ALA A 1 384 ? -9.717 -15.563 38.865 1.00 81.62 384 ALA A O 1
ATOM 2901 N N . GLY A 1 385 ? -11.869 -15.028 39.176 1.00 79.88 385 GLY A N 1
ATOM 2902 C CA . GLY A 1 385 ? -11.694 -13.574 39.161 1.00 79.88 385 GLY A CA 1
ATOM 2903 C C . GLY A 1 385 ? -11.637 -12.937 37.769 1.00 79.88 385 GLY A C 1
ATOM 2904 O O . GLY A 1 385 ? -11.340 -11.744 37.672 1.00 79.88 385 GLY A O 1
ATOM 2905 N N . SER A 1 386 ? -11.923 -13.683 36.695 1.00 82.94 386 SER A N 1
ATOM 2906 C CA . SER A 1 386 ? -11.892 -13.134 35.335 1.00 82.94 386 SER A CA 1
ATOM 2907 C C . SER A 1 386 ? -13.055 -12.173 35.085 1.00 82.94 386 SER A C 1
ATOM 2909 O O . SER A 1 386 ? -14.218 -12.453 35.401 1.00 82.94 386 SER A O 1
ATOM 2911 N N . LYS A 1 387 ? -12.727 -11.041 34.458 1.00 84.19 387 LYS A N 1
ATOM 2912 C CA . LYS A 1 387 ? -13.666 -9.981 34.059 1.00 84.19 387 LYS A CA 1
ATOM 2913 C C . LYS A 1 387 ? -14.006 -10.014 32.570 1.00 84.19 387 LYS A C 1
ATOM 2915 O O . LYS A 1 387 ? -14.578 -9.055 32.060 1.00 84.19 387 LYS A O 1
ATOM 2920 N N . VAL A 1 388 ? -13.627 -11.076 31.858 1.00 89.00 388 VAL A N 1
ATOM 2921 C CA . VAL A 1 388 ? -13.933 -11.184 30.428 1.00 89.00 388 VAL A CA 1
ATOM 2922 C C . VAL A 1 388 ? -15.448 -11.151 30.229 1.00 89.00 388 VAL A C 1
ATOM 2924 O O . VAL A 1 388 ? -16.148 -11.921 30.899 1.00 89.00 388 VAL A O 1
ATOM 2927 N N . PRO A 1 389 ? -15.961 -10.297 29.327 1.00 90.38 389 PRO A N 1
ATOM 2928 C CA . PRO A 1 389 ? -17.371 -10.283 28.982 1.00 90.38 389 PRO A CA 1
ATOM 2929 C C . PRO A 1 389 ? -17.836 -11.638 28.437 1.00 90.38 389 PRO A C 1
ATOM 2931 O O . PRO A 1 389 ? -17.182 -12.217 27.566 1.00 90.38 389 PRO A O 1
ATOM 2934 N N . VAL A 1 390 ? -18.975 -12.132 28.919 1.00 92.56 390 VAL A N 1
ATOM 2935 C CA . VAL A 1 390 ? -19.585 -13.392 28.470 1.00 92.56 390 VAL A CA 1
ATOM 2936 C C . VAL A 1 390 ? -20.959 -13.112 27.858 1.00 92.56 390 VAL A C 1
ATOM 2938 O O . VAL A 1 390 ? -21.866 -12.643 28.547 1.00 92.56 390 VAL A O 1
ATOM 2941 N N . LEU A 1 391 ? -21.115 -13.424 26.567 1.00 92.62 391 LEU A N 1
ATOM 2942 C CA . LEU A 1 391 ? -22.393 -13.461 25.854 1.00 92.62 391 LEU A CA 1
ATOM 2943 C C . LEU A 1 391 ? -22.905 -14.902 25.809 1.00 92.62 391 LEU A C 1
ATOM 2945 O O . LEU A 1 391 ? -22.334 -15.748 25.122 1.00 92.62 391 LEU A O 1
ATOM 2949 N N . MET A 1 392 ? -24.005 -15.171 26.502 1.00 91.19 392 MET A N 1
ATOM 2950 C CA . MET A 1 392 ? -24.596 -16.506 26.569 1.00 91.19 392 MET A CA 1
ATOM 2951 C C . MET A 1 392 ? -25.570 -16.746 25.411 1.00 91.19 392 MET A C 1
ATOM 2953 O O . MET A 1 392 ? -26.485 -15.953 25.187 1.00 91.19 392 MET A O 1
ATOM 2957 N N . LEU A 1 393 ? -25.425 -17.864 24.702 1.00 91.00 393 LEU A N 1
ATOM 2958 C CA . LEU A 1 393 ? -26.391 -18.335 23.713 1.00 91.00 393 LEU A CA 1
ATOM 2959 C C . LEU A 1 393 ? -27.356 -19.309 24.392 1.00 91.00 393 LEU A C 1
ATOM 2961 O O . LEU A 1 393 ? -26.936 -20.298 24.977 1.00 91.00 393 LEU A O 1
ATOM 2965 N N . THR A 1 394 ? -28.655 -19.030 24.347 1.00 82.62 394 THR A N 1
ATOM 2966 C CA . THR A 1 394 ? -29.660 -19.782 25.120 1.00 82.62 394 THR A CA 1
ATOM 2967 C C . THR A 1 394 ? -30.840 -20.223 24.259 1.00 82.62 394 THR A C 1
ATOM 2969 O O . THR A 1 394 ? -31.123 -19.604 23.239 1.00 82.62 394 THR A O 1
ATOM 2972 N N . ALA A 1 395 ? -31.552 -21.284 24.637 1.00 81.38 395 ALA A N 1
ATOM 2973 C CA . ALA A 1 395 ? -32.791 -21.683 23.969 1.00 81.38 395 ALA A CA 1
ATOM 2974 C C . ALA A 1 395 ? -33.981 -20.796 24.399 1.00 81.38 395 ALA A C 1
ATOM 2976 O O . ALA A 1 395 ? -33.943 -20.106 25.414 1.00 81.38 395 ALA A O 1
ATOM 2977 N N . LYS A 1 396 ? -35.055 -20.801 23.601 1.00 55.34 396 LYS A N 1
ATOM 2978 C CA . LYS A 1 396 ? -36.230 -19.923 23.768 1.00 55.34 396 LYS A CA 1
ATOM 2979 C C . LYS A 1 396 ? -37.041 -20.180 25.050 1.00 55.34 396 LYS A C 1
ATOM 2981 O O . LYS A 1 396 ? -37.677 -19.253 25.551 1.00 55.34 396 LYS A O 1
ATOM 2986 N N . ASP A 1 397 ? -36.999 -21.403 25.573 1.00 51.69 397 ASP A N 1
ATOM 2987 C CA . ASP A 1 397 ? -37.805 -21.845 26.709 1.00 51.69 397 ASP A CA 1
ATOM 2988 C C . ASP A 1 397 ? -36.953 -21.967 27.975 1.00 51.69 397 ASP A C 1
ATOM 2990 O O . ASP A 1 397 ? -36.390 -23.020 28.235 1.00 51.69 397 ASP A O 1
ATOM 2994 N N . GLU A 1 398 ? -36.868 -20.876 28.742 1.00 51.59 398 GLU A N 1
ATOM 2995 C CA . GLU A 1 398 ? -36.999 -20.869 30.206 1.00 51.59 398 GLU A CA 1
ATOM 2996 C C . GLU A 1 398 ? -36.740 -19.457 30.753 1.00 51.59 398 GLU A C 1
ATOM 2998 O O . GLU A 1 398 ? -35.622 -18.945 30.815 1.00 51.59 398 GLU A O 1
ATOM 3003 N N . VAL A 1 399 ? -37.801 -18.829 31.258 1.00 48.56 399 VAL A N 1
ATOM 3004 C CA . VAL A 1 399 ? -37.712 -17.632 32.114 1.00 48.56 399 VAL A CA 1
ATOM 3005 C C . VAL A 1 399 ? -36.812 -17.894 33.343 1.00 48.56 399 VAL A C 1
ATOM 3007 O O . VAL A 1 399 ? -36.272 -16.953 33.915 1.00 48.56 399 VAL A O 1
ATOM 3010 N N . GLN A 1 400 ? -36.587 -19.165 33.703 1.00 49.38 400 GLN A N 1
ATOM 3011 C CA . GLN A 1 400 ? -35.693 -19.608 34.777 1.00 49.38 400 GLN A CA 1
ATOM 3012 C C . GLN A 1 400 ? -34.198 -19.522 34.410 1.00 49.38 400 GLN A C 1
ATOM 3014 O O . GLN A 1 400 ? -33.408 -19.083 35.246 1.00 49.38 400 GLN A O 1
ATOM 3019 N N . SER A 1 401 ? -33.794 -19.817 33.167 1.00 47.62 401 SER A N 1
ATOM 3020 C CA . SER A 1 401 ? -32.379 -19.776 32.753 1.00 47.62 401 SER A CA 1
ATOM 3021 C C . SER A 1 401 ? -31.806 -18.351 32.698 1.00 47.62 401 SER A C 1
ATOM 3023 O O . SER A 1 401 ? -30.611 -18.154 32.899 1.00 47.62 401 SER A O 1
ATOM 3025 N N . ARG A 1 402 ? -32.651 -17.330 32.487 1.00 50.12 402 ARG A N 1
ATOM 3026 C CA . ARG A 1 402 ? -32.234 -15.910 32.489 1.00 50.12 402 ARG A CA 1
ATOM 3027 C C . ARG A 1 402 ? -31.961 -15.372 33.896 1.00 50.12 402 ARG A C 1
ATOM 3029 O O . ARG A 1 402 ? -31.129 -14.485 34.047 1.00 50.12 402 ARG A O 1
ATOM 3036 N N . VAL A 1 403 ? -32.652 -15.904 34.909 1.00 49.06 403 VAL A N 1
ATOM 3037 C CA . VAL A 1 403 ? -32.441 -15.549 36.325 1.00 49.06 403 VAL A CA 1
ATOM 3038 C C . VAL A 1 403 ? -31.175 -16.232 36.852 1.00 49.06 403 VAL A C 1
ATOM 3040 O O . VAL A 1 403 ? -30.311 -15.557 37.397 1.00 49.06 403 VAL A O 1
ATOM 3043 N N . ILE A 1 404 ? -31.009 -17.532 36.574 1.00 49.50 404 ILE A N 1
ATOM 3044 C CA . ILE A 1 404 ? -29.813 -18.313 36.948 1.00 49.50 404 ILE A CA 1
ATOM 3045 C C . ILE A 1 404 ? -28.546 -17.741 36.302 1.00 49.50 404 ILE A C 1
ATOM 3047 O O . ILE A 1 404 ? -27.501 -17.650 36.944 1.00 49.50 404 ILE A O 1
ATOM 3051 N N . GLY A 1 405 ? -28.645 -17.323 35.041 1.00 49.38 405 GLY A N 1
ATOM 3052 C CA . GLY A 1 405 ? -27.540 -16.726 34.307 1.00 49.38 405 GLY A CA 1
ATOM 3053 C C . GLY A 1 405 ? -27.048 -15.384 34.872 1.00 49.38 405 GLY A C 1
ATOM 3054 O O . GLY A 1 405 ? -25.845 -15.108 34.896 1.00 49.38 405 GLY A O 1
ATOM 3055 N N . LEU A 1 406 ? -27.966 -14.528 35.327 1.00 48.91 406 LEU A N 1
ATOM 3056 C CA . LEU A 1 406 ? -27.601 -13.245 35.935 1.00 48.91 406 LEU A CA 1
ATOM 3057 C C . LEU A 1 406 ? -26.924 -13.448 37.300 1.00 48.91 406 LEU A C 1
ATOM 3059 O O . LEU A 1 406 ? -25.953 -12.755 37.593 1.00 48.91 406 LEU A O 1
ATOM 3063 N N . ASP A 1 407 ? -27.352 -14.453 38.071 1.00 49.19 407 ASP A N 1
ATOM 3064 C CA . ASP A 1 407 ? -26.708 -14.839 39.337 1.00 49.19 407 ASP A CA 1
ATOM 3065 C C . ASP A 1 407 ? -25.322 -15.495 39.137 1.00 49.19 407 ASP A C 1
ATOM 3067 O O . ASP A 1 407 ? -24.491 -15.472 40.044 1.00 49.19 407 ASP A O 1
ATOM 3071 N N . THR A 1 408 ? -25.034 -16.056 37.952 1.00 55.53 408 THR A N 1
ATOM 3072 C CA . THR A 1 408 ? -23.732 -16.677 37.606 1.00 55.53 408 THR A CA 1
ATOM 3073 C C . THR A 1 408 ? -22.730 -15.724 36.942 1.00 55.53 408 THR A C 1
ATOM 3075 O O . THR A 1 408 ? -21.579 -16.107 36.719 1.00 55.53 408 THR A O 1
ATOM 3078 N N . GLY A 1 409 ? -23.124 -14.473 36.677 1.00 59.28 409 GLY A N 1
ATOM 3079 C CA . GLY A 1 409 ? -22.214 -13.401 36.264 1.00 59.28 409 GLY A CA 1
ATOM 3080 C C . GLY A 1 409 ? -21.978 -13.252 34.757 1.00 59.28 409 GLY A C 1
ATOM 3081 O O . GLY A 1 409 ? -20.952 -12.678 34.382 1.00 59.28 409 GLY A O 1
ATOM 3082 N N . ALA A 1 410 ? -22.881 -13.739 33.897 1.00 71.19 410 ALA A N 1
ATOM 3083 C CA . ALA A 1 410 ? -22.816 -13.436 32.462 1.00 71.19 410 ALA A CA 1
ATOM 3084 C C . ALA A 1 410 ? -23.327 -12.018 32.148 1.00 71.19 410 ALA A C 1
ATOM 3086 O O . ALA A 1 410 ? -24.208 -11.495 32.835 1.00 71.19 410 ALA A O 1
ATOM 3087 N N . ASP A 1 411 ? -22.781 -11.403 31.098 1.00 78.31 411 ASP A N 1
ATOM 3088 C CA . ASP A 1 411 ? -22.956 -9.975 30.811 1.00 78.31 411 ASP A CA 1
ATOM 3089 C C . ASP A 1 411 ? -24.129 -9.675 29.869 1.00 78.31 411 ASP A C 1
ATOM 3091 O O . ASP A 1 411 ? -24.738 -8.609 29.974 1.00 78.31 411 ASP A O 1
ATOM 3095 N N . ASP A 1 412 ? -24.450 -10.595 28.953 1.00 80.69 412 ASP A N 1
ATOM 3096 C CA . ASP A 1 412 ? -25.608 -10.502 28.054 1.00 80.69 412 ASP A CA 1
ATOM 3097 C C . ASP A 1 412 ? -26.053 -11.895 27.561 1.00 80.69 412 ASP A C 1
ATOM 3099 O O . ASP A 1 412 ? -25.338 -12.889 27.714 1.00 80.69 412 ASP A O 1
ATOM 3103 N N . TYR A 1 413 ? -27.241 -11.968 26.953 1.00 85.00 413 TYR A N 1
ATOM 3104 C CA . TYR A 1 413 ? -27.853 -13.196 26.441 1.00 85.00 413 TYR A CA 1
ATOM 3105 C C . TYR A 1 413 ? -28.414 -13.001 25.035 1.00 85.00 413 TYR A C 1
ATOM 3107 O O . TYR A 1 413 ? -29.014 -11.970 24.724 1.00 85.00 413 TYR A O 1
ATOM 3115 N N . LEU A 1 414 ? -28.318 -14.044 24.214 1.00 84.31 414 LEU A N 1
ATOM 3116 C CA . LEU A 1 414 ? -28.937 -14.113 22.897 1.00 84.31 414 LEU A CA 1
ATOM 3117 C C . LEU A 1 414 ? -29.674 -15.444 22.711 1.00 84.31 414 LEU A C 1
ATOM 3119 O O . LEU A 1 414 ? -29.121 -16.520 22.926 1.00 84.31 414 LEU A O 1
ATOM 3123 N N . VAL A 1 415 ? -30.943 -15.370 22.310 1.00 85.56 415 VAL A N 1
ATOM 3124 C CA . VAL A 1 415 ? -31.818 -16.544 22.182 1.00 85.56 415 VAL A CA 1
ATOM 3125 C C . VAL A 1 415 ? -31.650 -17.199 20.809 1.00 85.56 415 VAL A C 1
ATOM 3127 O O . VAL A 1 415 ? -31.755 -16.532 19.787 1.00 85.56 415 VAL A O 1
ATOM 3130 N N . LYS A 1 416 ? -31.451 -18.519 20.771 1.00 84.94 416 LYS A N 1
ATOM 3131 C CA . LYS A 1 416 ? -31.450 -19.359 19.568 1.00 84.94 416 LYS A CA 1
ATOM 3132 C C . LYS A 1 416 ? -32.899 -19.648 19.112 1.00 84.94 416 LYS A C 1
ATOM 3134 O O . LYS A 1 416 ? -33.725 -20.040 19.944 1.00 84.94 416 LYS A O 1
ATOM 3139 N N . PRO A 1 417 ? -33.218 -19.541 17.805 1.00 83.75 417 PRO A N 1
ATOM 3140 C CA . PRO A 1 417 ? -32.361 -19.054 16.719 1.00 83.75 417 PRO A CA 1
ATOM 3141 C C . PRO A 1 417 ? -32.251 -17.518 16.713 1.00 83.75 417 PRO A C 1
ATOM 3143 O O . PRO A 1 417 ? -33.234 -16.833 16.986 1.00 83.75 417 PRO A O 1
ATOM 3146 N N . PHE A 1 418 ? -31.084 -16.994 16.332 1.00 83.94 418 PHE A N 1
ATOM 3147 C CA . PHE A 1 418 ? -30.794 -15.556 16.269 1.00 83.94 418 PHE A CA 1
ATOM 3148 C C . PHE A 1 418 ? -30.278 -15.124 14.892 1.00 83.94 418 PHE A C 1
ATOM 3150 O O . PHE A 1 418 ? -29.757 -15.937 14.125 1.00 83.94 418 PHE A O 1
ATOM 3157 N N . ALA A 1 419 ? -30.388 -13.826 14.602 1.00 78.88 419 ALA A N 1
ATOM 3158 C CA . ALA A 1 419 ? -29.722 -13.199 13.463 1.00 78.88 419 ALA A CA 1
ATOM 3159 C C . ALA A 1 419 ? -28.244 -12.920 13.793 1.00 78.88 419 ALA A C 1
ATOM 3161 O O . ALA A 1 419 ? -27.920 -12.505 14.910 1.00 78.88 419 ALA A O 1
ATOM 3162 N N . LEU A 1 420 ? -27.339 -13.124 12.829 1.00 77.12 420 LEU A N 1
ATOM 3163 C CA . LEU A 1 420 ? -25.904 -12.877 13.021 1.00 77.12 420 LEU A CA 1
ATOM 3164 C C . LEU A 1 420 ? -25.639 -11.399 13.345 1.00 77.12 420 LEU A C 1
ATOM 3166 O O . LEU A 1 420 ? -24.823 -11.089 14.206 1.00 77.12 420 LEU A O 1
ATOM 3170 N N . GLU A 1 421 ? -26.371 -10.492 12.705 1.00 61.44 421 GLU A N 1
ATOM 3171 C CA . GLU A 1 421 ? -26.274 -9.046 12.894 1.00 61.44 421 GLU A CA 1
ATOM 3172 C C . GLU A 1 421 ? -26.600 -8.631 14.336 1.00 61.44 421 GLU A C 1
ATOM 3174 O O . GLU A 1 421 ? -25.968 -7.719 14.877 1.00 61.44 421 GLU A O 1
ATOM 3179 N N . GLU A 1 422 ? -27.545 -9.325 14.981 1.00 76.06 422 GLU A N 1
ATOM 3180 C CA . GLU A 1 422 ? -27.887 -9.096 16.386 1.00 76.06 422 GLU A CA 1
ATOM 3181 C C . GLU A 1 422 ? -26.745 -9.536 17.308 1.00 76.06 422 GLU A C 1
ATOM 3183 O O . GLU A 1 422 ? -26.342 -8.781 18.196 1.00 76.06 422 GLU A O 1
ATOM 3188 N N . LEU A 1 423 ? -26.167 -10.718 17.063 1.00 90.88 423 LEU A N 1
ATOM 3189 C CA . LEU A 1 423 ? -24.994 -11.186 17.803 1.00 90.88 423 LEU A CA 1
ATOM 3190 C C . LEU A 1 423 ? -23.829 -10.203 17.666 1.00 90.88 423 LEU A C 1
ATOM 3192 O O . LEU A 1 423 ? -23.228 -9.821 18.667 1.00 90.88 423 LEU A O 1
ATOM 3196 N N . LEU A 1 424 ? -23.545 -9.742 16.445 1.00 74.88 424 LEU A N 1
ATOM 3197 C CA . LEU A 1 424 ? -22.487 -8.767 16.179 1.00 74.88 424 LEU A CA 1
ATOM 3198 C C . LEU A 1 424 ? -22.715 -7.451 16.929 1.00 74.88 424 LEU A C 1
ATOM 3200 O O . LEU A 1 424 ? -21.774 -6.872 17.471 1.00 74.88 424 LEU A O 1
ATOM 3204 N N . ALA A 1 425 ? -23.960 -6.973 17.003 1.00 61.03 425 ALA A N 1
ATOM 3205 C CA . ALA A 1 425 ? -24.289 -5.778 17.773 1.00 61.03 425 ALA A CA 1
ATOM 3206 C C . ALA A 1 425 ? -23.998 -5.955 19.275 1.00 61.03 425 ALA A C 1
ATOM 3208 O O . ALA A 1 425 ? -23.422 -5.051 19.887 1.00 61.03 425 ALA A O 1
ATOM 3209 N N . ARG A 1 426 ? -24.327 -7.120 19.847 1.00 82.56 426 ARG A N 1
ATOM 3210 C CA . ARG A 1 426 ? -24.072 -7.448 21.263 1.00 82.56 426 ARG A CA 1
ATOM 3211 C C . ARG A 1 426 ? -22.587 -7.613 21.562 1.00 82.56 426 ARG A C 1
ATOM 3213 O O . ARG A 1 426 ? -22.089 -7.008 22.508 1.00 82.56 426 ARG A O 1
ATOM 3220 N N . VAL A 1 427 ? -21.859 -8.331 20.706 1.00 86.25 427 VAL A N 1
ATOM 3221 C CA . VAL A 1 427 ? -20.396 -8.466 20.786 1.00 86.25 427 VAL A CA 1
ATOM 3222 C C . VAL A 1 427 ? -19.730 -7.088 20.785 1.00 86.25 427 VAL A C 1
ATOM 3224 O O . VAL A 1 427 ? -18.944 -6.785 21.682 1.00 86.25 427 VAL A O 1
ATOM 3227 N N . ARG A 1 428 ? -20.106 -6.202 19.851 1.00 76.75 428 ARG A N 1
ATOM 3228 C CA . ARG A 1 428 ? -19.590 -4.822 19.806 1.00 76.75 428 ARG A CA 1
ATOM 3229 C C . ARG A 1 428 ? -19.912 -4.026 21.070 1.00 76.75 428 ARG A C 1
ATOM 3231 O O . ARG A 1 428 ? -19.084 -3.237 21.518 1.00 76.75 428 ARG A O 1
ATOM 3238 N N . ALA A 1 429 ? -21.107 -4.189 21.636 1.00 69.94 429 ALA A N 1
ATOM 3239 C CA . ALA A 1 429 ? -21.491 -3.503 22.867 1.00 69.94 429 ALA A CA 1
ATOM 3240 C C . ALA A 1 429 ? -20.658 -3.968 24.075 1.00 69.94 429 ALA A C 1
ATOM 3242 O O . ALA A 1 429 ? -20.181 -3.129 24.839 1.00 69.94 429 ALA A O 1
ATOM 3243 N N . LEU A 1 430 ? -20.434 -5.276 24.207 1.00 81.25 430 LEU A N 1
ATOM 3244 C CA . LEU A 1 430 ? -19.648 -5.871 25.289 1.00 81.25 430 LEU A CA 1
ATOM 3245 C C . LEU A 1 430 ? -18.155 -5.526 25.194 1.00 81.25 430 LEU A C 1
ATOM 3247 O O . LEU A 1 430 ? -17.550 -5.153 26.198 1.00 81.25 430 LEU A O 1
ATOM 3251 N N . LEU A 1 431 ? -17.575 -5.563 23.990 1.00 79.75 431 LEU A N 1
ATOM 3252 C CA . LEU A 1 431 ? -16.181 -5.159 23.765 1.00 79.75 431 LEU A CA 1
ATOM 3253 C C . LEU A 1 431 ? -15.947 -3.677 24.090 1.00 79.75 431 LEU A C 1
ATOM 3255 O O . LEU A 1 431 ? -14.945 -3.336 24.715 1.00 79.75 431 LEU A O 1
ATOM 3259 N N . ARG A 1 432 ? -16.897 -2.797 23.742 1.00 69.00 432 ARG A N 1
ATOM 3260 C CA . ARG A 1 432 ? -16.843 -1.371 24.109 1.00 69.00 432 ARG A CA 1
ATOM 3261 C C . ARG A 1 432 ? -16.790 -1.185 25.627 1.00 69.00 432 ARG A C 1
ATOM 3263 O O . ARG A 1 432 ? -15.954 -0.439 26.119 1.00 69.00 432 ARG A O 1
ATOM 3270 N N . ARG A 1 433 ? -17.629 -1.926 26.360 1.00 64.62 433 ARG A N 1
ATOM 3271 C CA . ARG A 1 433 ? -17.670 -1.893 27.828 1.00 64.62 433 ARG A CA 1
ATOM 3272 C C . ARG A 1 433 ? -16.357 -2.376 28.455 1.00 64.62 433 ARG A C 1
ATOM 3274 O O . ARG A 1 433 ? -15.933 -1.808 29.452 1.00 64.62 433 ARG A O 1
ATOM 3281 N N . LYS A 1 434 ? -15.688 -3.379 27.866 1.00 61.12 434 LYS A N 1
ATOM 3282 C CA . LYS A 1 434 ? -14.351 -3.829 28.300 1.00 61.12 434 LYS A CA 1
ATOM 3283 C C . LYS A 1 434 ? -13.289 -2.742 28.094 1.00 61.12 434 LYS A C 1
ATOM 3285 O O . LYS A 1 434 ? -12.483 -2.525 28.991 1.00 61.12 434 LYS A O 1
ATOM 3290 N N . ALA A 1 435 ? -13.297 -2.057 26.948 1.00 50.78 435 ALA A N 1
ATOM 3291 C CA . ALA A 1 435 ? -12.345 -0.983 26.653 1.00 50.78 435 ALA A CA 1
ATOM 3292 C C . ALA A 1 435 ? -12.489 0.210 27.616 1.00 50.78 435 ALA A C 1
ATOM 3294 O O . ALA A 1 435 ? -11.486 0.762 28.062 1.00 50.78 435 ALA A O 1
ATOM 3295 N N . ASP A 1 436 ? -13.720 0.547 28.010 1.00 45.72 436 ASP A N 1
ATOM 3296 C CA . ASP A 1 436 ? -13.986 1.605 28.991 1.00 45.72 436 ASP A CA 1
ATOM 3297 C C . ASP A 1 436 ? -13.555 1.217 30.433 1.00 45.72 436 ASP A C 1
ATOM 3299 O O . ASP A 1 436 ? -13.322 2.097 31.254 1.00 45.72 436 ASP A O 1
ATOM 3303 N N . MET A 1 437 ? -13.351 -0.075 30.749 1.00 46.16 437 MET A N 1
ATOM 3304 C CA . MET A 1 437 ? -12.852 -0.525 32.067 1.00 46.16 437 MET A CA 1
ATOM 3305 C C . MET A 1 437 ? -11.327 -0.419 32.246 1.00 46.16 437 MET A C 1
ATOM 3307 O O . MET A 1 437 ? -10.842 -0.596 33.368 1.00 46.16 437 MET A O 1
ATOM 3311 N N . VAL A 1 438 ? -10.561 -0.189 31.172 1.00 42.66 438 VAL A N 1
ATOM 3312 C CA . VAL A 1 438 ? -9.086 -0.232 31.203 1.00 42.66 438 VAL A CA 1
ATOM 3313 C C . VAL A 1 438 ? -8.450 1.154 31.381 1.00 42.66 438 VAL A C 1
ATOM 3315 O O . VAL A 1 438 ? -7.307 1.214 31.823 1.00 42.66 438 VAL A O 1
ATOM 3318 N N . ASP A 1 439 ? -9.177 2.262 31.180 1.00 34.06 439 ASP A N 1
ATOM 3319 C CA . ASP A 1 439 ? -8.621 3.610 31.380 1.00 34.06 439 ASP A CA 1
ATOM 3320 C C . ASP A 1 439 ? -9.591 4.608 32.059 1.00 34.06 439 ASP A C 1
ATOM 3322 O O . ASP A 1 439 ? -10.452 5.227 31.439 1.00 34.06 439 ASP A O 1
ATOM 3326 N N . THR A 1 440 ? -9.297 4.858 33.341 1.00 33.56 440 THR A N 1
ATOM 3327 C CA . THR A 1 440 ? -9.574 6.054 34.173 1.00 33.56 440 THR A CA 1
ATOM 3328 C C . THR A 1 440 ? -10.968 6.303 34.800 1.00 33.56 440 THR A C 1
ATOM 3330 O O . THR A 1 440 ? -11.999 5.904 34.271 1.00 33.56 440 THR A O 1
ATOM 3333 N N . PRO A 1 441 ? -11.003 6.958 35.987 1.00 38.66 441 PRO A N 1
ATOM 3334 C CA . PRO A 1 441 ? -12.167 7.038 36.861 1.00 38.66 441 PRO A CA 1
ATOM 3335 C C . PRO A 1 441 ? -12.995 8.300 36.584 1.00 38.66 441 PRO A C 1
ATOM 3337 O O . PRO A 1 441 ? -12.687 9.343 37.149 1.00 38.66 441 PRO A O 1
ATOM 3340 N N . ASP A 1 442 ? -14.050 8.222 35.765 1.00 46.38 442 ASP A N 1
ATOM 3341 C CA . ASP A 1 442 ? -15.122 9.239 35.823 1.00 46.38 442 ASP A CA 1
ATOM 3342 C C . ASP A 1 442 ? -16.481 8.823 35.217 1.00 46.38 442 ASP A C 1
ATOM 3344 O O . ASP A 1 442 ? -17.234 9.656 34.719 1.00 46.38 442 ASP A O 1
ATOM 3348 N N . ASN A 1 443 ? -16.860 7.538 35.275 1.00 61.66 443 ASN A N 1
ATOM 3349 C CA . ASN A 1 443 ? -18.200 7.096 34.845 1.00 61.66 443 ASN A CA 1
ATOM 3350 C C . ASN A 1 443 ? -19.245 7.097 35.983 1.00 61.66 443 ASN A C 1
ATOM 3352 O O . ASN A 1 443 ? -20.261 6.393 35.932 1.00 61.66 443 ASN A O 1
ATOM 3356 N N . ARG A 1 444 ? -19.000 7.892 37.036 1.00 75.50 444 ARG A N 1
ATOM 3357 C CA . ARG A 1 444 ? -19.900 8.047 38.185 1.00 75.50 444 ARG A CA 1
ATOM 3358 C C . ARG A 1 444 ? -20.758 9.293 38.033 1.00 75.50 444 ARG A C 1
ATOM 3360 O O . ARG A 1 444 ? -20.259 10.412 38.034 1.00 75.50 444 ARG A O 1
ATOM 3367 N N . LEU A 1 445 ? -22.071 9.112 37.980 1.00 80.75 445 LEU A N 1
ATOM 3368 C CA . LEU A 1 445 ? -23.022 10.205 38.123 1.00 80.75 445 LEU A CA 1
ATOM 3369 C C . LEU A 1 445 ? -23.289 10.437 39.606 1.00 80.75 445 LEU A C 1
ATOM 3371 O O . LEU A 1 445 ? -23.605 9.503 40.339 1.00 80.75 445 LEU A O 1
ATOM 3375 N N . MET A 1 446 ? -23.198 11.689 40.045 1.00 87.12 446 MET A N 1
ATOM 3376 C CA . MET A 1 446 ? -23.541 12.087 41.408 1.00 87.12 446 MET A CA 1
ATOM 3377 C C . MET A 1 446 ? -24.699 13.081 41.383 1.00 87.12 446 MET A C 1
ATOM 3379 O O . MET A 1 446 ? -24.643 14.098 40.689 1.00 87.12 446 MET A O 1
ATOM 3383 N N . TYR A 1 447 ? -25.750 12.803 42.151 1.00 87.81 447 TYR A N 1
ATOM 3384 C CA . TYR A 1 447 ? -26.862 13.726 42.355 1.00 87.81 447 TYR A CA 1
ATOM 3385 C C . TYR A 1 447 ? -27.339 13.659 43.805 1.00 87.81 447 TYR A C 1
ATOM 3387 O O . TYR A 1 447 ? -27.887 12.650 44.238 1.00 87.81 447 TYR A O 1
ATOM 3395 N N . GLU A 1 448 ? -27.129 14.755 44.536 1.00 89.69 448 GLU A N 1
ATOM 3396 C CA . GLU A 1 448 ? -27.289 14.818 45.993 1.00 89.69 448 GLU A CA 1
ATOM 3397 C C . GLU A 1 448 ? -26.513 13.703 46.705 1.00 89.69 448 GLU A C 1
ATOM 3399 O O . GLU A 1 448 ? -25.288 13.658 46.622 1.00 89.69 448 GLU A O 1
ATOM 3404 N N . ASP A 1 449 ? -27.218 12.824 47.405 1.00 88.69 449 ASP A N 1
ATOM 3405 C CA . ASP A 1 449 ? -26.684 11.698 48.154 1.00 88.69 449 ASP A CA 1
ATOM 3406 C C . ASP A 1 449 ? -26.581 10.416 47.315 1.00 88.69 449 ASP A C 1
ATOM 3408 O O . ASP A 1 449 ? -26.121 9.402 47.836 1.00 88.69 449 ASP A O 1
ATOM 3412 N N . ILE A 1 450 ? -26.978 10.443 46.034 1.00 92.81 450 ILE A N 1
ATOM 3413 C CA . ILE A 1 450 ? -26.910 9.290 45.129 1.00 92.81 450 ILE A CA 1
ATOM 3414 C C . ILE A 1 450 ? -25.636 9.331 44.283 1.00 92.81 450 ILE A C 1
ATOM 3416 O O . ILE A 1 450 ? -25.374 10.307 43.577 1.00 92.81 450 ILE A O 1
ATOM 3420 N N . ILE A 1 451 ? -24.893 8.226 44.296 1.00 90.06 451 ILE A N 1
ATOM 3421 C CA . ILE A 1 451 ? -23.756 7.935 43.422 1.00 90.06 451 ILE A CA 1
ATOM 3422 C C . ILE A 1 451 ? -24.138 6.726 42.570 1.00 90.06 451 ILE A C 1
ATOM 3424 O O . ILE A 1 451 ? -24.399 5.655 43.108 1.00 90.06 451 ILE A O 1
ATOM 3428 N N . LEU A 1 452 ? -24.172 6.893 41.253 1.00 89.44 452 LEU A N 1
ATOM 3429 C CA . LEU A 1 452 ? -24.426 5.828 40.287 1.00 89.44 452 LEU A CA 1
ATOM 3430 C C . LEU A 1 452 ? -23.167 5.622 39.459 1.00 89.44 452 LEU A C 1
ATOM 3432 O O . LEU A 1 452 ? -22.744 6.525 38.745 1.00 89.44 452 LEU A O 1
ATOM 3436 N N . ASP A 1 453 ? -22.576 4.442 39.555 1.00 81.00 453 ASP A N 1
ATOM 3437 C CA . ASP A 1 453 ? -21.421 4.039 38.763 1.00 81.00 453 ASP A CA 1
ATOM 3438 C C . ASP A 1 453 ? -21.920 3.289 37.522 1.00 81.00 453 ASP A C 1
ATOM 3440 O O . ASP A 1 453 ? -22.547 2.232 37.624 1.00 81.00 453 ASP A O 1
ATOM 3444 N N . ASN A 1 454 ? -21.722 3.869 36.336 1.00 69.81 454 ASN A N 1
ATOM 3445 C CA . ASN A 1 454 ? -22.192 3.263 35.089 1.00 69.81 454 ASN A CA 1
ATOM 3446 C C . ASN A 1 454 ? -21.420 1.984 34.736 1.00 69.81 454 ASN A C 1
ATOM 3448 O O . ASN A 1 454 ? -21.983 1.110 34.070 1.00 69.81 454 ASN A O 1
ATOM 3452 N N . ASP A 1 455 ? -20.178 1.845 35.207 1.00 62.34 455 ASP A N 1
ATOM 3453 C CA . ASP A 1 455 ? -19.322 0.705 34.885 1.00 62.34 455 ASP A CA 1
ATOM 3454 C C . ASP A 1 455 ? -19.682 -0.491 35.757 1.00 62.34 455 ASP A C 1
ATOM 3456 O O . ASP A 1 455 ? -20.047 -1.557 35.237 1.00 62.34 455 ASP A O 1
ATOM 3460 N N . SER A 1 456 ? -19.659 -0.298 37.083 1.00 72.50 456 SER A N 1
ATOM 3461 C CA . SER A 1 456 ? -20.017 -1.355 38.035 1.00 72.50 456 SER A CA 1
ATOM 3462 C C . SER A 1 456 ? -21.525 -1.605 38.108 1.00 72.50 456 SER A C 1
ATOM 3464 O O . SER A 1 456 ? -21.950 -2.637 38.628 1.00 72.50 456 SER A O 1
ATOM 3466 N N . ARG A 1 457 ? -22.341 -0.696 37.554 1.00 79.06 457 ARG A N 1
ATOM 3467 C CA . ARG A 1 457 ? -23.803 -0.654 37.718 1.00 79.06 457 ARG A CA 1
ATOM 3468 C C . ARG A 1 457 ? -24.233 -0.624 39.185 1.00 79.06 457 ARG A C 1
ATOM 3470 O O . ARG A 1 457 ? -25.336 -1.051 39.523 1.00 79.06 457 ARG A O 1
ATOM 3477 N N . GLU A 1 458 ? -23.373 -0.111 40.058 1.00 81.38 458 GLU A N 1
ATOM 3478 C CA . GLU A 1 458 ? -23.681 0.049 41.471 1.00 81.38 458 GLU A CA 1
ATOM 3479 C C . GLU A 1 458 ? -24.296 1.419 41.720 1.00 81.38 458 GLU A C 1
ATOM 3481 O O . GLU A 1 458 ? -23.870 2.436 41.170 1.00 81.38 458 GLU A O 1
ATOM 3486 N N . VAL A 1 459 ? -25.307 1.440 42.583 1.00 90.44 459 VAL A N 1
ATOM 3487 C CA . VAL A 1 459 ? -25.924 2.674 43.051 1.00 90.44 459 VAL A CA 1
ATOM 3488 C C . VAL A 1 459 ? -25.785 2.722 44.559 1.00 90.44 459 VAL A C 1
ATOM 3490 O O . VAL A 1 459 ? -26.213 1.808 45.259 1.00 90.44 459 VAL A O 1
ATOM 3493 N N . LEU A 1 460 ? -25.180 3.791 45.055 1.00 89.88 460 LEU A N 1
ATOM 3494 C CA . LEU A 1 460 ? -25.091 4.105 46.470 1.00 89.88 460 LEU A CA 1
ATOM 3495 C C . LEU A 1 460 ? -25.986 5.307 46.753 1.00 89.88 460 LEU A C 1
ATOM 3497 O O . LEU A 1 460 ? -25.972 6.270 45.993 1.00 89.88 460 LEU A O 1
ATOM 3501 N N . ARG A 1 461 ? -26.722 5.277 47.858 1.00 91.62 461 ARG A N 1
ATOM 3502 C CA . ARG A 1 461 ? -27.397 6.435 48.434 1.00 91.62 461 ARG A CA 1
ATOM 3503 C C . ARG A 1 461 ? -26.927 6.612 49.871 1.00 91.62 461 ARG A C 1
ATOM 3505 O O . ARG A 1 461 ? -27.058 5.690 50.666 1.00 91.62 461 ARG A O 1
ATOM 3512 N N . ASP A 1 462 ? -26.331 7.761 50.179 1.00 86.06 462 ASP A N 1
ATOM 3513 C CA . ASP A 1 462 ? -25.730 8.057 51.492 1.00 86.06 462 ASP A CA 1
ATOM 3514 C C . ASP A 1 462 ? -24.763 6.948 51.973 1.00 86.06 462 ASP A C 1
ATOM 3516 O O . ASP A 1 462 ? -24.749 6.517 53.124 1.00 86.06 462 ASP A O 1
ATOM 3520 N N . GLY A 1 463 ? -23.987 6.401 51.029 1.00 81.50 463 GLY A N 1
ATOM 3521 C CA . GLY A 1 463 ? -23.051 5.298 51.268 1.00 81.50 463 GLY A CA 1
ATOM 3522 C C . GLY A 1 463 ? -23.682 3.902 51.388 1.00 81.50 463 GLY A C 1
ATOM 3523 O O . GLY A 1 463 ? -22.939 2.925 51.472 1.00 81.50 463 GLY A O 1
ATOM 3524 N N . GLN A 1 464 ? -25.012 3.769 51.353 1.00 85.38 464 GLN A N 1
ATOM 3525 C CA . GLN A 1 464 ? -25.709 2.479 51.348 1.00 85.38 464 GLN A CA 1
ATOM 3526 C C . GLN A 1 464 ? -26.052 2.031 49.929 1.00 85.38 464 GLN A C 1
ATOM 3528 O O . GLN A 1 464 ? -26.513 2.818 49.108 1.00 85.38 464 GLN A O 1
ATOM 3533 N N . ARG A 1 465 ? -25.852 0.749 49.630 1.00 86.38 465 ARG A N 1
ATOM 3534 C CA . ARG A 1 465 ? -26.133 0.184 48.306 1.00 86.38 465 ARG A CA 1
ATOM 3535 C C . ARG A 1 465 ? -27.636 0.037 48.063 1.00 86.38 465 ARG A C 1
ATOM 3537 O O . ARG A 1 465 ? -28.341 -0.536 48.889 1.00 86.38 465 ARG A O 1
ATOM 3544 N N . LEU A 1 466 ? -28.100 0.524 46.912 1.00 89.00 466 LEU A N 1
ATOM 3545 C CA . LEU A 1 466 ? -29.455 0.326 46.404 1.00 89.00 466 LEU A CA 1
ATOM 3546 C C . LEU A 1 466 ? -29.473 -0.839 45.408 1.00 89.00 466 LEU A C 1
ATOM 3548 O O . LEU A 1 466 ? -28.812 -0.794 44.372 1.00 89.00 466 LEU A O 1
ATOM 3552 N N . GLU A 1 467 ? -30.276 -1.862 45.692 1.00 85.00 467 GLU A N 1
ATOM 3553 C CA . GLU A 1 467 ? -30.448 -3.019 44.806 1.00 85.00 467 GLU A CA 1
ATOM 3554 C C . GLU A 1 467 ? -31.477 -2.714 43.707 1.00 85.00 467 GLU A C 1
ATOM 3556 O O . GLU A 1 467 ? -32.688 -2.877 43.890 1.00 85.00 467 GLU A O 1
ATOM 3561 N N . LEU A 1 468 ? -31.007 -2.242 42.549 1.00 84.12 468 LEU A N 1
ATOM 3562 C CA . LEU A 1 468 ? -31.847 -1.907 41.396 1.00 84.12 468 LEU A CA 1
ATOM 3563 C C . LEU A 1 468 ? -31.840 -3.020 40.341 1.00 84.12 468 LEU A C 1
ATOM 3565 O O . LEU A 1 468 ? -30.805 -3.570 39.981 1.00 84.12 468 LEU A O 1
ATOM 3569 N N . THR A 1 469 ? -33.009 -3.298 39.772 1.00 78.69 469 THR A N 1
ATOM 3570 C CA . THR A 1 469 ? -33.142 -4.089 38.543 1.00 78.69 469 THR A CA 1
ATOM 3571 C C . THR A 1 469 ? -32.574 -3.316 37.350 1.00 78.69 469 THR A C 1
ATOM 3573 O O . THR A 1 469 ? -32.424 -2.094 37.397 1.00 78.69 469 THR A O 1
ATOM 3576 N N . ALA A 1 470 ? -32.315 -4.000 36.231 1.00 71.94 470 ALA A N 1
ATOM 3577 C CA . ALA A 1 470 ? -31.752 -3.362 35.039 1.00 71.94 470 ALA A CA 1
ATOM 3578 C C . ALA A 1 470 ? -32.564 -2.145 34.557 1.00 71.94 470 ALA A C 1
ATOM 3580 O O . ALA A 1 470 ? -31.982 -1.105 34.254 1.00 71.94 470 ALA A O 1
ATOM 3581 N N . LYS A 1 471 ? -33.900 -2.251 34.564 1.00 80.62 471 LYS A N 1
ATOM 3582 C CA . LYS A 1 471 ? -34.799 -1.168 34.142 1.00 80.62 471 LYS A CA 1
ATOM 3583 C C . LYS A 1 471 ? -34.870 -0.024 35.150 1.00 80.62 471 LYS A C 1
ATOM 3585 O O . LYS A 1 471 ? -34.930 1.128 34.741 1.00 80.62 471 LYS A O 1
ATOM 3590 N N . GLU A 1 472 ? -34.818 -0.311 36.449 1.00 87.19 472 GLU A N 1
ATOM 3591 C CA . GLU A 1 472 ? -34.733 0.734 37.478 1.00 87.19 472 GLU A CA 1
ATOM 3592 C C . GLU A 1 472 ? -33.397 1.484 37.404 1.00 87.19 472 GLU A C 1
ATOM 3594 O O . GLU A 1 472 ? -33.384 2.706 37.526 1.00 87.19 472 GLU A O 1
ATOM 3599 N N . PHE A 1 473 ? -32.294 0.772 37.145 1.00 88.75 473 PHE A N 1
ATOM 3600 C CA . PHE A 1 473 ? -30.974 1.367 36.936 1.00 88.75 473 PHE A CA 1
ATOM 3601 C C . PHE A 1 473 ? -30.949 2.262 35.694 1.00 88.75 473 PHE A C 1
ATOM 3603 O O . PHE A 1 473 ? -30.520 3.407 35.775 1.00 88.75 473 PHE A O 1
ATOM 3610 N N . GLU A 1 474 ? -31.438 1.771 34.550 1.00 85.31 474 GLU A N 1
ATOM 3611 C CA . GLU A 1 474 ? -31.522 2.556 33.309 1.00 85.31 474 GLU A CA 1
ATOM 3612 C C . GLU A 1 474 ? -32.379 3.812 33.497 1.00 85.31 474 GLU A C 1
ATOM 3614 O O . GLU A 1 474 ? -32.001 4.899 33.059 1.00 85.31 474 GLU A O 1
ATOM 3619 N N . LEU A 1 475 ? -33.509 3.677 34.196 1.00 92.88 475 LEU A N 1
ATOM 3620 C CA . LEU A 1 475 ? -34.405 4.786 34.492 1.00 92.88 475 LEU A CA 1
ATOM 3621 C C . LEU A 1 475 ? -33.740 5.817 35.419 1.00 92.88 475 LEU A C 1
ATOM 3623 O O . LEU A 1 475 ? -33.824 7.016 35.151 1.00 92.88 475 LEU A O 1
ATOM 3627 N N . LEU A 1 476 ? -33.042 5.374 36.472 1.00 95.31 476 LEU A N 1
ATOM 3628 C CA . LEU A 1 476 ? -32.295 6.261 37.367 1.00 95.31 476 LEU A CA 1
ATOM 3629 C C . LEU A 1 476 ? -31.133 6.953 36.645 1.00 95.31 476 LEU A C 1
ATOM 3631 O O . LEU A 1 476 ? -30.973 8.161 36.790 1.00 95.31 476 LEU A O 1
ATOM 3635 N N . ASN A 1 477 ? -30.378 6.223 35.823 1.00 90.31 477 ASN A N 1
ATOM 3636 C CA . ASN A 1 477 ? -29.300 6.767 35.000 1.00 90.31 477 ASN A CA 1
ATOM 3637 C C . ASN A 1 477 ? -29.827 7.858 34.053 1.00 90.31 477 ASN A C 1
ATOM 3639 O O . ASN A 1 477 ? -29.308 8.972 34.040 1.00 90.31 477 ASN A O 1
ATOM 3643 N N . LEU A 1 478 ? -30.931 7.593 33.340 1.00 92.00 478 LEU A N 1
ATOM 3644 C CA . LEU A 1 478 ? -31.580 8.575 32.466 1.00 92.00 478 LEU A CA 1
ATOM 3645 C C . LEU A 1 478 ? -31.957 9.858 33.226 1.00 92.00 478 LEU A C 1
ATOM 3647 O O . LEU A 1 478 ? -31.745 10.965 32.723 1.00 92.00 478 LEU A O 1
ATOM 3651 N N . PHE A 1 479 ? -32.487 9.722 34.443 1.00 96.06 479 PHE A N 1
ATOM 3652 C CA . PHE A 1 479 ? -32.807 10.853 35.312 1.00 96.06 479 PHE A CA 1
ATOM 3653 C C . PHE A 1 479 ? -31.560 11.597 35.815 1.00 96.06 479 PHE A C 1
ATOM 3655 O O . PHE A 1 479 ? -31.557 12.828 35.803 1.00 96.06 479 PHE A O 1
ATOM 3662 N N . MET A 1 480 ? -30.501 10.889 36.220 1.00 92.81 480 MET A N 1
ATOM 3663 C CA . MET A 1 480 ? -29.250 11.479 36.723 1.00 92.81 480 MET A CA 1
ATOM 3664 C C . MET A 1 480 ? -28.424 12.161 35.628 1.00 92.81 480 MET A C 1
ATOM 3666 O O . MET A 1 480 ? -27.715 13.119 35.918 1.00 92.81 480 MET A O 1
ATOM 3670 N N . GLN A 1 481 ? -28.574 11.744 34.369 1.00 86.94 481 GLN A N 1
ATOM 3671 C CA . GLN A 1 481 ? -28.043 12.460 33.203 1.00 86.94 481 GLN A CA 1
ATOM 3672 C C . GLN A 1 481 ? -28.855 13.720 32.856 1.00 86.94 481 GLN A C 1
ATOM 3674 O O . GLN A 1 481 ? -28.371 14.599 32.146 1.00 86.94 481 GLN A O 1
ATOM 3679 N N . ASN A 1 482 ? -30.099 13.825 33.341 1.00 88.69 482 ASN A N 1
ATOM 3680 C CA . ASN A 1 482 ? -31.019 14.927 33.047 1.00 88.69 482 ASN A CA 1
ATOM 3681 C C . ASN A 1 482 ? -31.589 15.579 34.329 1.00 88.69 482 ASN A C 1
ATOM 3683 O O . ASN A 1 482 ? -32.813 15.733 34.453 1.00 88.69 482 ASN A O 1
ATOM 3687 N N . PRO A 1 483 ? -30.747 15.994 35.296 1.00 89.06 483 PRO A N 1
ATOM 3688 C CA . PRO A 1 483 ? -31.232 16.576 36.537 1.00 89.06 483 PRO A CA 1
ATOM 3689 C C . PRO A 1 483 ? -31.932 17.909 36.268 1.00 89.06 483 PRO A C 1
ATOM 3691 O O . PRO A 1 483 ? -31.545 18.682 35.391 1.00 89.06 483 PRO A O 1
ATOM 3694 N N . LYS A 1 484 ? -32.973 18.207 37.049 1.00 87.31 484 LYS A N 1
ATOM 3695 C CA . LYS A 1 484 ? -33.782 19.435 36.958 1.00 87.31 484 LYS A CA 1
ATOM 3696 C C . LYS A 1 484 ? -34.476 19.647 35.598 1.00 87.31 484 LYS A C 1
ATOM 3698 O O . LYS A 1 484 ? -35.013 20.728 35.359 1.00 87.31 484 LYS A O 1
ATOM 3703 N N . ARG A 1 485 ? -34.536 18.625 34.735 1.00 86.88 485 ARG A N 1
ATOM 3704 C CA . ARG A 1 485 ? -35.250 18.647 33.450 1.00 86.88 485 ARG A CA 1
ATOM 3705 C C . ARG A 1 485 ? -36.490 17.757 33.503 1.00 86.88 485 ARG A C 1
ATOM 3707 O O . ARG A 1 485 ? -36.427 16.623 33.967 1.00 86.88 485 ARG A O 1
ATOM 3714 N N . VAL A 1 486 ? -37.622 18.261 33.007 1.00 88.06 486 VAL A N 1
ATOM 3715 C CA . VAL A 1 486 ? -38.839 17.447 32.853 1.00 88.06 486 VAL A CA 1
ATOM 3716 C C . VAL A 1 486 ? -38.674 16.532 31.641 1.00 88.06 486 VAL A C 1
ATOM 3718 O O . VAL A 1 486 ? -38.480 17.013 30.525 1.00 88.06 486 VAL A O 1
ATOM 3721 N N . LEU A 1 487 ? -38.756 15.225 31.867 1.00 88.81 487 LEU A N 1
ATOM 3722 C CA . LEU A 1 487 ? -38.778 14.196 30.834 1.00 88.81 487 LEU A CA 1
ATOM 3723 C C . LEU A 1 487 ? -40.227 13.761 30.595 1.00 88.81 487 LEU A C 1
ATOM 3725 O O . LEU A 1 487 ? -40.938 13.414 31.545 1.00 88.81 487 LEU A O 1
ATOM 3729 N N . SER A 1 488 ? -40.673 13.808 29.335 1.00 88.12 488 SER A N 1
ATOM 3730 C CA . SER A 1 488 ? -42.025 13.385 28.963 1.00 88.12 488 SER A CA 1
ATOM 3731 C C . SER A 1 488 ? -42.180 11.872 29.047 1.00 88.12 488 SER A C 1
ATOM 3733 O O . SER A 1 488 ? -41.202 11.130 28.954 1.00 88.12 488 SER A O 1
ATOM 3735 N N . ARG A 1 489 ? -43.424 11.408 29.212 1.00 86.06 489 ARG A N 1
ATOM 3736 C CA . ARG A 1 489 ? -43.728 9.970 29.235 1.00 86.06 489 ARG A CA 1
ATOM 3737 C C . ARG A 1 489 ? -43.215 9.275 27.975 1.00 86.06 489 ARG A C 1
ATOM 3739 O O . ARG A 1 489 ? -42.481 8.305 28.097 1.00 86.06 489 ARG A O 1
ATOM 3746 N N . ASP A 1 490 ? -43.523 9.827 26.804 1.00 80.25 490 ASP A N 1
ATOM 3747 C CA . ASP A 1 490 ? -43.131 9.251 25.513 1.00 80.25 490 ASP A CA 1
ATOM 3748 C C . ASP A 1 490 ? -41.609 9.160 25.363 1.00 80.25 490 ASP A C 1
ATOM 3750 O O . ASP A 1 490 ? -41.096 8.146 24.906 1.00 80.25 490 ASP A O 1
ATOM 3754 N N . LEU A 1 491 ? -40.871 10.177 25.823 1.00 84.19 491 LEU A N 1
ATOM 3755 C CA . LEU A 1 491 ? -39.408 10.176 25.778 1.00 84.19 491 LEU A CA 1
ATOM 3756 C C . LEU A 1 491 ? -38.809 9.103 26.692 1.00 84.19 491 LEU A C 1
ATOM 3758 O O . LEU A 1 491 ? -37.856 8.434 26.308 1.00 84.19 491 LEU A O 1
ATOM 3762 N N . ILE A 1 492 ? -39.338 8.952 27.909 1.00 88.69 492 ILE A N 1
ATOM 3763 C CA . ILE A 1 492 ? -38.856 7.921 28.836 1.00 88.69 492 ILE A CA 1
ATOM 3764 C C . ILE A 1 492 ? -39.184 6.531 28.279 1.00 88.69 492 ILE A C 1
ATOM 3766 O O . ILE A 1 492 ? -38.334 5.644 28.318 1.00 88.69 492 ILE A O 1
ATOM 3770 N N . MET A 1 493 ? -40.389 6.354 27.729 1.00 82.25 493 MET A N 1
ATOM 3771 C CA . MET A 1 493 ? -40.808 5.099 27.104 1.00 82.25 493 MET A CA 1
ATOM 3772 C C . MET A 1 493 ? -39.903 4.724 25.931 1.00 82.25 493 MET A C 1
ATOM 3774 O O . MET A 1 493 ? -39.375 3.617 25.908 1.00 82.25 493 MET A O 1
ATOM 3778 N N . ASP A 1 494 ? -39.644 5.663 25.023 1.00 77.62 494 ASP A N 1
ATOM 3779 C CA . ASP A 1 494 ? -38.746 5.469 23.883 1.00 77.62 494 ASP A CA 1
ATOM 3780 C C . ASP A 1 494 ? -37.318 5.115 24.329 1.00 77.62 494 ASP A C 1
ATOM 3782 O O . ASP A 1 494 ? -36.731 4.144 23.859 1.00 77.62 494 ASP A O 1
ATOM 3786 N N . LYS A 1 495 ? -36.770 5.845 25.308 1.00 79.25 495 LYS A N 1
ATOM 3787 C CA . LYS A 1 495 ? -35.387 5.645 25.765 1.00 79.25 495 LYS A CA 1
ATOM 3788 C C . LYS A 1 495 ? -35.156 4.352 26.539 1.00 79.25 495 LYS A C 1
ATOM 3790 O O . LYS A 1 495 ? -34.047 3.829 26.488 1.00 79.25 495 LYS A O 1
ATOM 3795 N N . ILE A 1 496 ? -36.156 3.866 27.271 1.00 80.50 496 ILE A N 1
ATOM 3796 C CA . ILE A 1 496 ? -36.002 2.708 28.161 1.00 80.50 496 ILE A CA 1
ATOM 3797 C C . ILE A 1 496 ? -36.614 1.437 27.552 1.00 80.50 496 ILE A C 1
ATOM 3799 O O . ILE A 1 496 ? -36.084 0.348 27.771 1.00 80.50 496 ILE A O 1
ATOM 3803 N N . TRP A 1 497 ? -37.699 1.536 26.780 1.00 78.31 497 TRP A N 1
ATOM 3804 C CA . TRP A 1 497 ? -38.417 0.385 26.206 1.00 78.31 497 TRP A CA 1
ATOM 3805 C C . TRP A 1 497 ? -38.417 0.330 24.667 1.00 78.31 497 TRP A C 1
ATOM 3807 O O . TRP A 1 497 ? -38.680 -0.745 24.130 1.00 78.31 497 TRP A O 1
ATOM 3817 N N . GLY A 1 498 ? -38.057 1.411 23.962 1.00 68.69 498 GLY A N 1
ATOM 3818 C CA . GLY A 1 498 ? -37.965 1.453 22.495 1.00 68.69 498 GLY A CA 1
ATOM 3819 C C . GLY A 1 498 ? -39.295 1.717 21.767 1.00 68.69 498 GLY A C 1
ATOM 3820 O O . GLY A 1 498 ? -40.374 1.648 22.355 1.00 68.69 498 GLY A O 1
ATOM 3821 N N . TYR A 1 499 ? -39.203 2.017 20.464 1.00 46.81 499 TYR A N 1
ATOM 3822 C CA . TYR A 1 499 ? -40.302 2.529 19.620 1.00 46.81 499 TYR A CA 1
ATOM 3823 C C . TYR A 1 499 ? -41.438 1.515 19.340 1.00 46.81 499 TYR A C 1
ATOM 3825 O O . TYR A 1 499 ? -42.539 1.920 18.975 1.00 46.81 499 TYR A O 1
ATOM 3833 N N . ASP A 1 500 ? -41.208 0.213 19.562 1.00 46.22 500 ASP A N 1
ATOM 3834 C CA . ASP A 1 500 ? -42.148 -0.875 19.225 1.00 46.22 500 ASP A CA 1
ATOM 3835 C C . ASP A 1 500 ? -42.997 -1.376 20.416 1.00 46.22 500 ASP A C 1
ATOM 3837 O O . ASP A 1 500 ? -43.676 -2.403 20.327 1.00 46.22 500 ASP A O 1
ATOM 3841 N N . TYR A 1 501 ? -42.975 -0.687 21.563 1.00 51.25 501 TYR A N 1
ATOM 3842 C CA . TYR A 1 501 ? -43.688 -1.154 22.755 1.00 51.25 501 TYR A CA 1
ATOM 3843 C C . TYR A 1 501 ? -45.200 -0.864 22.694 1.00 51.25 501 TYR A C 1
ATOM 3845 O O . TYR A 1 501 ? -45.651 0.248 22.958 1.00 51.25 501 TYR A O 1
ATOM 3853 N N . SER A 1 502 ? -46.006 -1.896 22.418 1.00 49.16 502 SER A N 1
ATOM 3854 C CA . SER A 1 502 ? -47.480 -1.853 22.436 1.00 49.16 502 SER A CA 1
ATOM 3855 C C . SER A 1 502 ? -48.104 -2.206 23.801 1.00 49.16 502 SER A C 1
ATOM 3857 O O . SER A 1 502 ? -49.246 -2.669 23.851 1.00 49.16 502 SER A O 1
ATOM 3859 N N . GLY A 1 503 ? -47.347 -2.106 24.900 1.00 50.88 503 GLY A N 1
ATOM 3860 C CA . GLY A 1 503 ? -47.798 -2.541 26.227 1.00 50.88 503 GLY A CA 1
ATOM 3861 C C . GLY A 1 503 ? -48.744 -1.561 26.929 1.00 50.88 503 GLY A C 1
ATOM 3862 O O . GLY A 1 503 ? -48.958 -0.435 26.484 1.00 50.88 503 GLY A O 1
ATOM 3863 N N . GLU A 1 504 ? -49.341 -2.021 28.032 1.00 52.38 504 GLU A N 1
ATOM 3864 C CA . GLU A 1 504 ? -50.368 -1.295 28.786 1.00 52.38 504 GLU A CA 1
ATOM 3865 C C . GLU A 1 504 ? -49.913 0.114 29.219 1.00 52.38 504 GLU A C 1
ATOM 3867 O O . GLU A 1 504 ? -48.766 0.340 29.607 1.00 52.38 504 GLU A O 1
ATOM 3872 N N . SER A 1 505 ? -50.849 1.070 29.191 1.00 58.06 505 SER A N 1
ATOM 3873 C CA . SER A 1 505 ? -50.630 2.516 29.390 1.00 58.06 505 SER A CA 1
ATOM 3874 C C . SER A 1 505 ? -50.033 2.928 30.755 1.00 58.06 505 SER A C 1
ATOM 3876 O O . SER A 1 505 ? -49.869 4.125 30.987 1.00 58.06 505 SER A O 1
ATOM 3878 N N . ASN A 1 506 ? -49.756 1.993 31.671 1.00 70.19 506 ASN A N 1
ATOM 3879 C CA . ASN A 1 506 ? -49.363 2.249 33.063 1.00 70.19 506 ASN A CA 1
ATOM 3880 C C . ASN A 1 506 ? -47.991 1.667 33.475 1.00 70.19 506 ASN A C 1
ATOM 3882 O O . ASN A 1 506 ? -47.624 1.742 34.650 1.00 70.19 506 ASN A O 1
ATOM 3886 N N . VAL A 1 507 ? -47.232 1.058 32.556 1.00 77.69 507 VAL A N 1
ATOM 3887 C CA . VAL A 1 507 ? -45.960 0.380 32.885 1.00 77.69 507 VAL A CA 1
ATOM 3888 C C . VAL A 1 507 ? -44.921 1.356 33.447 1.00 77.69 507 VAL A C 1
ATOM 3890 O O . VAL A 1 507 ? -44.254 1.050 34.438 1.00 77.69 507 VAL A O 1
ATOM 3893 N N . LEU A 1 508 ? -44.823 2.561 32.881 1.00 85.69 508 LEU A N 1
ATOM 3894 C CA . LEU A 1 508 ? -43.917 3.598 33.376 1.00 85.69 508 LEU A CA 1
ATOM 3895 C C . LEU A 1 508 ? -44.241 3.997 34.823 1.00 85.69 508 LEU A C 1
ATOM 3897 O O . LEU A 1 508 ? -43.337 4.152 35.641 1.00 85.69 508 LEU A O 1
ATOM 3901 N N . GLU A 1 509 ? -45.522 4.139 35.167 1.00 85.44 509 GLU A N 1
ATOM 3902 C CA . GLU A 1 509 ? -45.964 4.471 36.521 1.00 85.44 509 GLU A CA 1
ATOM 3903 C C . GLU A 1 509 ? -45.528 3.416 37.542 1.00 85.44 509 GLU A C 1
ATOM 3905 O O . GLU A 1 509 ? -45.120 3.784 38.647 1.00 85.44 509 GLU A O 1
ATOM 3910 N N . VAL A 1 510 ? -45.575 2.131 37.171 1.00 80.50 510 VAL A N 1
ATOM 3911 C CA . VAL A 1 510 ? -45.124 1.023 38.025 1.00 80.50 510 VAL A CA 1
ATOM 3912 C C . VAL A 1 510 ? -43.622 1.128 38.288 1.00 80.50 510 VAL A C 1
ATOM 3914 O O . VAL A 1 510 ? -43.210 1.123 39.447 1.00 80.50 510 VAL A O 1
ATOM 3917 N N . TYR A 1 511 ? -42.804 1.312 37.248 1.00 86.50 511 TYR A N 1
ATOM 3918 C CA . TYR A 1 511 ? -41.349 1.427 37.410 1.00 86.50 511 TYR A CA 1
ATOM 3919 C C . TYR A 1 511 ? -40.925 2.699 38.147 1.00 86.50 511 TYR A C 1
ATOM 3921 O O . TYR A 1 511 ? -39.993 2.661 38.949 1.00 86.50 511 TYR A O 1
ATOM 3929 N N . ILE A 1 512 ? -41.633 3.816 37.957 1.00 93.88 512 ILE A N 1
ATOM 3930 C CA . ILE A 1 512 ? -41.406 5.025 38.757 1.00 93.88 512 ILE A CA 1
ATOM 3931 C C . ILE A 1 512 ? -41.760 4.778 40.227 1.00 93.88 512 ILE A C 1
ATOM 3933 O O . ILE A 1 512 ? -41.055 5.266 41.109 1.00 93.88 512 ILE A O 1
ATOM 3937 N N . ALA A 1 513 ? -42.837 4.042 40.514 1.00 85.38 513 ALA A N 1
ATOM 3938 C CA . ALA A 1 513 ? -43.211 3.705 41.885 1.00 85.38 513 ALA A CA 1
ATOM 3939 C C . ALA A 1 513 ? -42.169 2.794 42.553 1.00 85.38 513 ALA A C 1
ATOM 3941 O O . ALA A 1 513 ? -41.772 3.074 43.682 1.00 85.38 513 ALA A O 1
ATOM 3942 N N . MET A 1 514 ? -41.677 1.771 41.848 1.00 86.75 514 MET A N 1
ATOM 3943 C CA . MET A 1 514 ? -40.635 0.866 42.349 1.00 86.75 514 MET A CA 1
ATOM 3944 C C . MET A 1 514 ? -39.302 1.592 42.576 1.00 86.75 514 MET A C 1
ATOM 3946 O O . MET A 1 514 ? -38.714 1.492 43.652 1.00 86.75 514 MET A O 1
ATOM 3950 N N . LEU A 1 515 ? -38.865 2.412 41.613 1.00 93.88 515 LEU A N 1
ATOM 3951 C CA . LEU A 1 515 ? -37.635 3.192 41.751 1.00 93.88 515 LEU A CA 1
ATOM 3952 C C . LEU A 1 515 ? -37.732 4.205 42.901 1.00 93.88 515 LEU A C 1
ATOM 3954 O O . LEU A 1 515 ? -36.774 4.376 43.654 1.00 93.88 515 LEU A O 1
ATOM 3958 N N . ARG A 1 516 ? -38.892 4.847 43.094 1.00 94.81 516 ARG A N 1
ATOM 3959 C CA . ARG A 1 516 ? -39.150 5.697 44.268 1.00 94.81 516 ARG A CA 1
ATOM 3960 C C . ARG A 1 516 ? -39.085 4.910 45.564 1.00 94.81 516 ARG A C 1
ATOM 3962 O O . ARG A 1 516 ? -38.429 5.364 46.483 1.00 94.81 516 ARG A O 1
ATOM 3969 N N . GLN A 1 517 ? -39.715 3.740 45.630 1.00 90.19 517 GLN A N 1
ATOM 3970 C CA . GLN A 1 517 ? -39.694 2.908 46.831 1.00 90.19 517 GLN A CA 1
ATOM 3971 C C . GLN A 1 517 ? -38.259 2.580 47.267 1.00 90.19 517 GLN A C 1
ATOM 3973 O O . GLN A 1 517 ? -37.956 2.698 48.448 1.00 90.19 517 GLN A O 1
ATOM 3978 N N . LYS A 1 518 ? -37.383 2.223 46.321 1.00 91.19 518 LYS A N 1
ATOM 3979 C CA . LYS A 1 518 ? -35.980 1.885 46.608 1.00 91.19 518 LYS A CA 1
ATOM 3980 C C . LYS A 1 518 ? -35.123 3.106 46.901 1.00 91.19 518 LYS A C 1
ATOM 3982 O O . LYS A 1 518 ? -34.307 3.088 47.810 1.00 91.19 518 LYS A O 1
ATOM 3987 N N . THR A 1 519 ? -35.306 4.192 46.152 1.00 92.12 519 THR A N 1
ATOM 3988 C CA . THR A 1 519 ? -34.556 5.424 46.422 1.00 92.12 519 THR A CA 1
ATOM 3989 C C . THR A 1 519 ? -34.982 6.048 47.751 1.00 92.12 519 THR A C 1
ATOM 3991 O O . THR A 1 519 ? -34.126 6.541 48.468 1.00 92.12 519 THR A O 1
ATOM 3994 N N . GLU A 1 520 ? -36.259 6.004 48.125 1.00 91.62 520 GLU A N 1
ATOM 3995 C CA . GLU A 1 520 ? -36.801 6.548 49.385 1.00 91.62 520 GLU A CA 1
ATOM 3996 C C . GLU A 1 520 ? -36.616 5.604 50.591 1.00 91.62 520 GLU A C 1
ATOM 3998 O O . GLU A 1 520 ? -36.999 5.943 51.715 1.00 91.62 520 GLU A O 1
ATOM 4003 N N . GLU A 1 521 ? -36.016 4.428 50.384 1.00 83.19 521 GLU A N 1
ATOM 4004 C CA . GLU A 1 521 ? -35.682 3.496 51.458 1.00 83.19 521 GLU A CA 1
ATOM 4005 C C . GLU A 1 521 ? -34.706 4.144 52.457 1.00 83.19 521 GLU A C 1
ATOM 4007 O O . GLU A 1 521 ? -34.014 5.118 52.150 1.00 83.19 521 GLU A O 1
ATOM 4012 N N . TYR A 1 522 ? -34.712 3.665 53.702 1.00 78.81 522 TYR A N 1
ATOM 4013 C CA . TYR A 1 522 ? -33.901 4.214 54.801 1.00 78.81 522 TYR A CA 1
ATOM 4014 C C . TYR A 1 522 ? -34.118 5.714 55.102 1.00 78.81 522 TYR A C 1
ATOM 4016 O O . TYR A 1 522 ? -33.319 6.329 55.803 1.00 78.81 522 TYR A O 1
ATOM 4024 N N . GLY A 1 523 ? -35.233 6.299 54.648 1.00 78.94 523 GLY A N 1
ATOM 4025 C CA . GLY A 1 523 ? -35.587 7.700 54.908 1.00 78.94 523 GLY A CA 1
ATOM 4026 C C . GLY A 1 523 ? -35.091 8.686 53.848 1.00 78.94 523 GLY A C 1
ATOM 4027 O O . GLY A 1 523 ? -35.119 9.896 54.087 1.00 78.94 523 GLY A O 1
ATOM 4028 N N . GLY A 1 524 ? -34.658 8.196 52.682 1.00 83.81 524 GLY A N 1
ATOM 4029 C CA . GLY A 1 524 ? -34.242 9.032 51.561 1.00 83.81 524 GLY A CA 1
ATOM 4030 C C . GLY A 1 524 ? -35.353 9.975 51.079 1.00 83.81 524 GLY A C 1
ATOM 4031 O O . GLY A 1 524 ? -36.514 9.591 50.933 1.00 83.81 524 GLY A O 1
ATOM 4032 N N . LYS A 1 525 ? -35.008 11.233 50.782 1.00 89.31 525 LYS A N 1
ATOM 4033 C CA . LYS A 1 525 ? -35.963 12.204 50.219 1.00 89.31 525 LYS A CA 1
ATOM 4034 C C . LYS A 1 525 ? -36.408 11.788 48.813 1.00 89.31 525 LYS A C 1
ATOM 4036 O O . LYS A 1 525 ? -35.624 11.211 48.051 1.00 89.31 525 LYS A O 1
ATOM 4041 N N . ARG A 1 526 ? -37.640 12.147 48.434 1.00 92.38 526 ARG A N 1
ATOM 4042 C CA . ARG A 1 526 ? -38.174 11.917 47.083 1.00 92.38 526 ARG A CA 1
ATOM 4043 C C . ARG A 1 526 ? -37.477 12.818 46.063 1.00 92.38 526 ARG A C 1
ATOM 4045 O O . ARG A 1 526 ? -37.783 14.002 45.971 1.00 92.38 526 ARG A O 1
ATOM 4052 N N . LEU A 1 527 ? -36.605 12.233 45.245 1.00 93.00 527 LEU A N 1
ATOM 4053 C CA . LEU A 1 527 ? -35.888 12.963 44.191 1.00 93.00 527 LEU A CA 1
ATOM 4054 C C . LEU A 1 527 ? -36.622 12.953 42.848 1.00 93.00 527 LEU A C 1
ATOM 4056 O O . LEU A 1 527 ? -36.506 13.894 42.072 1.00 93.00 527 LEU A O 1
ATOM 4060 N N . ILE A 1 528 ? -37.401 11.912 42.548 1.00 95.75 528 ILE A N 1
ATOM 4061 C CA . ILE A 1 528 ? -38.149 11.824 41.287 1.00 95.75 528 ILE A CA 1
ATOM 4062 C C . ILE A 1 528 ? -39.560 12.357 41.525 1.00 95.75 528 ILE A C 1
ATOM 4064 O O . ILE A 1 528 ? -40.367 11.712 42.194 1.00 95.75 528 ILE A O 1
ATOM 4068 N N . GLN A 1 529 ? -39.909 13.510 40.958 1.00 92.31 529 GLN A N 1
ATOM 4069 C CA . GLN A 1 529 ? -41.208 14.172 41.133 1.00 92.31 529 GLN A CA 1
ATOM 4070 C C . GLN A 1 529 ? -42.090 14.020 39.889 1.00 92.31 529 GLN A C 1
ATOM 4072 O O . GLN A 1 529 ? -41.604 13.925 38.765 1.00 92.31 529 GLN A O 1
ATOM 4077 N N . THR A 1 530 ? -43.409 13.972 40.089 1.00 93.31 530 THR A N 1
ATOM 4078 C CA . THR A 1 530 ? -44.381 13.922 38.988 1.00 93.31 530 THR A CA 1
ATOM 4079 C C . THR A 1 530 ? -44.842 15.333 38.654 1.00 93.31 530 THR A C 1
ATOM 4081 O O . THR A 1 530 ? -45.407 16.016 39.508 1.00 93.31 530 THR A O 1
ATOM 4084 N N . ILE A 1 531 ? -44.670 15.741 37.398 1.00 91.25 531 ILE A N 1
ATOM 4085 C CA . ILE A 1 531 ? -45.211 16.990 36.862 1.00 91.25 531 ILE A CA 1
ATOM 4086 C C . ILE A 1 531 ? -46.495 16.656 36.105 1.00 91.25 531 ILE A C 1
ATOM 4088 O O . ILE A 1 531 ? -46.468 16.063 35.023 1.00 91.25 531 ILE A O 1
ATOM 4092 N N . ARG A 1 532 ? -47.642 17.003 36.705 1.00 80.75 532 ARG A N 1
ATOM 4093 C CA . ARG A 1 532 ? -48.970 16.689 36.154 1.00 80.75 532 ARG A CA 1
ATOM 4094 C C . ARG A 1 532 ? -49.090 17.200 34.715 1.00 80.75 532 ARG A C 1
ATOM 4096 O O . ARG A 1 532 ? -48.881 18.378 34.460 1.00 80.75 532 ARG A O 1
ATOM 4103 N N . GLY A 1 533 ? -49.433 16.298 33.795 1.00 77.56 533 GLY A N 1
ATOM 4104 C CA . GLY A 1 533 ? -49.613 16.601 32.372 1.00 77.56 533 GLY A CA 1
ATOM 4105 C C . GLY A 1 533 ? -48.326 16.692 31.544 1.00 77.56 533 GLY A C 1
ATOM 4106 O O . GLY A 1 533 ? -48.434 16.787 30.329 1.00 77.56 533 GLY A O 1
ATOM 4107 N N . ALA A 1 534 ? -47.137 16.629 32.158 1.00 79.44 534 ALA A N 1
ATOM 4108 C CA . ALA A 1 534 ? -45.866 16.795 31.446 1.00 79.44 534 ALA A CA 1
ATOM 4109 C C . ALA A 1 534 ? -44.916 15.594 31.567 1.00 79.44 534 ALA A C 1
ATOM 4111 O O . ALA A 1 534 ? -44.227 15.291 30.602 1.00 79.44 534 ALA A O 1
ATOM 4112 N N . GLY A 1 535 ? -44.883 14.892 32.707 1.00 91.62 535 GLY A N 1
ATOM 4113 C CA . GLY A 1 535 ? -44.013 13.725 32.907 1.00 91.62 535 GLY A CA 1
ATOM 4114 C C . GLY A 1 535 ? -43.335 13.712 34.275 1.00 91.62 535 GLY A C 1
ATOM 4115 O O . GLY A 1 535 ? -43.991 13.944 35.295 1.00 91.62 535 GLY A O 1
ATOM 4116 N N . TYR A 1 536 ? -42.031 13.436 34.306 1.00 95.31 536 TYR A N 1
ATOM 4117 C CA . TYR A 1 536 ? -41.255 13.257 35.538 1.00 95.31 536 TYR A CA 1
ATOM 4118 C C . TYR A 1 536 ? -39.968 14.084 35.527 1.00 95.31 536 TYR A C 1
ATOM 4120 O O . TYR A 1 536 ? -39.436 14.405 34.469 1.00 95.31 536 TYR A O 1
ATOM 4128 N N . ILE A 1 537 ? -39.466 14.438 36.706 1.00 92.06 537 ILE A N 1
ATOM 4129 C CA . ILE A 1 537 ? -38.247 15.238 36.877 1.00 92.06 537 ILE A CA 1
ATOM 4130 C C . ILE A 1 537 ? -37.435 14.707 38.055 1.00 92.06 537 ILE A C 1
ATOM 4132 O O . ILE A 1 537 ? -38.013 14.391 39.093 1.00 92.06 537 ILE A O 1
ATOM 4136 N N . LEU A 1 538 ? -36.109 14.655 37.913 1.00 95.38 538 LEU A N 1
ATOM 4137 C CA . LEU A 1 538 ? -35.196 14.462 39.040 1.00 95.38 538 LEU A CA 1
ATOM 4138 C C . LEU A 1 538 ? -34.849 15.823 39.648 1.00 95.38 538 LEU A C 1
ATOM 4140 O O . LEU A 1 538 ? -34.183 16.640 39.008 1.00 95.38 538 LEU A O 1
ATOM 4144 N N . ARG A 1 539 ? -35.333 16.099 40.857 1.00 88.62 539 ARG A N 1
ATOM 4145 C CA . ARG A 1 539 ? -35.060 17.332 41.592 1.00 88.62 539 ARG A CA 1
ATOM 4146 C C . ARG A 1 539 ? -35.149 17.092 43.099 1.00 88.62 539 ARG A C 1
ATOM 4148 O O . ARG A 1 539 ? -36.156 16.566 43.562 1.00 88.62 539 ARG A O 1
ATOM 4155 N N . GLY A 1 540 ? -34.148 17.548 43.847 1.00 77.25 540 GLY A N 1
ATOM 4156 C CA . GLY A 1 540 ? -34.244 17.662 45.301 1.00 77.25 540 GLY A CA 1
ATOM 4157 C C . GLY A 1 540 ? -35.267 18.699 45.755 1.00 77.25 540 GLY A C 1
ATOM 4158 O O . GLY A 1 540 ? -35.448 19.740 45.113 1.00 77.25 540 GLY A O 1
ATOM 4159 N N . ASP A 1 541 ? -35.939 18.423 46.867 1.00 62.75 541 ASP A N 1
ATOM 4160 C CA . ASP A 1 541 ? -36.719 19.437 47.570 1.00 62.75 541 ASP A CA 1
ATOM 4161 C C . ASP A 1 541 ? -35.749 20.416 48.240 1.00 62.75 541 ASP A C 1
ATOM 4163 O O . ASP A 1 541 ? -34.887 20.004 49.020 1.00 62.75 541 ASP A O 1
ATOM 4167 N N . SER A 1 542 ? -35.863 21.699 47.879 1.00 45.97 542 SER A N 1
ATOM 4168 C CA . SER A 1 542 ? -35.137 22.796 48.534 1.00 45.97 542 SER A CA 1
ATOM 4169 C C . SER A 1 542 ? -35.449 22.858 50.023 1.00 45.97 542 SER A C 1
ATOM 4171 O O . SER A 1 542 ? -36.642 22.686 50.367 1.00 45.97 542 SER A O 1
#

InterPro domains:
  IPR001478 PDZ domain [PF13180] (231-311)
  IPR001478 PDZ domain [SM00228] (226-308)
  IPR001789 Signal transduction response regulator, receiver domain [PF00072] (318-428)
  IPR001789 Signal transduction response regulator, receiver domain [PS50110] (317-431)
  IPR001789 Signal transduction response regulator, receiver domain [SM00448] (316-427)
  IPR001867 OmpR/PhoB-type DNA-binding domain [PF00486] (463-538)
  IPR001867 OmpR/PhoB-type DNA-binding domain [PS51755] (442-540)
  IPR001867 OmpR/PhoB-type DNA-binding domain [SM00862] (463-538)
  IPR001867 OmpR/PhoB-type DNA-binding domain [cd00383] (450-538)
  IPR001940 Peptidase S1C [PR00834] (50-62)
  IPR001940 Peptidase S1C [PR00834] (72-92)
  IPR001940 Peptidase S1C [PR00834] (116-140)
  IPR001940 Peptidase S1C [PR00834] (158-175)
  IPR001940 Peptidase S1C [PR00834] (180-197)
  IPR001940 Peptidase S1C [PR00834] (266-278)
  IPR009003 Peptidase S1, PA clan [SSF50494] (32-218)
  IPR011006 CheY-like superfamily [SSF52172] (310-440)
  IPR016032 Signal transduction response regulator, C-terminal effector [SSF46894] (440-539)
  IPR036034 PDZ superfamily [G3DSA:2.30.42.10] (226-315)
  IPR036034 PDZ superfamily [SSF50156] (226-312)

Secondary structure (DSSP, 8-state):
---HHHHHHH---------------------------------EEEETTTEEEEEHHHHTT-SSEEE--TT-SSPEEEEEEEEETTTTEEEEEEPPPTTPPPPP---B--TTS--TT-EEEEEE-GGG-TTEEEEEEEEEEEEEEEEEETTTTEEEEEEEEEEE-S---TT-TT-EEEETTS-EEEEEE---TT-TT-EEEEEHHHHHHHHHHHTTTPPPPPPPPP---EEEEE--HHHHHHHT----SSEEEEEE-TTSHHHHTT--TT-EEEEETTEE-SSHHHHHHHHHTSPTT----EEEEETTEEEP-SPPEEEEE-S-HHHHHHHHHHHHHTT-EEEEESSHHHHHHHHHHS--SEEEEES--SSS-HHHHHHHHHHTT----EEEEEES--HHHHHHHHHTT--EEEEES--HHHHHHHHHHHHHHHHHTTS-S--EEEETTEEEETTT--EEETTEEE---HHHHHHHHHHHTSBT-EEPHHHHHHHHH-TT----TTHHHHHHHHHHHHHTGGG----EEEETTTEEEE----

Radius of gyration: 38.62 Å; chains: 1; bounding box: 86×78×103 Å

Foldseek 3Di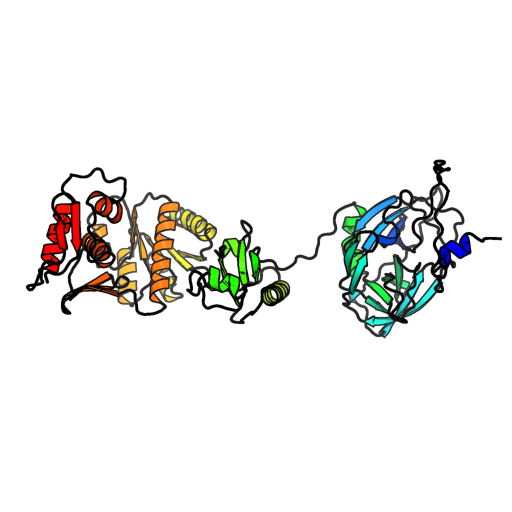:
DDDPLVCVPPPPDDDDDDDDDDDDDDDDPPDDPDDDDPAAAFWFAADLQAKIKFFQVRCPPPPWDWDDDLPDPGTFTKDWQAHDQQARMTIIGGHDDPPDDGDDHQHADALVPDDFFAKKKQWWQASNNPIDIWIWTQHDWFDWDWDQDPVVRDIHIHTGKTKTLTDDAGGSGNTFIAGPVRHGQFRWHHDDPPDHSTTITHGSVNVVQQVVQSNNRHDRDDDDFQDQFFDWDWQDPVNCVVLVHPDHFFTFTQQGDPPGNCVLLVNGGRKGFQDKPPDGHRTPVSVSVVRRPDDPPDDIWTQIADPNDTDGSDAFEEEEEALPPVVLVVLCVLSVVSVHHYHYHNALVRVLVVCVVDNGQAYEAEQDGPPAGRLNSLLVCVVVVDPRAYEYEYEPDDPVVVVSNVVSPHDYYDYPPDDSVVVVVVVVVRSVLSVVVPDDDDQWQDDPQWIARPNVRWIGGVNHTQDDDPLLSQLVVVQSVPAPDFDAPVRSCCSRPNDPDPDDPCPVVVSLVVNQVRCCPPNHDRQWDADPPGHIHGHDDD